Protein AF-A0A2D6AIE0-F1 (afdb_monomer_lite)

Radius of gyration: 29.7 Å; chains: 1; bounding box: 64×72×89 Å

Sequence (584 aa):
MKQYILSIATLAIVPIVVFAMPPDVENNIWYSDTIQKLYDQGYFSKDESFRPSDAALRGEIVQLIVDIQGGPSGEHDATEAFDDVPASHPLHTYFAEAAAQKWITGQDNCYAKSKPCYANPGQPINRAEMAALLMRVFEKAAHNTAPTFDDVPQDTWYTKHIRNAASLCLLQGDDGNNTVRPADTINRAEMAVMIERVFKDLQYPNCSTNITDTMIPKAPGTGEDGTYTSGWRWPVEVFEYAGGTISIIDGFEDPYGLDLIDGMLYVSDGGRGQVVRFTEDLQYRGWLGLLNGNPNGWHDTGSSQRSDQKGGLNFPHAVAKLDDGTLLVADYNAKAVRTYTEDGTFIGNFYDTDNENLKFRGPPVVDLDPAGNVWVADYAGHRIMKFDQGGNLLGWKGERTDGTIVEGFATEDASQPSSAYGGFRYPHQIAVENNGTFYVADLNNHRIQKFAKDGTFLGWIGAQDNGKINDGWTMEGVSAPSSFIGGFSRPISITLTPNNMLLISDSDNYRLQLFTTEGKFVGWLGAKSYDKMTVGWEKQGVAASSKEPGGFERAVNSFIHNGKIYTADSNGRIQIFTLKNSTE

Foldseek 3Di:
DDDDDDDPDPPDPDPPPQQDFQPQQDPPDPLRVLSSVCVSVVLDDNVDHLQQFAFDFLLSLLQSLCVVVVHQPPPQDDPQLAPVLHPPHPSRSSVSRCVVLVLDQAPPSCVVPDDNGHNRRGDFDFPLNLLSSLCSSLVDDFDLPDDQAPPQDPPDPSRVSQSRLVQLLLADCDPPRSHRPRGDGHGSSNSSSSVVSSVQSHGPPRNDRDRDDDDDPDDDDDDPDDDDDDDDQWDWDWDDDLWFIKIKTFNAQFFAEWDQDPQKIWTQRQVQQWIWIAGVVRHTDFIQFDDPNDRFFGHPDDGHHQDLPQSHAHGWHYWDAAPVQWIWTFHFVNLFTWTAHNRRGTDGTLEDDPAPQPRQPGTWYWDAAPVRWIWTDSQQQQWIWIGRSSSHTPFIFAAAPVRDGDQFGHPDGHHDQDQAQRHAHRWAEKEADPQQWMWIQRQVQQWIWIAHNRSHTDFIFAAAPVGDGDQFGDPDGRGDADQFQRHAHRWHEWYQAPVRWIWIFSFCQFWIWIGHPRSGTDFIWAAAPPRHGDSPGHDDGGADADPDQRTANGFNYWYDDPQWIWTGGRVRMIMIGRTPPSPD

Secondary structure (DSSP, 8-state):
------------------PPPPTTS-TTSTTHHHHHHHHHTTSS-TTS---TTSBPBHHHHHHHHHHHTTS--S------SSTTS-TTSTTHHHHHHHHHTTS--TGGGGGGT-S-----TTSBPBHHHHHHHHHHHS-PPP---SPPPTTS-TT-TTHHHHHHHHHTTSS--BTTTTB--TTSBPBHHHHHHHHHHHTTT-BTTB-SS-------PPPPPPPTT----S--SS-EEEEEETTEEEEEE---S-EEEEEEETTEEEEEETTTTEEEEEETT--EEEEEE-BTTB--SEESSS------STT--SSEEEEEE-TTSPEEEEETTTTEEEEE-TT--EEEES---S-TTTS--S-EEEEE-TT--EEEEEGGGTEEEEE-TTS-EEEEEEEETTS-B-SS-BSSS-EE---STT--SSEEEEEE-TTS-EEEEEGGGTEEEEE-TTS-EEEEEEEETTSPBPSS-BS-S-EE---STT--SS--EEEE-TTSEEEEEEGGGTEEEEEETT--EEEEEEEEGGGEE-SSSBSS--B-B--STT-BS-EEEEEEETTEEEEEETTTEEEEEEETT---

Structure (mmCIF, N/CA/C/O backbone):
data_AF-A0A2D6AIE0-F1
#
_entry.id   AF-A0A2D6AIE0-F1
#
loop_
_atom_site.group_PDB
_atom_site.id
_atom_site.type_symbol
_atom_site.label_atom_id
_atom_site.label_alt_id
_atom_site.label_comp_id
_atom_site.label_asym_id
_atom_site.label_entity_id
_atom_site.label_seq_id
_atom_site.pdbx_PDB_ins_code
_atom_site.Cartn_x
_atom_site.Cartn_y
_atom_site.Cartn_z
_atom_site.occupancy
_atom_site.B_iso_or_equiv
_atom_site.auth_seq_id
_atom_site.auth_comp_id
_atom_site.auth_asym_id
_atom_site.auth_atom_id
_atom_site.pdbx_PDB_model_num
ATOM 1 N N . MET A 1 1 ? -39.291 40.047 31.672 1.00 40.75 1 MET A N 1
ATOM 2 C CA . MET A 1 1 ? -39.281 41.209 30.758 1.00 40.75 1 MET A CA 1
ATOM 3 C C . MET A 1 1 ? -38.069 42.077 31.098 1.00 40.75 1 MET A C 1
ATOM 5 O O . MET A 1 1 ? -38.165 42.908 31.986 1.00 40.75 1 MET A O 1
ATOM 9 N N . LYS A 1 2 ? -36.911 41.806 30.483 1.00 28.47 2 LYS A N 1
ATOM 10 C CA . LYS A 1 2 ? -35.735 42.693 30.404 1.00 28.47 2 LYS A CA 1
ATOM 11 C C . LYS A 1 2 ? -34.908 42.214 29.201 1.00 28.47 2 LYS A C 1
ATOM 13 O O . LYS A 1 2 ? -34.655 41.021 29.081 1.00 28.47 2 LYS A O 1
ATOM 18 N N . GLN A 1 3 ? -34.662 43.130 28.269 1.00 31.45 3 GLN A N 1
ATOM 19 C CA . GLN A 1 3 ? -34.099 42.917 26.931 1.00 31.45 3 GLN A CA 1
ATOM 20 C C . GLN A 1 3 ? -32.631 42.478 26.965 1.00 31.45 3 GLN A C 1
ATOM 22 O O . GLN A 1 3 ? -31.828 43.087 27.666 1.00 31.45 3 GLN A O 1
ATOM 27 N N . TYR A 1 4 ? -32.283 41.502 26.124 1.00 28.88 4 TYR A N 1
ATOM 28 C CA . TYR A 1 4 ? -30.916 41.296 25.650 1.00 28.88 4 TYR A CA 1
ATOM 29 C C . TYR A 1 4 ? -30.627 42.322 24.548 1.00 28.88 4 TYR A C 1
ATOM 31 O O . TYR A 1 4 ? -31.278 42.312 23.504 1.00 28.88 4 TYR A O 1
ATOM 39 N N . ILE A 1 5 ? -29.663 43.211 24.782 1.00 32.50 5 ILE A N 1
ATOM 40 C CA . ILE A 1 5 ? -29.020 44.005 23.732 1.00 32.50 5 ILE A CA 1
ATOM 41 C C . ILE A 1 5 ? -27.727 43.263 23.389 1.00 32.50 5 ILE A C 1
ATOM 43 O O . ILE A 1 5 ? -26.790 43.262 24.183 1.00 32.50 5 ILE A O 1
ATOM 47 N N . LEU A 1 6 ? -27.689 42.601 22.229 1.00 29.77 6 LEU A N 1
ATOM 48 C CA . LEU A 1 6 ? -26.434 42.142 21.637 1.00 29.77 6 LEU A CA 1
ATOM 49 C C . LEU A 1 6 ? -25.654 43.380 21.181 1.00 29.77 6 LEU A C 1
ATOM 51 O O . LEU A 1 6 ? -26.050 44.052 20.230 1.00 29.77 6 LEU A O 1
ATOM 55 N N . SER A 1 7 ? -24.545 43.676 21.856 1.00 28.62 7 SER A N 1
ATOM 56 C CA . SER A 1 7 ? -23.506 44.535 21.297 1.00 28.62 7 SER A CA 1
ATOM 57 C C . SER A 1 7 ? -22.688 43.692 20.324 1.00 28.62 7 SER A C 1
ATOM 59 O O . SER A 1 7 ? -22.070 42.704 20.720 1.00 28.62 7 SER A O 1
ATOM 61 N N . ILE A 1 8 ? -22.725 44.049 19.042 1.00 33.97 8 ILE A N 1
ATOM 62 C CA . ILE A 1 8 ? -21.870 43.460 18.012 1.00 33.97 8 ILE A CA 1
ATOM 63 C C . ILE A 1 8 ? -20.457 43.980 18.277 1.00 33.97 8 ILE A C 1
ATOM 65 O O . ILE A 1 8 ? -20.120 45.104 17.906 1.00 33.97 8 ILE A O 1
ATOM 69 N N . ALA A 1 9 ? -19.634 43.175 18.946 1.00 30.58 9 ALA A N 1
ATOM 70 C CA . ALA A 1 9 ? -18.199 43.391 18.959 1.00 30.58 9 ALA A CA 1
ATOM 71 C C . ALA A 1 9 ? -17.678 43.094 17.547 1.00 30.58 9 ALA A C 1
ATOM 73 O O . ALA A 1 9 ? -17.716 41.959 17.076 1.00 30.58 9 ALA A O 1
ATOM 74 N N . THR A 1 10 ? -17.225 44.132 16.851 1.00 32.50 10 THR A N 1
ATOM 75 C CA . THR A 1 10 ? -16.369 44.003 15.672 1.00 32.50 10 THR A CA 1
ATOM 76 C C . THR A 1 10 ? -15.184 43.109 16.031 1.00 32.50 10 THR A C 1
ATOM 78 O O . THR A 1 10 ? -14.332 43.526 16.817 1.00 32.50 10 THR A O 1
ATOM 81 N N . LEU A 1 11 ? -15.126 41.893 15.474 1.00 32.38 11 LEU A N 1
ATOM 82 C CA . LEU A 1 11 ? -13.905 41.093 15.478 1.00 32.38 11 LEU A CA 1
ATOM 83 C C . LEU A 1 11 ? -12.845 41.889 14.714 1.00 32.38 11 LEU A C 1
ATOM 85 O O . LEU A 1 11 ? -12.845 41.942 13.484 1.00 32.38 11 LEU A O 1
ATOM 89 N N . ALA A 1 12 ? -11.948 42.536 15.452 1.00 32.06 12 ALA A N 1
ATOM 90 C CA . ALA A 1 12 ? -10.658 42.891 14.905 1.00 32.06 12 ALA A CA 1
ATOM 91 C C . ALA A 1 12 ? -9.984 41.578 14.493 1.00 32.06 12 ALA A C 1
ATOM 93 O O . ALA A 1 12 ? -9.863 40.659 15.303 1.00 32.06 12 ALA A O 1
ATOM 94 N N . ILE A 1 13 ? -9.579 41.481 13.228 1.00 35.84 13 ILE A N 1
ATOM 95 C CA . ILE A 1 13 ? -8.660 40.441 12.774 1.00 35.84 13 ILE A CA 1
ATOM 96 C C . ILE A 1 13 ? -7.369 40.672 13.560 1.00 35.84 13 ILE A C 1
ATOM 98 O O . ILE A 1 13 ? -6.590 41.567 13.233 1.00 35.84 13 ILE A O 1
ATOM 102 N N . VAL A 1 14 ? -7.179 39.918 14.641 1.00 29.83 14 VAL A N 1
ATOM 103 C CA . VAL A 1 14 ? -5.884 39.832 15.305 1.00 29.83 14 VAL A CA 1
ATOM 104 C C . VAL A 1 14 ? -5.010 39.021 14.351 1.00 29.83 14 VAL A C 1
ATOM 106 O O . VAL A 1 14 ? -5.386 37.894 14.016 1.00 29.83 14 VAL A O 1
ATOM 109 N N . PRO A 1 15 ? -3.903 39.571 13.828 1.00 31.64 15 PRO A N 1
ATOM 110 C CA . PRO A 1 15 ? -2.983 38.773 13.034 1.00 31.64 15 PRO A CA 1
ATOM 111 C C . PRO A 1 15 ? -2.553 37.576 13.883 1.00 31.64 15 PRO A C 1
ATOM 113 O O . PRO A 1 15 ? -2.162 37.752 15.037 1.00 31.64 15 PRO A O 1
ATOM 116 N N . ILE A 1 16 ? -2.654 36.366 13.327 1.00 37.50 16 ILE A N 1
ATOM 117 C CA . ILE A 1 16 ? -2.069 35.172 13.938 1.00 37.50 16 ILE A CA 1
ATOM 118 C C . ILE A 1 16 ? -0.561 35.404 13.924 1.00 37.50 16 ILE A C 1
ATOM 120 O O . ILE A 1 16 ? 0.112 35.214 12.911 1.00 37.50 16 ILE A O 1
ATOM 124 N N . VAL A 1 17 ? -0.044 35.910 15.037 1.00 37.94 17 VAL A N 1
ATOM 125 C CA . VAL A 1 17 ? 1.383 35.929 15.302 1.00 37.94 17 VAL A CA 1
ATOM 126 C C . VAL A 1 17 ? 1.724 34.497 15.675 1.00 37.94 17 VAL A C 1
ATOM 128 O O . VAL A 1 17 ? 1.367 34.035 16.752 1.00 37.94 17 VAL A O 1
ATOM 131 N N . VAL A 1 18 ? 2.356 33.777 14.752 1.00 42.28 18 VAL A N 1
ATOM 132 C CA . VAL A 1 18 ? 3.017 32.512 15.073 1.00 42.28 18 VAL A CA 1
ATOM 133 C C . VAL A 1 18 ? 4.170 32.876 16.003 1.00 42.28 18 VAL A C 1
ATOM 135 O O . VAL A 1 18 ? 5.152 33.482 15.571 1.00 42.28 18 VAL A O 1
ATOM 138 N N . PHE A 1 19 ? 4.000 32.620 17.297 1.00 51.38 19 PHE A N 1
ATOM 139 C CA . PHE A 1 19 ? 5.047 32.854 18.284 1.00 51.38 19 PHE A CA 1
ATOM 140 C C . PHE A 1 19 ? 6.074 31.722 18.205 1.00 51.38 19 PHE A C 1
ATOM 142 O O . PHE A 1 19 ? 5.733 30.583 17.896 1.00 51.38 19 PHE A O 1
ATOM 149 N N . ALA A 1 20 ? 7.344 32.041 18.449 1.00 60.12 20 ALA A N 1
ATOM 150 C CA . ALA A 1 20 ? 8.380 31.021 18.542 1.00 60.12 20 ALA A CA 1
ATOM 151 C C . ALA A 1 20 ? 8.105 30.125 19.762 1.00 60.12 20 ALA A C 1
ATOM 153 O O . ALA A 1 20 ? 7.792 30.648 20.832 1.00 60.12 20 ALA A O 1
ATOM 154 N N . MET A 1 21 ? 8.224 28.803 19.597 1.00 66.38 21 MET A N 1
ATOM 155 C CA . MET A 1 21 ? 8.177 27.849 20.713 1.00 66.38 21 MET A CA 1
ATOM 156 C C . MET A 1 21 ? 9.166 28.236 21.820 1.00 66.38 21 MET A C 1
ATOM 158 O O . MET A 1 21 ? 10.196 28.854 21.515 1.00 66.38 21 MET A O 1
ATOM 162 N N . PRO A 1 22 ? 8.906 27.834 23.085 1.00 73.00 22 PRO A N 1
ATOM 163 C CA . PRO A 1 22 ? 9.903 27.937 24.139 1.00 73.00 22 PRO A CA 1
ATOM 164 C C . PRO A 1 22 ? 11.251 27.388 23.647 1.00 73.00 22 PRO A C 1
ATOM 166 O O . PRO A 1 22 ? 11.283 26.352 22.979 1.00 73.00 22 PRO A O 1
ATOM 169 N N . PRO A 1 23 ? 12.368 28.070 23.942 1.00 74.50 23 PRO A N 1
ATOM 170 C CA . PRO A 1 23 ? 13.663 27.797 23.313 1.00 74.50 23 PRO A CA 1
ATOM 171 C C . PRO A 1 23 ? 14.212 26.389 23.591 1.00 74.50 23 PRO A C 1
ATOM 173 O O . PRO A 1 23 ? 15.118 25.932 22.901 1.00 74.50 23 PRO A O 1
ATOM 176 N N . ASP A 1 24 ? 13.680 25.715 24.604 1.00 82.00 24 ASP A N 1
ATOM 177 C CA . ASP A 1 24 ? 14.042 24.376 25.057 1.00 82.00 24 ASP A CA 1
ATOM 178 C C . ASP A 1 24 ? 13.023 23.292 24.663 1.00 82.00 24 ASP A C 1
ATOM 180 O O . ASP A 1 24 ? 13.104 22.155 25.132 1.00 82.00 24 ASP A O 1
ATOM 184 N N . VAL A 1 25 ? 12.065 23.631 23.798 1.00 79.25 25 VAL A N 1
ATOM 185 C CA . VAL A 1 25 ? 11.119 22.690 23.194 1.00 79.25 25 VAL A CA 1
ATOM 186 C C . VAL A 1 25 ? 11.512 22.484 21.737 1.00 79.25 25 VAL A C 1
ATOM 188 O O . VAL A 1 25 ? 11.345 23.357 20.887 1.00 79.25 25 VAL A O 1
ATOM 191 N N . GLU A 1 26 ? 12.067 21.311 21.449 1.00 73.88 26 GLU A N 1
ATOM 192 C CA . GLU A 1 26 ? 12.445 20.922 20.092 1.00 73.88 26 GLU A CA 1
ATOM 193 C C . GLU A 1 26 ? 11.209 20.737 19.194 1.00 73.88 26 GLU A C 1
ATOM 195 O O . GLU A 1 26 ? 10.175 20.218 19.620 1.00 73.88 26 GLU A O 1
ATOM 200 N N . ASN A 1 27 ? 11.326 21.144 17.925 1.00 71.06 27 ASN A N 1
ATOM 201 C CA . ASN A 1 27 ? 10.288 20.917 16.917 1.00 71.06 27 ASN A CA 1
ATOM 202 C C . ASN A 1 27 ? 10.140 19.420 16.606 1.00 71.06 27 ASN A C 1
ATOM 204 O O . ASN A 1 27 ? 11.139 18.708 16.527 1.00 71.06 27 ASN A O 1
ATOM 208 N N . ASN A 1 28 ? 8.915 18.984 16.299 1.00 66.31 28 ASN A N 1
ATOM 209 C CA . ASN A 1 28 ? 8.596 17.623 15.844 1.00 66.31 28 ASN A CA 1
ATOM 210 C C . ASN A 1 28 ? 8.905 16.515 16.873 1.00 66.31 28 ASN A C 1
ATOM 212 O O . ASN A 1 28 ? 9.133 15.365 16.498 1.00 66.31 28 ASN A O 1
ATOM 216 N N . ILE A 1 29 ? 8.906 16.848 18.166 1.00 61.94 29 ILE A N 1
ATOM 217 C CA . ILE A 1 29 ? 8.908 15.867 19.259 1.00 61.94 29 ILE A CA 1
ATOM 218 C C . ILE A 1 29 ? 7.458 15.631 19.697 1.00 61.94 29 ILE A C 1
ATOM 220 O O . ILE A 1 29 ? 6.626 16.522 19.594 1.00 61.94 29 ILE A O 1
ATOM 224 N N . TRP A 1 30 ? 7.139 14.444 20.214 1.00 67.06 30 TRP A N 1
ATOM 225 C CA . TRP A 1 30 ? 5.771 13.986 20.521 1.00 67.06 30 TRP A CA 1
ATOM 226 C C . TRP A 1 30 ? 4.901 14.927 21.385 1.00 67.06 30 TRP A C 1
ATOM 228 O O . TRP A 1 30 ? 3.682 14.774 21.407 1.00 67.06 30 TRP A O 1
ATOM 238 N N . TYR A 1 31 ? 5.498 15.891 22.091 1.00 72.94 31 TYR A N 1
ATOM 239 C CA . TYR A 1 31 ? 4.810 16.897 22.906 1.00 72.94 31 TYR A CA 1
ATOM 240 C C . TYR A 1 31 ? 4.845 18.324 22.328 1.00 72.94 31 TYR A C 1
ATOM 242 O O . TYR A 1 31 ? 4.217 19.211 22.907 1.00 72.94 31 TYR A O 1
ATOM 250 N N . SER A 1 32 ? 5.584 18.587 21.239 1.00 71.25 32 SER A N 1
ATOM 251 C CA . SER A 1 32 ? 5.854 19.954 20.758 1.00 71.25 32 SER A CA 1
ATOM 252 C C . SER A 1 32 ? 4.570 20.700 20.400 1.00 71.25 32 SER A C 1
ATOM 254 O O . SER A 1 32 ? 4.380 21.841 20.817 1.00 71.25 32 SER A O 1
ATOM 256 N N . ASP A 1 33 ? 3.638 20.024 19.728 1.00 72.62 33 ASP A N 1
ATOM 257 C CA . ASP A 1 33 ? 2.371 20.619 19.292 1.00 72.62 33 ASP A CA 1
ATOM 258 C C . ASP A 1 33 ? 1.446 20.921 20.470 1.00 72.62 33 ASP A C 1
ATOM 260 O O . ASP A 1 33 ? 0.780 21.956 20.508 1.00 72.62 33 ASP A O 1
ATOM 264 N N . THR A 1 34 ? 1.419 20.034 21.464 1.00 77.69 34 THR A N 1
ATOM 265 C CA . THR A 1 34 ? 0.647 20.249 22.688 1.00 77.69 34 THR A CA 1
ATOM 266 C C . THR A 1 34 ? 1.172 21.450 23.466 1.00 77.69 34 THR A C 1
ATOM 268 O O . THR A 1 34 ? 0.379 22.275 23.923 1.00 77.69 34 THR A O 1
ATOM 271 N N . ILE A 1 35 ? 2.496 21.581 23.595 1.00 81.06 35 ILE A N 1
ATOM 272 C CA . ILE A 1 35 ? 3.095 22.731 24.275 1.00 81.06 35 ILE A CA 1
ATOM 273 C C . ILE A 1 35 ? 2.783 24.013 23.508 1.00 81.06 35 ILE A C 1
ATOM 275 O O . ILE A 1 35 ? 2.351 24.978 24.133 1.00 81.06 35 ILE A O 1
ATOM 279 N N . GLN A 1 36 ? 2.917 24.015 22.178 1.00 77.56 36 GLN A N 1
ATOM 280 C CA . GLN A 1 36 ? 2.575 25.178 21.359 1.00 77.56 36 GLN A CA 1
ATOM 281 C C . GLN A 1 36 ? 1.115 25.606 21.567 1.00 77.56 36 GLN A C 1
ATOM 283 O O . GLN A 1 36 ? 0.860 26.784 21.796 1.00 77.56 36 GLN A O 1
ATOM 288 N N . LYS A 1 37 ? 0.158 24.666 21.580 1.00 75.62 37 LYS A N 1
ATOM 289 C CA . LYS A 1 37 ? -1.263 24.979 21.824 1.00 75.62 37 LYS A CA 1
ATOM 290 C C . LYS A 1 37 ? -1.496 25.631 23.185 1.00 75.62 37 LYS A C 1
ATOM 292 O O . LYS A 1 37 ? -2.165 26.659 23.265 1.00 75.62 37 LYS A O 1
ATOM 297 N N . LEU A 1 38 ? -0.950 25.048 24.252 1.00 77.69 38 LEU A N 1
ATOM 298 C CA . LEU A 1 38 ? -1.111 25.583 25.608 1.00 77.69 38 LEU A CA 1
ATOM 299 C C . LEU A 1 38 ? -0.402 26.941 25.768 1.00 77.69 38 LEU A C 1
ATOM 301 O O . LEU A 1 38 ? -0.886 27.820 26.479 1.00 77.69 38 LEU A O 1
ATOM 305 N N . TYR A 1 39 ? 0.709 27.141 25.061 1.00 79.31 39 TYR A N 1
ATOM 306 C CA . TYR A 1 39 ? 1.450 28.399 25.012 1.00 79.31 39 TYR A CA 1
ATOM 307 C C . TYR A 1 39 ? 0.686 29.499 24.252 1.00 79.31 39 TYR A C 1
ATOM 309 O O . TYR A 1 39 ? 0.594 30.634 24.726 1.00 79.31 39 TYR A O 1
ATOM 317 N N . ASP A 1 40 ? 0.054 29.162 23.124 1.00 74.38 40 ASP A N 1
ATOM 318 C CA . ASP A 1 40 ? -0.807 30.073 22.355 1.00 74.38 40 ASP A CA 1
ATOM 319 C C . ASP A 1 40 ? -2.053 30.492 23.148 1.00 74.38 40 ASP A C 1
ATOM 321 O O . ASP A 1 40 ? -2.512 31.631 23.037 1.00 74.38 40 ASP A O 1
ATOM 325 N N . GLN A 1 41 ? -2.565 29.595 23.994 1.00 71.94 41 GLN A N 1
ATOM 326 C CA . GLN A 1 41 ? -3.677 29.852 24.913 1.00 71.94 41 GLN A CA 1
ATOM 327 C C . GLN A 1 41 ? -3.268 30.653 26.161 1.00 71.94 41 GLN A C 1
ATOM 329 O O . GLN A 1 41 ? -4.130 31.067 26.932 1.00 71.94 41 GLN A O 1
ATOM 334 N N . GLY A 1 42 ? -1.972 30.923 26.343 1.00 79.25 42 GLY A N 1
ATOM 335 C CA . GLY A 1 42 ? -1.455 31.733 27.445 1.00 79.25 42 GLY A CA 1
ATOM 336 C C . GLY A 1 42 ? -1.313 30.989 28.773 1.00 79.25 42 GLY A C 1
ATOM 337 O O . GLY A 1 42 ? -1.115 31.636 29.797 1.00 79.25 42 GLY A O 1
ATOM 338 N N . TYR A 1 43 ? -1.381 29.655 28.768 1.00 80.81 43 TYR A N 1
ATOM 339 C CA . TYR A 1 43 ? -1.227 28.838 29.975 1.00 80.81 43 TYR A CA 1
ATOM 340 C C . TYR A 1 43 ? 0.233 28.643 30.406 1.00 80.81 43 TYR A C 1
ATOM 342 O O . TYR A 1 43 ? 0.499 28.300 31.556 1.00 80.81 43 TYR A O 1
ATOM 350 N N . PHE A 1 44 ? 1.188 28.880 29.504 1.00 80.50 44 PHE A N 1
ATOM 351 C CA . PHE A 1 44 ? 2.614 28.905 29.825 1.00 80.50 44 PHE A CA 1
ATOM 352 C C . PHE A 1 44 ? 3.210 30.285 29.550 1.00 80.50 44 PHE A C 1
ATOM 354 O O . PHE A 1 44 ? 2.830 30.966 28.596 1.00 80.50 44 PHE A O 1
ATOM 361 N N . SER A 1 45 ? 4.146 30.697 30.412 1.00 73.88 45 SER A N 1
ATOM 362 C CA . SER A 1 45 ? 4.829 31.987 30.299 1.00 73.88 45 SER A CA 1
ATOM 363 C C . SER A 1 45 ? 5.630 32.068 29.007 1.00 73.88 45 SER A C 1
ATOM 365 O O . SER A 1 45 ? 6.319 31.118 28.632 1.00 73.88 45 SER A O 1
ATOM 367 N N . LYS A 1 46 ? 5.570 33.233 28.350 1.00 65.19 46 LYS A N 1
ATOM 368 C CA . LYS A 1 46 ? 6.239 33.438 27.066 1.00 65.19 46 LYS A CA 1
ATOM 369 C C . LYS A 1 46 ? 7.747 33.650 27.178 1.00 65.19 46 LYS A C 1
ATOM 371 O O . LYS A 1 46 ? 8.480 33.349 26.241 1.00 65.19 46 LYS A O 1
ATOM 376 N N . ASP A 1 47 ? 8.203 34.099 28.338 1.00 64.75 47 ASP A N 1
ATOM 377 C CA . ASP A 1 47 ? 9.589 34.511 28.559 1.00 64.75 47 ASP A CA 1
ATOM 378 C C . ASP A 1 47 ? 10.415 33.449 29.309 1.00 64.75 47 ASP A C 1
ATOM 380 O O . ASP A 1 47 ? 11.566 33.694 29.670 1.00 64.75 47 ASP A O 1
ATOM 384 N N . GLU A 1 48 ? 9.843 32.263 29.551 1.00 71.50 48 GLU A N 1
ATOM 385 C CA . GLU A 1 48 ? 10.455 31.212 30.366 1.00 71.50 48 GLU A CA 1
ATOM 386 C C . GLU A 1 48 ? 10.633 29.892 29.603 1.00 71.50 48 GLU A C 1
ATOM 388 O O . GLU A 1 48 ? 9.853 29.528 28.725 1.00 71.50 48 GLU A O 1
ATOM 393 N N . SER A 1 49 ? 11.687 29.159 29.966 1.00 81.06 49 SER A N 1
ATOM 394 C CA . SER A 1 49 ? 11.962 27.807 29.471 1.00 81.06 49 SER A CA 1
ATOM 395 C C . SER A 1 49 ? 10.925 26.823 30.028 1.00 81.06 49 SER A C 1
ATOM 397 O O . SER A 1 49 ? 10.619 26.823 31.227 1.00 81.06 49 SER A O 1
ATOM 399 N N . PHE A 1 50 ? 10.369 25.984 29.149 1.00 87.31 50 PHE A N 1
ATOM 400 C CA . PHE A 1 50 ? 9.295 25.058 29.506 1.00 87.31 50 PHE A CA 1
ATOM 401 C C . PHE A 1 50 ? 9.784 23.908 30.387 1.00 87.31 50 PHE A C 1
ATOM 403 O O . PHE A 1 50 ? 9.054 23.487 31.277 1.00 87.31 50 PHE A O 1
ATOM 410 N N . ARG A 1 51 ? 11.011 23.437 30.171 1.00 89.12 51 ARG A N 1
ATOM 411 C CA . ARG A 1 51 ? 11.717 22.345 30.855 1.00 89.12 51 ARG A CA 1
ATOM 412 C C . ARG A 1 51 ? 10.965 21.018 30.733 1.00 89.12 51 ARG A C 1
ATOM 414 O O . ARG A 1 51 ? 10.490 20.492 31.736 1.00 89.12 51 ARG A O 1
ATOM 421 N N . PRO A 1 52 ? 10.826 20.459 29.514 1.00 81.94 52 PRO A N 1
ATOM 422 C CA . PRO A 1 52 ? 9.952 19.307 29.262 1.00 81.94 52 PRO A CA 1
ATOM 423 C C . PRO A 1 52 ? 10.312 18.059 30.080 1.00 81.94 52 PRO A C 1
ATOM 425 O O . PRO A 1 52 ? 9.421 17.293 30.446 1.00 81.94 52 PRO A O 1
ATOM 428 N N . SER A 1 53 ? 11.595 17.884 30.402 1.00 85.00 53 SER A N 1
ATOM 429 C CA . SER A 1 53 ? 12.113 16.736 31.157 1.00 85.00 53 SER A CA 1
ATOM 430 C C . SER A 1 53 ? 12.074 16.908 32.679 1.00 85.00 53 SER A C 1
ATOM 432 O O . SER A 1 53 ? 12.295 15.928 33.391 1.00 85.00 53 SER A O 1
ATOM 434 N N . ASP A 1 54 ? 11.818 18.116 33.193 1.00 89.94 54 ASP A N 1
ATOM 435 C CA . ASP A 1 54 ? 11.726 18.345 34.638 1.00 89.94 54 ASP A CA 1
ATOM 436 C C . ASP A 1 54 ? 10.469 17.665 35.198 1.00 89.94 54 ASP A C 1
ATOM 438 O O . ASP A 1 54 ? 9.447 17.535 34.517 1.00 89.94 54 ASP A O 1
ATOM 442 N N . ALA A 1 55 ? 10.531 17.243 36.462 1.00 89.25 55 ALA A N 1
ATOM 443 C CA . ALA A 1 55 ? 9.380 16.684 37.161 1.00 89.25 55 ALA A CA 1
ATOM 444 C C . ALA A 1 55 ? 8.243 17.716 37.255 1.00 89.25 55 ALA A C 1
ATOM 446 O O . ALA A 1 55 ? 8.480 18.864 37.630 1.00 89.25 55 ALA A O 1
ATOM 447 N N . ALA A 1 56 ? 7.007 17.305 36.961 1.00 92.62 56 ALA A N 1
ATOM 448 C CA . ALA A 1 56 ? 5.849 18.177 37.122 1.00 92.62 56 ALA A CA 1
ATOM 449 C C . ALA A 1 56 ? 5.478 18.294 38.607 1.00 92.62 56 ALA A C 1
ATOM 451 O O . ALA A 1 56 ? 5.193 17.289 39.271 1.00 92.62 56 ALA A O 1
ATOM 452 N N . LEU A 1 57 ? 5.481 19.519 39.137 1.00 94.38 57 LEU A N 1
ATOM 453 C CA . LEU A 1 57 ? 5.180 19.760 40.546 1.00 94.38 57 LEU A CA 1
ATOM 454 C C . LEU A 1 57 ? 3.672 19.882 40.776 1.00 94.38 57 LEU A C 1
ATOM 456 O O . LEU A 1 57 ? 2.936 20.435 39.957 1.00 94.38 57 LEU A O 1
ATOM 460 N N . ARG A 1 58 ? 3.202 19.427 41.942 1.00 93.00 58 ARG A N 1
ATOM 461 C CA . ARG A 1 58 ? 1.784 19.511 42.336 1.00 93.00 58 ARG A CA 1
ATOM 462 C C . ARG A 1 58 ? 1.247 20.937 42.256 1.00 93.00 58 ARG A C 1
ATOM 464 O O . ARG A 1 58 ? 0.116 21.135 41.825 1.00 93.00 58 ARG A O 1
ATOM 471 N N . GLY A 1 59 ? 2.051 21.922 42.652 1.00 92.19 59 GLY A N 1
ATOM 472 C CA . GLY A 1 59 ? 1.688 23.333 42.587 1.00 92.19 59 GLY A CA 1
ATOM 473 C C . GLY A 1 59 ? 1.457 23.832 41.163 1.00 92.19 59 GLY A C 1
ATOM 474 O O . GLY A 1 59 ? 0.482 24.538 40.928 1.00 92.19 59 GLY A O 1
ATOM 475 N N . GLU A 1 60 ? 2.296 23.409 40.217 1.00 90.94 60 GLU A N 1
ATOM 476 C CA . GLU A 1 60 ? 2.205 23.804 38.805 1.00 90.94 60 GLU A CA 1
ATOM 477 C C . GLU A 1 60 ? 0.957 23.212 38.145 1.00 90.94 60 GLU A C 1
ATOM 479 O O . GLU A 1 60 ? 0.247 23.898 37.415 1.00 90.94 60 GLU A O 1
ATOM 484 N N . ILE A 1 61 ? 0.640 21.958 38.469 1.00 92.44 61 ILE A N 1
ATOM 485 C CA . ILE A 1 61 ? -0.552 21.272 37.960 1.00 92.44 61 ILE A CA 1
ATOM 486 C C . ILE A 1 61 ? -1.830 21.895 38.516 1.00 92.44 61 ILE A C 1
ATOM 488 O O . ILE A 1 61 ? -2.776 22.121 37.766 1.00 92.44 61 ILE A O 1
ATOM 492 N N . VAL A 1 62 ? -1.875 22.172 39.825 1.00 91.62 62 VAL A N 1
ATOM 493 C CA . VAL A 1 62 ? -3.047 22.792 40.462 1.00 91.62 62 VAL A CA 1
ATOM 494 C C . VAL A 1 62 ? -3.290 24.185 39.899 1.00 91.62 62 VAL A C 1
ATOM 496 O O . VAL A 1 62 ? -4.430 24.506 39.575 1.00 91.62 62 VAL A O 1
ATOM 499 N N . GLN A 1 63 ? -2.233 24.985 39.741 1.00 91.06 63 GLN A N 1
ATOM 500 C CA . GLN A 1 63 ? -2.336 26.304 39.129 1.00 91.06 63 GLN A CA 1
ATOM 501 C C . GLN A 1 63 ? -2.895 26.207 37.703 1.00 91.06 63 GLN A C 1
ATOM 503 O O . GLN A 1 63 ? -3.933 26.798 37.420 1.00 91.06 63 GLN A O 1
ATOM 508 N N . LEU A 1 64 ? -2.275 25.382 36.851 1.00 88.81 64 LEU A N 1
ATOM 509 C CA . LEU A 1 64 ? -2.683 25.202 35.458 1.00 88.81 64 LEU A CA 1
ATOM 510 C C . LEU A 1 64 ? -4.136 24.723 35.325 1.00 88.81 64 LEU A C 1
ATOM 512 O O . LEU A 1 64 ? -4.884 25.232 34.497 1.00 88.81 64 LEU A O 1
ATOM 516 N N . ILE A 1 65 ? -4.561 23.759 36.145 1.00 87.69 65 ILE A N 1
ATOM 517 C CA . ILE A 1 65 ? -5.936 23.246 36.119 1.00 87.69 65 ILE A CA 1
ATOM 518 C C . ILE A 1 65 ? -6.942 24.320 36.537 1.00 87.69 65 ILE A C 1
ATOM 520 O O . ILE A 1 65 ? -7.987 24.450 35.905 1.00 87.69 65 ILE A O 1
ATOM 524 N N . VAL A 1 66 ? -6.650 25.085 37.587 1.00 85.06 66 VAL A N 1
ATOM 525 C CA . VAL A 1 66 ? -7.534 26.169 38.028 1.00 85.06 66 VAL A CA 1
ATOM 526 C C . VAL A 1 66 ? -7.606 27.267 36.964 1.00 85.06 66 VAL A C 1
ATOM 528 O O . VAL A 1 66 ? -8.702 27.732 36.668 1.00 85.06 66 VAL A O 1
ATOM 531 N N . ASP A 1 67 ? -6.488 27.625 36.326 1.00 84.50 67 ASP A N 1
ATOM 532 C CA . ASP A 1 67 ? -6.463 28.587 35.215 1.00 84.50 67 ASP A CA 1
ATOM 533 C C . ASP A 1 67 ? -7.300 28.111 34.019 1.00 84.50 67 ASP A C 1
ATOM 535 O O . ASP A 1 67 ? -8.096 28.872 33.467 1.00 84.50 67 ASP A O 1
ATOM 539 N N . ILE A 1 68 ? -7.195 26.829 33.659 1.00 80.00 68 ILE A N 1
ATOM 540 C CA . ILE A 1 68 ? -8.035 26.191 32.634 1.00 80.00 68 ILE A CA 1
ATOM 541 C C . ILE A 1 68 ? -9.527 26.301 32.977 1.00 80.00 68 ILE A C 1
ATOM 543 O O . ILE A 1 68 ? -10.350 26.501 32.087 1.00 80.00 68 ILE A O 1
ATOM 547 N N . GLN A 1 69 ? -9.879 26.189 34.258 1.00 78.44 69 GLN A N 1
ATOM 548 C CA . GLN A 1 69 ? -11.258 26.271 34.751 1.00 78.44 69 GLN A CA 1
ATOM 549 C C . GLN A 1 69 ? -11.751 27.718 34.949 1.00 78.44 69 GLN A C 1
ATOM 551 O O . GLN A 1 69 ? -12.844 27.930 35.470 1.00 78.44 69 GLN A O 1
ATOM 556 N N . GLY A 1 70 ? -10.982 28.716 34.497 1.00 77.25 70 GLY A N 1
ATOM 557 C CA . GLY A 1 70 ? -11.355 30.133 34.537 1.00 77.25 70 GLY A CA 1
ATOM 558 C C . GLY A 1 70 ? -10.666 30.951 35.632 1.00 77.25 70 GLY A C 1
ATOM 559 O O . GLY A 1 70 ? -11.018 32.115 35.822 1.00 77.25 70 GLY A O 1
ATOM 560 N N . GLY A 1 71 ? -9.678 30.373 36.318 1.00 80.62 71 GLY A N 1
ATOM 561 C CA . GLY A 1 71 ? -8.947 30.998 37.417 1.00 80.62 71 GLY A CA 1
ATOM 562 C C . GLY A 1 71 ? -9.697 30.939 38.757 1.00 80.62 71 GLY A C 1
ATOM 563 O O . GLY A 1 71 ? -10.852 30.515 38.820 1.00 80.62 71 GLY A O 1
ATOM 564 N N . PRO A 1 72 ? -9.051 31.352 39.862 1.00 81.25 72 PRO A N 1
ATOM 565 C CA . PRO A 1 72 ? -9.690 31.376 41.173 1.00 81.25 72 PRO A CA 1
ATOM 566 C C . PRO A 1 72 ? -10.811 32.425 41.208 1.00 81.25 72 PRO A C 1
ATOM 568 O O . PRO A 1 72 ? -10.603 33.580 40.836 1.00 81.25 72 PRO A O 1
ATOM 571 N N . SER A 1 73 ? -11.986 32.051 41.721 1.00 72.00 73 SER A N 1
ATOM 572 C CA . SER A 1 73 ? -13.176 32.921 41.755 1.00 72.00 73 SER A CA 1
ATOM 573 C C . SER A 1 73 ? -13.065 34.091 42.744 1.00 72.00 73 SER A C 1
ATOM 575 O O . SER A 1 73 ? -13.894 34.998 42.738 1.00 72.00 73 SER A O 1
ATOM 577 N N . GLY A 1 74 ? -12.037 34.083 43.602 1.00 62.28 74 GLY A N 1
ATOM 578 C CA . GLY A 1 74 ? -11.764 35.124 44.596 1.00 62.28 74 GLY A CA 1
ATOM 579 C C . GLY A 1 74 ? -12.718 35.141 45.799 1.00 62.28 74 GLY A C 1
ATOM 580 O O . GLY A 1 74 ? -12.509 35.944 46.705 1.00 62.28 74 GLY A O 1
ATOM 581 N N . GLU A 1 75 ? -13.726 34.262 45.840 1.00 56.47 75 GLU A N 1
ATOM 582 C CA . GLU A 1 75 ? -14.788 34.241 46.863 1.00 56.47 75 GLU A CA 1
ATOM 583 C C . GLU A 1 75 ? -14.568 33.225 48.001 1.00 56.47 75 GLU A C 1
ATOM 585 O O . GLU A 1 75 ? -15.416 33.091 48.885 1.00 56.47 75 GLU A O 1
ATOM 590 N N . HIS A 1 76 ? -13.444 32.504 48.027 1.00 59.62 76 HIS A N 1
ATOM 591 C CA . HIS A 1 76 ? -13.234 31.448 49.024 1.00 59.62 76 HIS A CA 1
ATOM 592 C C . HIS A 1 76 ? -12.734 32.007 50.355 1.00 59.62 76 HIS A C 1
ATOM 594 O O . HIS A 1 76 ? -11.602 32.478 50.464 1.00 59.62 76 HIS A O 1
ATOM 600 N N . ASP A 1 77 ? -13.592 31.930 51.374 1.00 52.28 77 ASP A N 1
ATOM 601 C CA . ASP A 1 77 ? -13.270 32.332 52.741 1.00 52.28 77 ASP A CA 1
ATOM 602 C C . ASP A 1 77 ? -12.150 31.435 53.296 1.00 52.28 77 ASP A C 1
ATOM 604 O O . ASP A 1 77 ? -12.248 30.201 53.311 1.00 52.28 77 ASP A O 1
ATOM 608 N N . ALA A 1 78 ? -11.053 32.076 53.699 1.00 41.62 78 ALA A N 1
ATOM 609 C CA . ALA A 1 78 ? -9.749 31.485 53.977 1.00 41.62 78 ALA A CA 1
ATOM 610 C C . ALA A 1 78 ? -9.719 30.670 55.280 1.00 41.62 78 ALA A C 1
ATOM 612 O O . ALA A 1 78 ? -8.972 30.963 56.214 1.00 41.62 78 ALA A O 1
ATOM 613 N N . THR A 1 79 ? -10.490 29.589 55.349 1.00 52.84 79 THR A N 1
ATOM 614 C CA . THR A 1 79 ? -10.035 28.455 56.155 1.00 52.84 79 THR A CA 1
ATOM 615 C C . THR A 1 79 ? -8.899 27.816 55.374 1.00 52.84 79 THR A C 1
ATOM 617 O O . THR A 1 79 ? -9.133 27.263 54.305 1.00 52.84 79 THR A O 1
ATOM 620 N N . GLU A 1 80 ? -7.660 27.981 55.850 1.00 63.25 80 GLU A N 1
ATOM 621 C CA . GLU A 1 80 ? -6.448 27.434 55.231 1.00 63.25 80 GLU A CA 1
ATOM 622 C C . GLU A 1 80 ? -6.670 25.953 54.920 1.00 63.25 80 GLU A C 1
ATOM 624 O O . GLU A 1 80 ? -6.585 25.098 55.804 1.00 63.25 80 GLU A O 1
ATOM 629 N N . ALA A 1 81 ? -7.037 25.648 53.673 1.00 70.75 81 ALA A N 1
ATOM 630 C CA . ALA A 1 81 ? -7.385 24.298 53.249 1.00 70.75 81 ALA A CA 1
ATOM 631 C C . ALA A 1 81 ? -6.229 23.345 53.570 1.00 70.75 81 ALA A C 1
ATOM 633 O O . ALA A 1 81 ? -6.433 22.264 54.134 1.00 70.75 81 ALA A O 1
ATOM 634 N N . PHE A 1 82 ? -5.012 23.844 53.350 1.00 86.00 82 PHE A N 1
ATOM 635 C CA . PHE A 1 82 ? -3.766 23.174 53.655 1.00 86.00 82 PHE A CA 1
ATOM 636 C C . PHE A 1 82 ? -2.840 24.068 54.477 1.00 86.00 82 PHE A C 1
ATOM 638 O O . PHE A 1 82 ? -2.681 25.250 54.188 1.00 86.00 82 PHE A O 1
ATOM 645 N N . ASP A 1 83 ? -2.224 23.480 55.493 1.00 87.94 83 ASP A N 1
ATOM 646 C CA . ASP A 1 83 ? -1.371 24.145 56.477 1.00 87.94 83 ASP A CA 1
ATOM 647 C C . ASP A 1 83 ? -0.009 24.566 55.885 1.00 87.94 83 ASP A C 1
ATOM 649 O O . ASP A 1 83 ? 0.638 25.476 56.393 1.00 87.94 83 ASP A O 1
ATOM 653 N N . ASP A 1 84 ? 0.435 23.932 54.796 1.00 90.69 84 ASP A N 1
ATOM 654 C CA . ASP A 1 84 ? 1.649 24.284 54.039 1.00 90.69 84 ASP A CA 1
ATOM 655 C C . ASP A 1 84 ? 1.394 25.227 52.854 1.00 90.69 84 ASP A C 1
ATOM 657 O O . ASP A 1 84 ? 2.333 25.600 52.150 1.00 90.69 84 ASP A O 1
ATOM 661 N N . VAL A 1 85 ? 0.144 25.650 52.650 1.00 89.38 85 VAL A N 1
ATOM 662 C CA . VAL A 1 85 ? -0.222 26.682 51.671 1.00 89.38 85 VAL A CA 1
ATOM 663 C C . VAL A 1 85 ? -0.980 27.816 52.382 1.00 89.38 85 VAL A C 1
ATOM 665 O O . VAL A 1 85 ? -2.148 28.074 52.070 1.00 89.38 85 VAL A O 1
ATOM 668 N N . PRO A 1 86 ? -0.344 28.493 53.364 1.00 88.00 86 PRO A N 1
ATOM 669 C CA . PRO A 1 86 ? -0.974 29.568 54.132 1.00 88.00 86 PRO A CA 1
ATOM 670 C C . PRO A 1 86 ? -1.329 30.760 53.240 1.00 88.00 86 PRO A C 1
ATOM 672 O O . PRO A 1 86 ? -0.859 30.853 52.106 1.00 88.00 86 PRO A O 1
ATOM 675 N N . ALA A 1 87 ? -2.095 31.722 53.764 1.00 85.19 87 ALA A N 1
ATOM 676 C CA . ALA A 1 87 ? -2.530 32.911 53.013 1.00 85.19 87 ALA A CA 1
ATOM 677 C C . ALA A 1 87 ? -1.385 33.724 52.367 1.00 85.19 87 ALA A C 1
ATOM 679 O O . ALA A 1 87 ? -1.599 34.442 51.393 1.00 85.19 87 ALA A O 1
ATOM 680 N N . SER A 1 88 ? -0.161 33.614 52.893 1.00 85.94 88 SER A N 1
ATOM 681 C CA . SER A 1 88 ? 1.043 34.252 52.347 1.00 85.94 88 SER A CA 1
ATOM 682 C C . SER A 1 88 ? 1.707 33.483 51.197 1.00 85.94 88 SER A C 1
ATOM 684 O O . SER A 1 88 ? 2.611 34.020 50.556 1.00 85.94 88 SER A O 1
ATOM 686 N N . HIS A 1 89 ? 1.310 32.235 50.935 1.00 89.62 89 HIS A N 1
ATOM 687 C CA . HIS A 1 89 ? 1.884 31.414 49.875 1.00 89.62 89 HIS A CA 1
ATOM 688 C C . HIS A 1 89 ? 1.366 31.874 48.495 1.00 89.62 89 HIS A C 1
ATOM 690 O O . HIS A 1 89 ? 0.157 32.042 48.336 1.00 89.62 89 HIS A O 1
ATOM 696 N N . PRO A 1 90 ? 2.216 32.010 47.456 1.00 88.94 90 PRO A N 1
ATOM 697 C CA . PRO A 1 90 ? 1.794 32.516 46.140 1.00 88.94 90 PRO A CA 1
ATOM 698 C C . PRO A 1 90 ? 0.659 31.720 45.478 1.00 88.94 90 PRO A C 1
ATOM 700 O O . PRO A 1 90 ? -0.173 32.280 44.776 1.00 88.94 90 PRO A O 1
ATOM 703 N N . LEU A 1 91 ? 0.613 30.409 45.727 1.00 90.38 91 LEU A N 1
ATOM 704 C CA . LEU A 1 91 ? -0.424 29.508 45.207 1.00 90.38 91 LEU A CA 1
ATOM 705 C C . LEU A 1 91 ? -1.658 29.373 46.119 1.00 90.38 91 LEU A C 1
ATOM 707 O O . LEU A 1 91 ? -2.495 28.509 45.873 1.00 90.38 91 LEU A O 1
ATOM 711 N N . HIS A 1 92 ? -1.781 30.181 47.177 1.00 88.31 92 HIS A N 1
ATOM 712 C CA . HIS A 1 92 ? -2.851 30.034 48.168 1.00 88.31 92 HIS A CA 1
ATOM 713 C C . HIS A 1 92 ? -4.249 30.040 47.547 1.00 88.31 92 HIS A C 1
ATOM 715 O O . HIS A 1 92 ? -5.028 29.122 47.787 1.00 88.31 92 HIS A O 1
ATOM 721 N N . THR A 1 93 ? -4.550 31.027 46.705 1.00 87.12 93 THR A N 1
ATOM 722 C CA . THR A 1 93 ? -5.869 31.168 46.070 1.00 87.12 93 THR A CA 1
ATOM 723 C C . THR A 1 93 ? -6.198 30.001 45.138 1.00 87.12 93 THR A C 1
ATOM 725 O O . THR A 1 93 ? -7.332 29.534 45.127 1.00 87.12 93 THR A O 1
ATOM 728 N N . TYR A 1 94 ? -5.204 29.472 44.423 1.00 90.31 94 TYR A N 1
ATOM 729 C CA . TYR A 1 94 ? -5.353 28.302 43.554 1.00 90.31 94 TYR A CA 1
ATOM 730 C C . TYR A 1 94 ? -5.652 27.027 44.350 1.00 90.31 94 TYR A C 1
ATOM 732 O O . TYR A 1 94 ? -6.559 26.269 44.011 1.00 90.31 94 TYR A O 1
ATOM 740 N N . PHE A 1 95 ? -4.922 26.793 45.443 1.00 89.94 95 PHE A N 1
ATOM 741 C CA . PHE A 1 95 ? -5.164 25.634 46.305 1.00 89.94 95 PHE A CA 1
ATOM 742 C C . PHE A 1 95 ? -6.469 25.753 47.092 1.00 89.94 95 PHE A C 1
ATOM 744 O O . PHE A 1 95 ? -7.120 24.736 47.319 1.00 89.94 95 PHE A O 1
ATOM 751 N N . ALA A 1 96 ? -6.864 26.966 47.485 1.00 86.06 96 ALA A N 1
ATOM 752 C CA . ALA A 1 96 ? -8.152 27.221 48.117 1.00 86.06 96 ALA A CA 1
ATOM 753 C C . ALA A 1 96 ? -9.315 26.911 47.160 1.00 86.06 96 ALA A C 1
ATOM 755 O O . ALA A 1 96 ? -10.234 26.194 47.549 1.00 86.06 96 ALA A O 1
ATOM 756 N N . GLU A 1 97 ? -9.234 27.355 45.901 1.00 86.94 97 GLU A N 1
ATOM 757 C CA . GLU A 1 97 ? -10.208 27.010 44.857 1.00 86.94 97 GLU A CA 1
ATOM 758 C C . GLU A 1 97 ? -10.275 25.491 44.650 1.00 86.94 97 GLU A C 1
ATOM 760 O O . GLU A 1 97 ? -11.326 24.875 44.817 1.00 86.94 97 GLU A O 1
ATOM 765 N N . ALA A 1 98 ? -9.137 24.850 44.371 1.00 88.25 98 ALA A N 1
ATOM 766 C CA . ALA A 1 98 ? -9.097 23.414 44.104 1.00 88.25 98 ALA A CA 1
ATOM 767 C C . ALA A 1 98 ? -9.582 22.569 45.301 1.00 88.25 98 ALA A C 1
ATOM 769 O O . ALA A 1 98 ? -10.170 21.499 45.117 1.00 88.25 98 ALA A O 1
ATOM 770 N N . ALA A 1 99 ? -9.356 23.039 46.530 1.00 85.56 99 ALA A N 1
ATOM 771 C CA . ALA A 1 99 ? -9.906 22.449 47.746 1.00 85.56 99 ALA A CA 1
ATOM 772 C C . ALA A 1 99 ? -11.427 22.615 47.847 1.00 85.56 99 ALA A C 1
ATOM 774 O O . ALA A 1 99 ? -12.127 21.644 48.141 1.00 85.56 99 ALA A O 1
ATOM 775 N N . ALA A 1 100 ? -11.944 23.821 47.595 1.00 81.50 100 ALA A N 1
ATOM 776 C CA . ALA A 1 100 ? -13.373 24.119 47.646 1.00 81.50 100 ALA A CA 1
ATOM 777 C C . ALA A 1 100 ? -14.164 23.260 46.646 1.00 81.50 100 ALA A C 1
ATOM 779 O O . ALA A 1 100 ? -15.209 22.705 46.992 1.00 81.50 100 ALA A O 1
ATOM 780 N N . GLN A 1 101 ? -13.600 23.051 45.454 1.00 81.19 101 GLN A N 1
ATOM 781 C CA . GLN A 1 101 ? -14.149 22.169 44.420 1.00 81.19 101 GLN A CA 1
ATOM 782 C C . GLN A 1 101 ? -13.910 20.670 44.692 1.00 81.19 101 GLN A C 1
ATOM 784 O O . GLN A 1 101 ? -14.366 19.811 43.939 1.00 81.19 101 GLN A O 1
ATOM 789 N N . LYS A 1 102 ? -13.201 20.321 45.777 1.00 79.12 102 LYS A N 1
ATOM 790 C CA . LYS A 1 102 ? -12.813 18.946 46.154 1.00 79.12 102 LYS A CA 1
ATOM 791 C C . LYS A 1 102 ? -11.971 18.219 45.096 1.00 79.12 102 LYS A C 1
ATOM 793 O O . LYS A 1 102 ? -11.916 16.984 45.076 1.00 79.12 102 LYS A O 1
ATOM 798 N N . TRP A 1 103 ? -11.274 18.964 44.242 1.00 85.44 103 TRP A N 1
ATOM 799 C CA . TRP A 1 103 ? -10.359 18.414 43.241 1.00 85.44 103 TRP A CA 1
ATOM 800 C C . TRP A 1 103 ? -9.103 17.832 43.884 1.00 85.44 103 TRP A C 1
ATOM 802 O O . TRP A 1 103 ? -8.600 16.792 43.456 1.00 85.44 103 TRP A O 1
ATOM 812 N N . ILE A 1 104 ? -8.636 18.454 44.966 1.00 85.00 104 ILE A N 1
ATOM 813 C CA . ILE A 1 104 ? -7.503 17.988 45.766 1.00 85.00 104 ILE A CA 1
ATOM 814 C C . ILE A 1 104 ? -7.936 17.706 47.201 1.00 85.00 104 ILE A C 1
ATOM 816 O O . ILE A 1 104 ? -8.781 18.391 47.764 1.00 85.00 104 ILE A O 1
ATOM 820 N N . THR A 1 105 ? -7.350 16.667 47.794 1.00 75.12 105 THR A N 1
ATOM 821 C CA . THR A 1 105 ? -7.710 16.181 49.138 1.00 75.12 105 THR A CA 1
ATOM 822 C C . THR A 1 105 ? -6.572 16.295 50.158 1.00 75.12 105 THR A C 1
ATOM 824 O O . THR A 1 105 ? -6.735 15.894 51.309 1.00 75.12 105 THR A O 1
ATOM 827 N N . GLY A 1 106 ? -5.409 16.792 49.722 1.00 75.44 106 GLY A N 1
ATOM 828 C CA . GLY A 1 106 ? -4.161 16.774 50.485 1.00 75.44 106 GLY A CA 1
ATOM 829 C C . GLY A 1 106 ? -3.628 15.365 50.752 1.00 75.44 106 GLY A C 1
ATOM 830 O O . GLY A 1 106 ? -4.210 14.355 50.337 1.00 75.44 106 GLY A O 1
ATOM 831 N N . GLN A 1 107 ? -2.489 15.306 51.434 1.00 74.69 107 GLN A N 1
ATOM 832 C CA . GLN A 1 107 ? -1.841 14.071 51.856 1.00 74.69 107 GLN A CA 1
ATOM 833 C C . GLN A 1 107 ? -2.793 13.221 52.715 1.00 74.69 107 GLN A C 1
ATOM 835 O O . GLN A 1 107 ? -3.494 13.738 53.583 1.00 74.69 107 GLN A O 1
ATOM 840 N N . ASP A 1 108 ? -2.842 11.914 52.439 1.00 68.69 108 ASP A N 1
ATOM 841 C CA . ASP A 1 108 ? -3.667 10.922 53.149 1.00 68.69 108 ASP A CA 1
ATOM 842 C C . ASP A 1 108 ? -5.177 11.219 53.206 1.00 68.69 108 ASP A C 1
ATOM 844 O O . ASP A 1 108 ? -5.885 10.657 54.052 1.00 68.69 108 ASP A O 1
ATOM 848 N N . ASN A 1 109 ? -5.676 12.061 52.289 1.00 70.00 109 ASN A N 1
ATOM 849 C CA . ASN A 1 109 ? -7.046 12.578 52.297 1.00 70.00 109 ASN A CA 1
ATOM 850 C C . ASN A 1 109 ? -7.376 13.241 53.648 1.00 70.00 109 ASN A C 1
ATOM 852 O O . ASN A 1 109 ? -8.317 12.854 54.348 1.00 70.00 109 ASN A O 1
ATOM 856 N N . CYS A 1 110 ? -6.549 14.212 54.042 1.00 71.62 110 CYS A N 1
ATOM 857 C CA . CYS A 1 110 ? -6.566 14.827 55.370 1.00 71.62 110 CYS A CA 1
ATOM 858 C C . CYS A 1 110 ? -7.897 15.497 55.753 1.00 71.62 110 CYS A C 1
ATOM 860 O O . CYS A 1 110 ? -8.191 15.611 56.945 1.00 71.62 110 CYS A O 1
ATOM 862 N N . TYR A 1 111 ? -8.775 15.804 54.791 1.00 68.88 111 TYR A N 1
ATOM 863 C CA . TYR A 1 111 ? -10.163 16.208 55.064 1.00 68.88 111 TYR A CA 1
ATOM 864 C C . TYR A 1 111 ? -10.962 15.182 55.883 1.00 68.88 111 TYR A C 1
ATOM 866 O O . TYR A 1 111 ? -11.900 15.555 56.583 1.00 68.88 111 TYR A O 1
ATOM 874 N N . ALA A 1 112 ? -10.587 13.900 55.836 1.00 64.38 112 ALA A N 1
ATOM 875 C CA . ALA A 1 112 ? -11.253 12.827 56.569 1.00 64.38 112 ALA A CA 1
ATOM 876 C C . ALA A 1 112 ? -10.605 12.490 57.927 1.00 64.38 112 ALA A C 1
ATOM 878 O O . ALA A 1 112 ? -11.165 11.686 58.672 1.00 64.38 112 ALA A O 1
ATOM 879 N N . LYS A 1 113 ? -9.420 13.040 58.249 1.00 59.22 113 LYS A N 1
ATOM 880 C CA . LYS A 1 113 ? -8.564 12.537 59.346 1.00 59.22 113 LYS A CA 1
ATOM 881 C C . LYS A 1 113 ? -8.100 13.578 60.378 1.00 59.22 113 LYS A C 1
ATOM 883 O O . LYS A 1 113 ? -7.480 13.172 61.355 1.00 59.22 113 LYS A O 1
ATOM 888 N N . SER A 1 114 ? -8.496 14.851 60.243 1.00 66.75 114 SER A N 1
ATOM 889 C CA . SER A 1 114 ? -8.111 16.025 61.067 1.00 66.75 114 SER A CA 1
ATOM 890 C C . SER A 1 114 ? -6.760 16.678 60.717 1.00 66.75 114 SER A C 1
ATOM 892 O O . SER A 1 114 ? -5.940 16.096 60.013 1.00 66.75 114 SER A O 1
ATOM 894 N N . LYS A 1 115 ? -6.592 17.940 61.146 1.00 76.19 115 LYS A N 1
ATOM 895 C CA . LYS A 1 115 ? -5.439 18.826 60.889 1.00 76.19 115 LYS A CA 1
ATOM 896 C C . LYS A 1 115 ? -4.172 18.368 61.642 1.00 76.19 115 LYS A C 1
ATOM 898 O O . LYS A 1 115 ? -4.309 17.827 62.741 1.00 76.19 115 LYS A O 1
ATOM 903 N N . PRO A 1 116 ? -2.955 18.640 61.127 1.00 77.88 116 PRO A N 1
ATOM 904 C CA . PRO A 1 116 ? -2.645 19.446 59.939 1.00 77.88 116 PRO A CA 1
ATOM 905 C C . PRO A 1 116 ? -2.856 18.687 58.620 1.00 77.88 116 PRO A C 1
ATOM 907 O O . PRO A 1 116 ? -2.741 17.467 58.553 1.00 77.88 116 PRO A O 1
ATOM 910 N N . CYS A 1 117 ? -3.194 19.421 57.566 1.00 82.06 117 CYS A N 1
ATOM 911 C CA . CYS A 1 117 ? -3.523 18.922 56.237 1.00 82.06 117 CYS A CA 1
ATOM 912 C C . CYS A 1 117 ? -2.547 19.533 55.233 1.00 82.06 117 CYS A C 1
ATOM 914 O O . CYS A 1 117 ? -2.509 20.747 55.094 1.00 82.06 117 CYS A O 1
ATOM 916 N N . TYR A 1 118 ? -1.754 18.714 54.546 1.00 87.81 118 TYR A N 1
ATOM 917 C CA . TYR A 1 118 ? -0.684 19.202 53.671 1.00 87.81 118 TYR A CA 1
ATOM 918 C C . TYR A 1 118 ? -0.998 18.955 52.195 1.00 87.81 118 TYR A C 1
ATOM 920 O O . TYR A 1 118 ? -1.410 17.856 51.819 1.00 87.81 118 TYR A O 1
ATOM 928 N N . ALA A 1 119 ? -0.805 19.965 51.351 1.00 87.00 119 ALA A N 1
ATOM 929 C CA . ALA A 1 119 ? -0.991 19.889 49.901 1.00 87.00 119 ALA A CA 1
ATOM 930 C C . ALA A 1 119 ? 0.297 19.494 49.160 1.00 87.00 119 ALA A C 1
ATOM 932 O O . ALA A 1 119 ? 0.235 18.868 48.094 1.00 87.00 119 ALA A O 1
ATOM 933 N N . ASN A 1 120 ? 1.442 19.835 49.750 1.00 91.06 120 ASN A N 1
ATOM 934 C CA . ASN A 1 120 ? 2.803 19.649 49.273 1.00 91.06 120 ASN A CA 1
ATOM 935 C C . ASN A 1 120 ? 3.044 20.244 47.871 1.00 91.06 120 ASN A C 1
ATOM 937 O O . ASN A 1 120 ? 3.424 19.507 46.960 1.00 91.06 120 ASN A O 1
ATOM 941 N N . PRO A 1 121 ? 2.857 21.563 47.651 1.00 92.25 121 PRO A N 1
ATOM 942 C CA . PRO A 1 121 ? 2.915 22.165 46.312 1.00 92.25 121 PRO A CA 1
ATOM 943 C C . PRO A 1 121 ? 4.257 21.959 45.587 1.00 92.25 121 PRO A C 1
ATOM 945 O O . PRO A 1 121 ? 4.281 21.879 44.363 1.00 92.25 121 PRO A O 1
ATOM 948 N N . GLY A 1 122 ? 5.368 21.838 46.320 1.00 92.38 122 GLY A N 1
ATOM 949 C CA . GLY A 1 122 ? 6.698 21.598 45.747 1.00 92.38 122 GLY A CA 1
ATOM 950 C C . GLY A 1 122 ? 7.046 20.128 45.486 1.00 92.38 122 GLY A C 1
ATOM 951 O O . GLY A 1 122 ? 8.152 19.855 45.032 1.00 92.38 122 GLY A O 1
ATOM 952 N N . GLN A 1 123 ? 6.164 19.176 45.805 1.00 92.12 123 GLN A N 1
ATOM 953 C CA . GLN A 1 123 ? 6.419 17.758 45.539 1.00 92.12 123 GLN A CA 1
ATOM 954 C C . GLN A 1 123 ? 6.012 17.391 44.107 1.00 92.12 123 GLN A C 1
ATOM 956 O O . GLN A 1 123 ? 4.997 17.902 43.623 1.00 92.12 123 GLN A O 1
ATOM 961 N N . PRO A 1 124 ? 6.752 16.495 43.432 1.00 93.62 124 PRO A N 1
ATOM 962 C CA . PRO A 1 124 ? 6.309 15.924 42.170 1.00 93.62 124 PRO A CA 1
ATOM 963 C C . PRO A 1 124 ? 5.013 15.122 42.312 1.00 93.62 124 PRO A C 1
ATOM 965 O O . PRO A 1 124 ? 4.722 14.577 43.379 1.00 93.62 124 PRO A O 1
ATOM 968 N N . ILE A 1 125 ? 4.245 15.035 41.228 1.00 92.06 125 ILE A N 1
ATOM 969 C CA . ILE A 1 125 ? 3.081 14.146 41.145 1.00 92.06 125 ILE A CA 1
ATOM 970 C C . ILE A 1 125 ? 3.459 12.846 40.426 1.00 92.06 125 ILE A C 1
ATOM 972 O O . ILE A 1 125 ? 4.240 12.862 39.470 1.00 92.06 125 ILE A O 1
ATOM 976 N N . ASN A 1 126 ? 2.870 11.725 40.839 1.00 90.94 126 ASN A N 1
ATOM 977 C CA . ASN A 1 126 ? 2.976 10.478 40.077 1.00 90.94 126 ASN A CA 1
ATOM 978 C C . ASN A 1 126 ? 1.814 10.283 39.083 1.00 90.94 126 ASN A C 1
ATOM 980 O O . ASN A 1 126 ? 0.799 10.989 39.117 1.00 90.94 126 ASN A O 1
ATOM 984 N N . ARG A 1 127 ? 1.956 9.299 38.187 1.00 91.06 127 ARG A N 1
ATOM 985 C CA . ARG A 1 127 ? 0.968 8.968 37.139 1.00 91.06 127 ARG A CA 1
ATOM 986 C C . ARG A 1 127 ? -0.422 8.659 37.697 1.00 91.06 127 ARG A C 1
ATOM 988 O O . ARG A 1 127 ? -1.425 9.127 37.154 1.00 91.06 127 ARG A O 1
ATOM 995 N N . ALA A 1 128 ? -0.496 7.896 38.789 1.00 89.25 128 ALA A N 1
ATOM 996 C CA . ALA A 1 128 ? -1.756 7.524 39.430 1.00 89.25 128 ALA A CA 1
ATOM 997 C C . ALA A 1 128 ? -2.502 8.739 40.007 1.00 89.25 128 ALA A C 1
ATOM 999 O O . ALA A 1 128 ? -3.718 8.875 39.843 1.00 89.25 128 ALA A O 1
ATOM 1000 N N . GLU A 1 129 ? -1.774 9.635 40.668 1.00 89.44 129 GLU A N 1
ATOM 1001 C CA . GLU A 1 129 ? -2.306 10.871 41.231 1.00 89.44 129 GLU A CA 1
ATOM 1002 C C . GLU A 1 129 ? -2.796 11.830 40.144 1.00 89.44 129 GLU A C 1
ATOM 1004 O O . GLU A 1 129 ? -3.891 12.383 40.283 1.00 89.44 129 GLU A O 1
ATOM 1009 N N . MET A 1 130 ? -2.045 11.977 39.046 1.00 91.88 130 MET A N 1
ATOM 1010 C CA . MET A 1 130 ? -2.452 12.808 37.910 1.00 91.88 130 MET A CA 1
ATOM 1011 C C . MET A 1 130 ? -3.742 12.287 37.263 1.00 91.88 130 MET A C 1
ATOM 1013 O O . MET A 1 130 ? -4.691 13.047 37.069 1.00 91.88 130 MET A O 1
ATOM 1017 N N . ALA A 1 131 ? -3.835 10.977 37.011 1.00 88.69 131 ALA A N 1
ATOM 1018 C CA . ALA A 1 131 ? -5.050 10.358 36.482 1.00 88.69 131 ALA A CA 1
ATOM 1019 C C . ALA A 1 131 ? -6.264 10.577 37.402 1.00 88.69 131 ALA A C 1
ATOM 1021 O O . ALA A 1 131 ? -7.346 10.946 36.944 1.00 88.69 131 ALA A O 1
ATOM 1022 N N . ALA A 1 132 ? -6.092 10.397 38.715 1.00 86.94 132 ALA A N 1
ATOM 1023 C CA . ALA A 1 132 ? -7.160 10.624 39.685 1.00 86.94 132 ALA A CA 1
ATOM 1024 C C . ALA A 1 132 ? -7.584 12.099 39.775 1.00 86.94 132 ALA A C 1
ATOM 1026 O O . ALA A 1 132 ? -8.755 12.383 40.033 1.00 86.94 132 ALA A O 1
ATOM 1027 N N . LEU A 1 133 ? -6.652 13.039 39.602 1.00 88.81 133 LEU A N 1
ATOM 1028 C CA . LEU A 1 133 ? -6.936 14.473 39.578 1.00 88.81 133 LEU A CA 1
ATOM 1029 C C . LEU A 1 133 ? -7.749 14.859 38.336 1.00 88.81 133 LEU A C 1
ATOM 1031 O O . LEU A 1 133 ? -8.838 15.405 38.490 1.00 88.81 133 LEU A O 1
ATOM 1035 N N . LEU A 1 134 ? -7.289 14.505 37.131 1.00 88.38 134 LEU A N 1
ATOM 1036 C CA . LEU A 1 134 ? -7.990 14.839 35.883 1.00 88.38 134 LEU A CA 1
ATOM 1037 C C . LEU A 1 134 ? -9.405 14.243 35.839 1.00 88.38 134 LEU A C 1
ATOM 1039 O O . LEU A 1 134 ? -10.361 14.935 35.498 1.00 88.38 134 LEU A O 1
ATOM 1043 N N . MET A 1 135 ? -9.569 12.987 36.265 1.00 82.06 135 MET A N 1
ATOM 1044 C CA . MET A 1 135 ? -10.890 12.350 36.322 1.00 82.06 135 MET A CA 1
ATOM 1045 C C . MET A 1 135 ? -11.861 13.062 37.275 1.00 82.06 135 MET A C 1
ATOM 1047 O O . MET A 1 135 ? -13.062 13.066 37.019 1.00 82.06 135 MET A O 1
ATOM 1051 N N . ARG A 1 136 ? -11.360 13.630 38.382 1.00 83.12 136 ARG A N 1
ATOM 1052 C CA . ARG A 1 136 ? -12.183 14.374 39.349 1.00 83.12 136 ARG A CA 1
ATOM 1053 C C . ARG A 1 136 ? -12.551 15.761 38.844 1.00 83.12 136 ARG A C 1
ATOM 1055 O O . ARG A 1 136 ? -13.699 16.150 38.982 1.00 83.12 136 ARG A O 1
ATOM 1062 N N . VAL A 1 137 ? -11.583 16.486 38.290 1.00 80.00 137 VAL A N 1
ATOM 1063 C CA . VAL A 1 137 ? -11.761 17.877 37.852 1.00 80.00 137 VAL A CA 1
ATOM 1064 C C . VAL A 1 137 ? -12.730 17.968 36.679 1.00 80.00 137 VAL A C 1
ATOM 1066 O O . VAL A 1 137 ? -13.610 18.817 36.673 1.00 80.00 137 VAL A O 1
ATOM 1069 N N . PHE A 1 138 ? -12.564 17.098 35.682 1.00 76.00 138 PHE A N 1
ATOM 1070 C CA . PHE A 1 138 ? -13.289 17.200 34.413 1.00 76.00 138 PHE A CA 1
ATOM 1071 C C . PHE A 1 138 ? -14.523 16.296 34.333 1.00 76.00 138 PHE A C 1
ATOM 1073 O O . PHE A 1 138 ? -15.117 16.180 33.265 1.00 76.00 138 PHE A O 1
ATOM 1080 N N . GLU A 1 139 ? -14.872 15.626 35.438 1.00 72.75 139 GLU A N 1
ATOM 1081 C CA . GLU A 1 139 ? -16.079 14.801 35.598 1.00 72.75 139 GLU A CA 1
ATOM 1082 C C . GLU A 1 139 ? -16.352 13.823 34.434 1.00 72.75 139 GLU A C 1
ATOM 1084 O O . GLU A 1 139 ? -17.497 13.549 34.072 1.00 72.75 139 GLU A O 1
ATOM 1089 N N . LYS A 1 140 ? -15.296 13.270 33.823 1.00 67.25 140 LYS A N 1
ATOM 1090 C CA . LYS A 1 140 ? -15.431 12.417 32.635 1.00 67.25 140 LYS A CA 1
ATOM 1091 C C . LYS A 1 140 ? -16.116 11.086 32.967 1.00 67.25 140 LYS A C 1
ATOM 1093 O O . LYS A 1 140 ? -15.757 10.398 33.930 1.00 67.25 140 LYS A O 1
ATOM 1098 N N . ALA A 1 141 ? -17.069 10.683 32.126 1.00 65.12 141 ALA A N 1
ATOM 1099 C CA . ALA A 1 141 ? -17.750 9.398 32.240 1.00 65.12 141 ALA A CA 1
ATOM 1100 C C . ALA A 1 141 ? -16.808 8.254 31.834 1.00 65.12 141 ALA A C 1
ATOM 1102 O O . ALA A 1 141 ? -16.271 8.235 30.735 1.00 65.12 141 ALA A O 1
ATOM 1103 N N . ALA A 1 142 ? -16.587 7.293 32.729 1.00 63.16 142 ALA A N 1
ATOM 1104 C CA . ALA A 1 142 ? -15.704 6.164 32.454 1.00 63.16 142 ALA A CA 1
ATOM 1105 C C . ALA A 1 142 ? -16.412 5.062 31.658 1.00 63.16 142 ALA A C 1
ATOM 1107 O O . ALA A 1 142 ? -17.538 4.688 31.991 1.00 63.16 142 ALA A O 1
ATOM 1108 N N . HIS A 1 143 ? -15.714 4.477 30.683 1.00 62.75 143 HIS A N 1
ATOM 1109 C CA . HIS A 1 143 ? -16.275 3.440 29.809 1.00 62.75 143 HIS A CA 1
ATOM 1110 C C . HIS A 1 143 ? -15.847 2.016 30.194 1.00 62.75 143 HIS A C 1
ATOM 1112 O O . HIS A 1 143 ? -16.477 1.054 29.767 1.00 62.75 143 HIS A O 1
ATOM 1118 N N . ASN A 1 144 ? -14.819 1.860 31.042 1.00 64.75 144 ASN A N 1
ATOM 1119 C CA . ASN A 1 144 ? -14.237 0.562 31.432 1.00 64.75 144 ASN A CA 1
ATOM 1120 C C . ASN A 1 144 ? -13.812 -0.323 30.239 1.00 64.75 144 ASN A C 1
ATOM 1122 O O . ASN A 1 144 ? -13.727 -1.540 30.377 1.00 64.75 144 ASN A O 1
ATOM 1126 N N . THR A 1 145 ? -13.548 0.281 29.079 1.00 62.53 145 THR A N 1
ATOM 1127 C CA . THR A 1 145 ? -13.221 -0.404 27.818 1.00 62.53 145 THR A CA 1
ATOM 1128 C C . THR A 1 145 ? -11.728 -0.672 27.629 1.00 62.53 145 THR A C 1
ATOM 1130 O O . THR A 1 145 ? -11.368 -1.480 26.778 1.00 62.53 145 THR A O 1
ATOM 1133 N N . ALA A 1 146 ? -10.856 -0.022 28.408 1.00 61.00 146 ALA A N 1
ATOM 1134 C CA . ALA A 1 146 ? -9.410 -0.211 28.311 1.00 61.00 146 ALA A CA 1
ATOM 1135 C C . ALA A 1 146 ? -8.926 -1.522 28.970 1.00 61.00 146 ALA A C 1
ATOM 1137 O O . ALA A 1 146 ? -9.461 -1.908 30.018 1.00 61.00 146 ALA A O 1
ATOM 1138 N N . PRO A 1 147 ? -7.878 -2.165 28.412 1.00 64.25 147 PRO A N 1
ATOM 1139 C CA . PRO A 1 147 ? -7.160 -3.269 29.026 1.00 64.25 147 PRO A CA 1
ATOM 1140 C C . PRO A 1 147 ? -6.661 -2.920 30.424 1.00 64.25 147 PRO A C 1
ATOM 1142 O O . PRO A 1 147 ? -6.417 -1.762 30.769 1.00 64.25 147 PRO A O 1
ATOM 1145 N N . THR A 1 148 ? -6.491 -3.951 31.243 1.00 77.12 148 THR A N 1
ATOM 1146 C CA . THR A 1 148 ? -5.792 -3.826 32.520 1.00 77.12 148 THR A CA 1
ATOM 1147 C C . THR A 1 148 ? -4.288 -3.828 32.296 1.00 77.12 148 THR A C 1
ATOM 1149 O O . THR A 1 148 ? -3.793 -4.630 31.508 1.00 77.12 148 THR A O 1
ATOM 1152 N N . PHE A 1 149 ? -3.580 -2.987 33.044 1.00 82.00 149 PHE A N 1
ATOM 1153 C CA . PHE A 1 149 ? -2.123 -3.007 33.091 1.00 82.00 149 PHE A CA 1
ATOM 1154 C C . PHE A 1 149 ? -1.634 -4.024 34.122 1.00 82.00 149 PHE A C 1
ATOM 1156 O O . PHE A 1 149 ? -2.217 -4.145 35.204 1.00 82.00 149 PHE A O 1
ATOM 1163 N N . ASP A 1 150 ? -0.557 -4.727 33.791 1.00 85.56 150 ASP A N 1
ATOM 1164 C CA . ASP A 1 150 ? 0.008 -5.814 34.596 1.00 85.56 150 ASP A CA 1
ATOM 1165 C C . ASP A 1 150 ? 0.537 -5.323 35.953 1.00 85.56 150 ASP A C 1
ATOM 1167 O O . ASP A 1 150 ? 0.527 -6.054 36.943 1.00 85.56 150 ASP A O 1
ATOM 1171 N N . ASP A 1 151 ? 0.953 -4.059 36.024 1.00 87.56 151 ASP A N 1
ATOM 1172 C CA . ASP A 1 151 ? 1.490 -3.402 37.215 1.00 87.56 151 ASP A CA 1
ATOM 1173 C C . ASP A 1 151 ? 0.439 -2.616 38.018 1.00 87.56 151 ASP A C 1
ATOM 1175 O O . ASP A 1 151 ? 0.784 -1.819 38.895 1.00 87.56 151 ASP A O 1
ATOM 1179 N N . VAL A 1 152 ? -0.851 -2.853 37.758 1.00 85.44 152 VAL A N 1
ATOM 1180 C CA . VAL A 1 152 ? -1.971 -2.254 38.498 1.00 85.44 152 VAL A CA 1
ATOM 1181 C C . VAL A 1 152 ? -2.763 -3.360 39.202 1.00 85.44 152 VAL A C 1
ATOM 1183 O O . VAL A 1 152 ? -3.731 -3.886 38.644 1.00 85.44 152 VAL A O 1
ATOM 1186 N N . PRO A 1 153 ? -2.384 -3.726 40.444 1.00 84.62 153 PRO A N 1
ATOM 1187 C CA . PRO A 1 153 ? -3.070 -4.768 41.196 1.00 84.62 153 PRO A CA 1
ATOM 1188 C C . PRO A 1 153 ? -4.540 -4.423 41.426 1.00 84.62 153 PRO A C 1
ATOM 1190 O O . PRO A 1 153 ? -4.875 -3.260 41.663 1.00 84.62 153 PRO A O 1
ATOM 1193 N N . GLN A 1 154 ? -5.401 -5.443 41.416 1.00 73.00 154 GLN A N 1
ATOM 1194 C CA . GLN A 1 154 ? -6.777 -5.308 41.890 1.00 73.00 154 GLN A CA 1
ATOM 1195 C C . GLN A 1 154 ? -6.727 -4.914 43.381 1.00 73.00 154 GLN A C 1
ATOM 1197 O O . GLN A 1 154 ? -5.913 -5.450 44.125 1.00 73.00 154 GLN A O 1
ATOM 1202 N N . ASP A 1 155 ? -7.547 -3.943 43.793 1.00 78.81 155 ASP A N 1
ATOM 1203 C CA . ASP A 1 155 ? -7.672 -3.430 45.174 1.00 78.81 155 ASP A CA 1
ATOM 1204 C C . ASP A 1 155 ? -6.686 -2.332 45.625 1.00 78.81 155 ASP A C 1
ATOM 1206 O O . ASP A 1 155 ? -6.562 -2.046 46.818 1.00 78.81 155 ASP A O 1
ATOM 1210 N N . THR A 1 156 ? -6.042 -1.621 44.696 1.00 83.75 156 THR A N 1
ATOM 1211 C CA . THR A 1 156 ? -5.340 -0.365 45.027 1.00 83.75 156 THR A CA 1
ATOM 1212 C C . THR A 1 156 ? -6.261 0.849 44.897 1.00 83.75 156 THR A C 1
ATOM 1214 O O . THR A 1 156 ? -7.177 0.878 44.071 1.00 83.75 156 THR A O 1
ATOM 1217 N N . TRP A 1 157 ? -5.999 1.910 45.672 1.00 81.94 157 TRP A N 1
ATOM 1218 C CA . TRP A 1 157 ? -6.815 3.135 45.640 1.00 81.94 157 TRP A CA 1
ATOM 1219 C C . TRP A 1 157 ? -6.889 3.769 44.240 1.00 81.94 157 TRP A C 1
ATOM 1221 O O . TRP A 1 157 ? -7.893 4.386 43.890 1.00 81.94 157 TRP A O 1
ATOM 1231 N N . TYR A 1 158 ? -5.850 3.581 43.422 1.00 83.25 158 TYR A N 1
ATOM 1232 C CA . TYR A 1 158 ? -5.742 4.136 42.076 1.00 83.25 158 TYR A CA 1
ATOM 1233 C C . TYR A 1 158 ? -6.236 3.203 40.966 1.00 83.25 158 TYR A C 1
ATOM 1235 O O . TYR A 1 158 ? -6.345 3.657 39.830 1.00 83.25 158 TYR A O 1
ATOM 1243 N N . THR A 1 159 ? -6.582 1.937 41.253 1.00 83.06 159 THR A N 1
ATOM 1244 C CA . THR A 1 159 ? -6.986 0.955 40.222 1.00 83.06 159 THR A CA 1
ATOM 1245 C C . THR A 1 159 ? -8.092 1.509 39.325 1.00 83.06 159 THR A C 1
ATOM 1247 O O . THR A 1 159 ? -7.986 1.507 38.098 1.00 83.06 159 THR A O 1
ATOM 1250 N N . LYS A 1 160 ? -9.161 2.023 39.948 1.00 81.88 160 LYS A N 1
ATOM 1251 C CA . LYS A 1 160 ? -10.316 2.569 39.229 1.00 81.88 160 LYS A CA 1
ATOM 1252 C C . LYS A 1 160 ? -9.947 3.836 38.458 1.00 81.88 160 LYS A C 1
ATOM 1254 O O . LYS A 1 160 ? -10.391 4.009 37.332 1.00 81.88 160 LYS A O 1
ATOM 1259 N N . HIS A 1 161 ? -9.130 4.705 39.046 1.00 84.69 161 HIS A N 1
ATOM 1260 C CA . HIS A 1 161 ? -8.722 5.958 38.413 1.00 84.69 161 HIS A CA 1
ATOM 1261 C C . HIS A 1 161 ? -7.879 5.717 37.164 1.00 84.69 161 HIS A C 1
ATOM 1263 O O . HIS A 1 161 ? -8.165 6.304 36.127 1.00 84.69 161 HIS A O 1
ATOM 1269 N N . ILE A 1 162 ? -6.912 4.804 37.238 1.00 86.38 162 ILE A N 1
ATOM 1270 C CA . ILE A 1 162 ? -6.063 4.436 36.105 1.00 86.38 162 ILE A CA 1
ATOM 1271 C C . ILE A 1 162 ? -6.874 3.764 35.006 1.00 86.38 162 ILE A C 1
ATOM 1273 O O . ILE A 1 162 ? -6.767 4.165 33.853 1.00 86.38 162 ILE A O 1
ATOM 1277 N N . ARG A 1 163 ? -7.730 2.791 35.344 1.00 81.56 163 ARG A N 1
ATOM 1278 C CA . ARG A 1 163 ? -8.569 2.115 34.343 1.00 81.56 163 ARG A CA 1
ATOM 1279 C C . ARG A 1 163 ? -9.506 3.094 33.637 1.00 81.56 163 ARG A C 1
ATOM 1281 O O . ARG A 1 163 ? -9.653 3.038 32.420 1.00 81.56 163 ARG A O 1
ATOM 1288 N N . ASN A 1 164 ? -10.111 4.010 34.389 1.00 84.19 164 ASN A N 1
ATOM 1289 C CA . ASN A 1 164 ? -11.008 5.014 33.830 1.00 84.19 164 ASN A CA 1
ATOM 1290 C C . ASN A 1 164 ? -10.253 6.007 32.939 1.00 84.19 164 ASN A C 1
ATOM 1292 O O . ASN A 1 164 ? -10.677 6.251 31.812 1.00 84.19 164 ASN A O 1
ATOM 1296 N N . ALA A 1 165 ? -9.120 6.526 33.414 1.00 85.62 165 ALA A N 1
ATOM 1297 C CA . ALA A 1 165 ? -8.271 7.433 32.650 1.00 85.62 165 ALA A CA 1
ATOM 1298 C C . ALA A 1 165 ? -7.740 6.773 31.369 1.00 85.62 165 ALA A C 1
ATOM 1300 O O . ALA A 1 165 ? -7.733 7.409 30.321 1.00 85.62 165 ALA A O 1
ATOM 1301 N N . ALA A 1 166 ? -7.370 5.491 31.425 1.00 81.56 166 ALA A N 1
ATOM 1302 C CA . ALA A 1 166 ? -6.964 4.718 30.256 1.00 81.56 166 ALA A CA 1
ATOM 1303 C C . ALA A 1 166 ? -8.122 4.481 29.281 1.00 81.56 166 ALA A C 1
ATOM 1305 O O . ALA A 1 166 ? -7.933 4.618 28.077 1.00 81.56 166 ALA A O 1
ATOM 1306 N N . SER A 1 167 ? -9.340 4.221 29.778 1.00 77.50 167 SER A N 1
ATOM 1307 C CA . SER A 1 167 ? -10.538 4.104 28.925 1.00 77.50 167 SER A CA 1
ATOM 1308 C C . SER A 1 167 ? -10.890 5.392 28.190 1.00 77.50 167 SER A C 1
ATOM 1310 O O . SER A 1 167 ? -11.602 5.341 27.197 1.00 77.50 167 SER A O 1
ATOM 1312 N N . LEU A 1 168 ? -10.370 6.522 28.668 1.00 80.81 168 LEU A N 1
ATOM 1313 C CA . LEU A 1 168 ? -10.517 7.848 28.078 1.00 80.81 168 LEU A CA 1
ATOM 1314 C C . LEU A 1 168 ? -9.217 8.350 27.442 1.00 80.81 168 LEU A C 1
ATOM 1316 O O . LEU A 1 168 ? -9.077 9.529 27.133 1.00 80.81 168 LEU A O 1
ATOM 1320 N N . CYS A 1 169 ? -8.218 7.470 27.328 1.00 81.62 169 CYS A N 1
ATOM 1321 C CA . CYS A 1 169 ? -6.907 7.758 26.761 1.00 81.62 169 CYS A CA 1
ATOM 1322 C C . CYS A 1 169 ? -6.127 8.909 27.418 1.00 81.62 169 CYS A C 1
ATOM 1324 O O . CYS A 1 169 ? -5.083 9.315 26.904 1.00 81.62 169 CYS A O 1
ATOM 1326 N N . LEU A 1 170 ? -6.575 9.393 28.580 1.00 83.38 170 LEU A N 1
ATOM 1327 C CA . LEU A 1 170 ? -5.897 10.418 29.376 1.00 83.38 170 LEU A CA 1
ATOM 1328 C C . LEU A 1 170 ? -4.539 9.922 29.871 1.00 83.38 170 LEU A C 1
ATOM 1330 O O . LEU A 1 170 ? -3.610 10.705 30.026 1.00 83.38 170 LEU A O 1
ATOM 1334 N N . LEU A 1 171 ? -4.434 8.615 30.112 1.00 82.44 171 LEU A N 1
ATOM 1335 C CA . LEU A 1 171 ? -3.220 7.924 30.520 1.00 82.44 171 LEU A CA 1
ATOM 1336 C C . LEU A 1 171 ? -3.025 6.708 29.609 1.00 82.44 171 LEU A C 1
ATOM 1338 O O . LEU A 1 171 ? -3.904 5.854 29.531 1.00 82.44 171 LEU A O 1
ATOM 1342 N N . GLN A 1 172 ? -1.879 6.626 28.938 1.00 73.31 172 GLN A N 1
ATOM 1343 C CA . GLN A 1 172 ? -1.462 5.437 28.188 1.00 73.31 172 GLN A CA 1
ATOM 1344 C C . GLN A 1 172 ? -0.412 4.648 28.977 1.00 73.31 172 GLN A C 1
ATOM 1346 O O . GLN A 1 172 ? 0.333 5.222 29.780 1.00 73.31 172 GLN A O 1
ATOM 1351 N N . GLY A 1 173 ? -0.393 3.333 28.764 1.00 68.38 173 GLY A N 1
ATOM 1352 C CA . GLY A 1 173 ? 0.683 2.470 29.241 1.00 68.38 173 GLY A CA 1
ATOM 1353 C C . GLY A 1 173 ? 1.923 2.560 28.356 1.00 68.38 173 GLY A C 1
ATOM 1354 O O . GLY A 1 173 ? 1.922 3.247 27.338 1.00 68.38 173 GLY A O 1
ATOM 1355 N N . ASP A 1 174 ? 2.977 1.857 28.751 1.00 64.56 174 ASP A N 1
ATOM 1356 C CA . ASP A 1 174 ? 4.172 1.681 27.939 1.00 64.56 174 ASP A CA 1
ATOM 1357 C C . ASP A 1 174 ? 3.901 0.597 26.886 1.00 64.56 174 ASP A C 1
ATOM 1359 O O . ASP A 1 174 ? 3.794 -0.598 27.202 1.00 64.56 174 ASP A O 1
ATOM 1363 N N . ASP A 1 175 ? 3.768 1.027 25.632 1.00 53.72 175 ASP A N 1
ATOM 1364 C CA . ASP A 1 175 ? 3.520 0.150 24.492 1.00 53.72 175 ASP A CA 1
ATOM 1365 C C . ASP A 1 175 ? 4.646 -0.895 24.382 1.00 53.72 175 ASP A C 1
ATOM 1367 O O . ASP A 1 175 ? 5.812 -0.571 24.162 1.00 53.72 175 ASP A O 1
ATOM 1371 N N . GLY A 1 176 ? 4.296 -2.167 24.593 1.00 47.97 176 GLY A N 1
ATOM 1372 C CA . GLY A 1 176 ? 5.223 -3.305 24.557 1.00 47.97 176 GLY A CA 1
ATOM 1373 C C . GLY A 1 176 ? 5.349 -4.081 25.871 1.00 47.97 176 GLY A C 1
ATOM 1374 O O . GLY A 1 176 ? 5.652 -5.270 25.821 1.00 47.97 176 GLY A O 1
ATOM 1375 N N . ASN A 1 177 ? 5.048 -3.462 27.021 1.00 56.44 177 ASN A N 1
ATOM 1376 C CA . ASN A 1 177 ? 5.196 -4.104 28.339 1.00 56.44 177 ASN A CA 1
ATOM 1377 C C . ASN A 1 177 ? 3.882 -4.271 29.115 1.00 56.44 177 ASN A C 1
ATOM 1379 O O . ASN A 1 177 ? 3.894 -4.857 30.191 1.00 56.44 177 ASN A O 1
ATOM 1383 N N . ASN A 1 178 ? 2.763 -3.751 28.597 1.00 72.62 178 ASN A N 1
ATOM 1384 C CA . ASN A 1 178 ? 1.455 -3.760 29.266 1.00 72.62 178 ASN A CA 1
ATOM 1385 C C . ASN A 1 178 ? 1.476 -3.154 30.691 1.00 72.62 178 ASN A C 1
ATOM 1387 O O . ASN A 1 178 ? 0.669 -3.518 31.545 1.00 72.62 178 ASN A O 1
ATOM 1391 N N . THR A 1 179 ? 2.387 -2.213 30.956 1.00 79.69 179 THR A N 1
ATOM 1392 C CA . THR A 1 179 ? 2.539 -1.505 32.240 1.00 79.69 179 THR A CA 1
ATOM 1393 C C . THR A 1 179 ? 2.147 -0.039 32.123 1.00 79.69 179 THR A C 1
ATOM 1395 O O . THR A 1 179 ? 2.150 0.513 31.029 1.00 79.69 179 THR A O 1
ATOM 1398 N N . VAL A 1 180 ? 1.839 0.625 33.237 1.00 80.81 180 VAL A N 1
ATOM 1399 C CA . VAL A 1 180 ? 1.535 2.071 33.268 1.00 80.81 180 VAL A CA 1
ATOM 1400 C C . VAL A 1 180 ? 2.358 2.853 34.290 1.00 80.81 180 VAL A C 1
ATOM 1402 O O . VAL A 1 180 ? 2.262 4.076 34.347 1.00 80.81 180 VAL A O 1
ATOM 1405 N N . ARG A 1 181 ? 3.165 2.162 35.093 1.00 87.25 181 ARG A N 1
ATOM 1406 C CA . ARG A 1 181 ? 4.085 2.686 36.106 1.00 87.25 181 ARG A CA 1
ATOM 1407 C C . ARG A 1 181 ? 3.401 3.667 37.064 1.00 87.25 181 ARG A C 1
ATOM 1409 O O . ARG A 1 181 ? 3.791 4.827 37.160 1.00 87.25 181 ARG A O 1
ATOM 1416 N N . PRO A 1 182 ? 2.364 3.233 37.807 1.00 86.75 182 PRO A N 1
ATOM 1417 C CA . PRO A 1 182 ? 1.493 4.123 38.580 1.00 86.75 182 PRO A CA 1
ATOM 1418 C C . PRO A 1 182 ? 2.223 5.004 39.607 1.00 86.75 182 PRO A C 1
ATOM 1420 O O . PRO A 1 182 ? 1.753 6.100 39.911 1.00 86.75 182 PRO A O 1
ATOM 1423 N N . ALA A 1 183 ? 3.350 4.527 40.142 1.00 87.50 183 ALA A N 1
ATOM 1424 C CA . ALA A 1 183 ? 4.153 5.226 41.143 1.00 87.50 183 ALA A CA 1
ATOM 1425 C C . ALA A 1 183 ? 5.229 6.153 40.549 1.00 87.50 183 ALA A C 1
ATOM 1427 O O . ALA A 1 183 ? 5.814 6.933 41.301 1.00 87.50 183 ALA A O 1
ATOM 1428 N N . ASP A 1 184 ? 5.486 6.090 39.240 1.00 88.50 184 ASP A N 1
ATOM 1429 C CA . ASP A 1 184 ? 6.498 6.926 38.602 1.00 88.50 184 ASP A CA 1
ATOM 1430 C C . ASP A 1 184 ? 6.036 8.382 38.554 1.00 88.50 184 ASP A C 1
ATOM 1432 O O . ASP A 1 184 ? 4.882 8.693 38.234 1.00 88.50 184 ASP A O 1
ATOM 1436 N N . THR A 1 185 ? 6.968 9.279 38.859 1.00 89.56 185 THR A N 1
ATOM 1437 C CA . THR A 1 185 ? 6.805 10.721 38.681 1.00 89.56 185 THR A CA 1
ATOM 1438 C C . THR A 1 185 ? 6.638 11.054 37.202 1.00 89.56 185 THR A C 1
ATOM 1440 O O . THR A 1 185 ? 7.429 10.584 36.385 1.00 89.56 185 THR A O 1
ATOM 1443 N N . ILE A 1 186 ? 5.663 11.903 36.861 1.00 89.56 186 ILE A N 1
ATOM 1444 C CA . ILE A 1 186 ? 5.538 12.426 35.492 1.00 89.56 186 ILE A CA 1
ATOM 1445 C C . ILE A 1 186 ? 6.435 13.644 35.287 1.00 89.56 186 ILE A C 1
ATOM 1447 O O . ILE A 1 186 ? 6.623 14.462 36.196 1.00 89.56 186 ILE A O 1
ATOM 1451 N N . ASN A 1 187 ? 6.951 13.796 34.073 1.00 87.75 187 ASN A N 1
ATOM 1452 C CA . ASN A 1 187 ? 7.605 15.036 33.669 1.00 87.75 187 ASN A CA 1
ATOM 1453 C C . ASN A 1 187 ? 6.591 16.073 33.142 1.00 87.75 187 ASN A C 1
ATOM 1455 O O . ASN A 1 187 ? 5.397 15.801 32.969 1.00 87.75 187 ASN A O 1
ATOM 1459 N N . ARG A 1 188 ? 7.064 17.297 32.903 1.00 90.38 188 ARG A N 1
ATOM 1460 C CA . ARG A 1 188 ? 6.231 18.418 32.441 1.00 90.38 188 ARG A CA 1
ATOM 1461 C C . ARG A 1 188 ? 5.667 18.216 31.033 1.00 90.38 188 ARG A C 1
ATOM 1463 O O . ARG A 1 188 ? 4.558 18.678 30.765 1.00 90.38 188 ARG A O 1
ATOM 1470 N N . ALA A 1 189 ? 6.368 17.504 30.152 1.00 81.56 189 ALA A N 1
ATOM 1471 C CA . ALA A 1 189 ? 5.839 17.147 28.836 1.00 81.56 189 ALA A CA 1
ATOM 1472 C C . ALA A 1 189 ? 4.653 16.169 28.927 1.00 81.56 189 ALA A C 1
ATOM 1474 O O . ALA A 1 189 ? 3.615 16.392 28.303 1.00 81.56 189 ALA A O 1
ATOM 1475 N N . GLU A 1 190 ? 4.766 15.126 29.750 1.00 82.38 190 GLU A N 1
ATOM 1476 C CA . GLU A 1 190 ? 3.681 14.176 30.015 1.00 82.38 190 GLU A CA 1
ATOM 1477 C C . GLU A 1 190 ? 2.473 14.872 30.644 1.00 82.38 190 GLU A C 1
ATOM 1479 O O . GLU A 1 190 ? 1.349 14.656 30.198 1.00 82.38 190 GLU A O 1
ATOM 1484 N N . MET A 1 191 ? 2.694 15.767 31.613 1.00 89.94 191 MET A N 1
ATOM 1485 C CA . MET A 1 191 ? 1.641 16.604 32.197 1.00 89.94 191 MET A CA 1
ATOM 1486 C C . MET A 1 191 ? 0.853 17.363 31.119 1.00 89.94 191 MET A C 1
ATOM 1488 O O . MET A 1 191 ? -0.377 17.294 31.099 1.00 89.94 191 MET A O 1
ATOM 1492 N N . ALA A 1 192 ? 1.549 18.070 30.224 1.00 86.06 192 ALA A N 1
ATOM 1493 C CA . ALA A 1 192 ? 0.923 18.857 29.165 1.00 86.06 192 ALA A CA 1
ATOM 1494 C C . ALA A 1 192 ? 0.091 17.978 28.213 1.00 86.06 192 ALA A C 1
ATOM 1496 O O . ALA A 1 192 ? -1.051 18.316 27.901 1.00 86.06 192 ALA A O 1
ATOM 1497 N N . VAL A 1 193 ? 0.623 16.821 27.807 1.00 83.62 193 VAL A N 1
ATOM 1498 C CA . VAL A 1 193 ? -0.087 15.876 26.929 1.00 83.62 193 VAL A CA 1
ATOM 1499 C C . VAL A 1 193 ? -1.299 15.250 27.612 1.00 83.62 193 VAL A C 1
ATOM 1501 O O . VAL A 1 193 ? -2.365 15.186 27.002 1.00 83.62 193 VAL A O 1
ATOM 1504 N N . MET A 1 194 ? -1.190 14.843 28.878 1.00 87.69 194 MET A N 1
ATOM 1505 C CA . MET A 1 194 ? -2.329 14.299 29.625 1.00 87.69 194 MET A CA 1
ATOM 1506 C C . MET A 1 194 ? -3.464 15.323 29.766 1.00 87.69 194 MET A C 1
ATOM 1508 O O . MET A 1 194 ? -4.628 14.959 29.614 1.00 87.69 194 MET A O 1
ATOM 1512 N N . ILE A 1 195 ? -3.137 16.596 30.020 1.00 85.31 195 ILE A N 1
ATOM 1513 C CA . ILE A 1 195 ? -4.120 17.687 30.108 1.00 85.31 195 ILE A CA 1
ATOM 1514 C C . ILE A 1 195 ? -4.784 17.932 28.756 1.00 85.31 195 ILE A C 1
ATOM 1516 O O . ILE A 1 195 ? -6.004 18.026 28.678 1.00 85.31 195 ILE A O 1
ATOM 1520 N N . GLU A 1 196 ? -4.011 17.995 27.675 1.00 82.38 196 GLU A N 1
ATOM 1521 C CA . GLU A 1 196 ? -4.567 18.293 26.357 1.00 82.38 196 GLU A CA 1
ATOM 1522 C C . GLU A 1 196 ? -5.518 17.193 25.858 1.00 82.38 196 GLU A C 1
ATOM 1524 O O . GLU A 1 196 ? -6.550 17.484 25.251 1.00 82.38 196 GLU A O 1
ATOM 1529 N N . ARG A 1 197 ? -5.253 15.936 26.230 1.00 82.62 197 ARG A N 1
ATOM 1530 C CA . ARG A 1 197 ? -6.139 14.802 25.938 1.00 82.62 197 ARG A CA 1
ATOM 1531 C C . ARG A 1 197 ? -7.494 14.865 26.631 1.00 82.62 197 ARG A C 1
ATOM 1533 O O . ARG A 1 197 ? -8.452 14.302 26.108 1.00 82.62 197 ARG A O 1
ATOM 1540 N N . VAL A 1 198 ? -7.619 15.576 27.750 1.00 78.00 198 VAL A N 1
ATOM 1541 C CA . VAL A 1 198 ? -8.919 15.790 28.408 1.00 78.00 198 VAL A CA 1
ATOM 1542 C C . VAL A 1 198 ? -9.896 16.531 27.497 1.00 78.00 198 VAL A C 1
ATOM 1544 O O . VAL A 1 198 ? -11.097 16.248 27.516 1.00 78.00 198 VAL A O 1
ATOM 1547 N N . PHE A 1 199 ? -9.393 17.460 26.687 1.00 72.88 199 PHE A N 1
ATOM 1548 C CA . PHE A 1 199 ? -10.209 18.246 25.760 1.00 72.88 199 PHE A CA 1
ATOM 1549 C C . PHE A 1 199 ? -10.527 17.505 24.464 1.00 72.88 199 PHE A C 1
ATOM 1551 O O . PHE A 1 199 ? -11.300 18.001 23.653 1.00 72.88 199 PHE A O 1
ATOM 1558 N N . LYS A 1 200 ? -9.931 16.328 24.266 1.00 68.31 200 LYS A N 1
ATOM 1559 C CA . LYS A 1 200 ? -10.073 15.534 23.052 1.00 68.31 200 LYS A CA 1
ATOM 1560 C C . LYS A 1 200 ? -11.092 14.410 23.189 1.00 68.31 200 LYS A C 1
ATOM 1562 O O . LYS A 1 200 ? -11.041 13.541 22.353 1.00 68.31 200 LYS A O 1
ATOM 1567 N N . ASP A 1 201 ? -11.940 14.353 24.220 1.00 67.44 201 ASP A N 1
ATOM 1568 C CA . ASP A 1 201 ? -13.016 13.341 24.393 1.00 67.44 201 ASP A CA 1
ATOM 1569 C C . ASP A 1 201 ? -12.688 11.903 23.926 1.00 67.44 201 ASP A C 1
ATOM 1571 O O . ASP A 1 201 ? -13.539 11.173 23.412 1.00 67.44 201 ASP A O 1
ATOM 1575 N N . LEU A 1 202 ? -11.426 11.494 24.101 1.00 70.75 202 LEU A N 1
ATOM 1576 C CA . LEU A 1 202 ? -10.880 10.255 23.557 1.00 70.75 202 LEU A CA 1
ATOM 1577 C C . LEU A 1 202 ? -11.485 9.063 24.290 1.00 70.75 202 LEU A C 1
ATOM 1579 O O . LEU A 1 202 ? -11.803 9.145 25.477 1.00 70.75 202 LEU A O 1
ATOM 1583 N N . GLN A 1 203 ? -11.609 7.933 23.600 1.00 76.25 203 GLN A N 1
ATOM 1584 C CA . GLN A 1 203 ? -12.058 6.681 24.201 1.00 76.25 203 GLN A CA 1
ATOM 1585 C C . GLN A 1 203 ? -11.213 5.532 23.681 1.00 76.25 203 GLN A C 1
ATOM 1587 O O . GLN A 1 203 ? -11.006 5.415 22.479 1.00 76.25 203 GLN A O 1
ATOM 1592 N N . TYR A 1 204 ? -10.742 4.667 24.577 1.00 64.25 204 TYR A N 1
ATOM 1593 C CA . TYR A 1 204 ? -9.981 3.481 24.202 1.00 64.25 204 TYR A CA 1
ATOM 1594 C C . TYR A 1 204 ? -10.808 2.601 23.246 1.00 64.25 204 TYR A C 1
ATOM 1596 O O . TYR A 1 204 ? -11.975 2.331 23.558 1.00 64.25 204 TYR A O 1
ATOM 1604 N N . PRO A 1 205 ? -10.228 2.110 22.131 1.00 59.22 205 PRO A N 1
ATOM 1605 C CA . PRO A 1 205 ? -8.795 2.120 21.787 1.00 59.22 205 PRO A CA 1
ATOM 1606 C C . PRO A 1 205 ? -8.287 3.377 21.055 1.00 59.22 205 PRO A C 1
ATOM 1608 O O . PRO A 1 205 ? -7.089 3.490 20.802 1.00 59.22 205 PRO A O 1
ATOM 1611 N N . ASN A 1 206 ? -9.157 4.343 20.760 1.00 66.00 206 ASN A N 1
ATOM 1612 C CA . ASN A 1 206 ? -8.890 5.532 19.945 1.00 66.00 206 ASN A CA 1
ATOM 1613 C C . ASN A 1 206 ? -8.177 6.627 20.751 1.00 66.00 206 ASN A C 1
ATOM 1615 O O . ASN A 1 206 ? -8.686 7.724 20.972 1.00 66.00 206 ASN A O 1
ATOM 1619 N N . CYS A 1 207 ? -6.975 6.302 21.221 1.00 65.19 207 CYS A N 1
ATOM 1620 C CA . CYS A 1 207 ? -6.148 7.188 22.032 1.00 65.19 207 CYS A CA 1
ATOM 1621 C C . CYS A 1 207 ? -5.258 8.135 21.223 1.00 65.19 207 CYS A C 1
ATOM 1623 O O . CYS A 1 207 ? -4.512 8.931 21.800 1.00 65.19 207 CYS A O 1
ATOM 1625 N N . SER A 1 208 ? -5.334 8.048 19.895 1.00 58.75 208 SER A N 1
ATOM 1626 C CA . SER A 1 208 ? -4.706 8.977 18.967 1.00 58.75 208 SER A CA 1
ATOM 1627 C C . SER A 1 208 ? -5.526 10.252 18.857 1.00 58.75 208 SER A C 1
ATOM 1629 O O . SER A 1 208 ? -6.754 10.256 18.847 1.00 58.75 208 SER A O 1
ATOM 1631 N N . THR A 1 209 ? -4.828 11.367 18.795 1.00 45.44 209 THR A N 1
ATOM 1632 C CA . THR A 1 209 ? -5.411 12.665 19.036 1.00 45.44 209 THR A CA 1
ATOM 1633 C C . THR A 1 209 ? -6.086 13.299 17.819 1.00 45.44 209 THR A C 1
ATOM 1635 O O . THR A 1 209 ? -5.532 14.251 17.285 1.00 45.44 209 THR A O 1
ATOM 1638 N N . ASN A 1 210 ? -7.302 12.875 17.468 1.00 39.59 210 ASN A N 1
ATOM 1639 C CA . ASN A 1 210 ? -8.207 13.666 16.619 1.00 39.59 210 ASN A CA 1
ATOM 1640 C C . ASN A 1 210 ? -9.647 13.530 17.062 1.00 39.59 210 ASN A C 1
ATOM 1642 O O . ASN A 1 210 ? -10.414 12.744 16.518 1.00 39.59 210 ASN A O 1
ATOM 1646 N N . ILE A 1 211 ? -10.027 14.354 18.027 1.00 31.33 211 ILE A N 1
ATOM 1647 C CA . ILE A 1 211 ? -11.435 14.627 18.262 1.00 31.33 211 ILE A CA 1
ATOM 1648 C C . ILE A 1 211 ? -11.567 16.134 18.247 1.00 31.33 211 ILE A C 1
ATOM 1650 O O . ILE A 1 211 ? -11.063 16.843 19.118 1.00 31.33 211 ILE A O 1
ATOM 1654 N N . THR A 1 212 ? -12.188 16.613 17.178 1.00 26.69 212 THR A N 1
ATOM 1655 C CA . THR A 1 212 ? -12.878 17.892 17.208 1.00 26.69 212 THR A CA 1
ATOM 1656 C C . THR A 1 212 ? -14.357 17.578 17.387 1.00 26.69 212 THR A C 1
ATOM 1658 O O . THR A 1 212 ? -14.899 16.661 16.774 1.00 26.69 212 THR A O 1
ATOM 1661 N N . ASP A 1 213 ? -14.946 18.285 18.337 1.00 25.05 213 ASP A N 1
ATOM 1662 C CA . ASP A 1 213 ? -16.241 18.044 18.951 1.00 25.05 213 ASP A CA 1
ATOM 1663 C C . ASP A 1 213 ? -17.427 18.146 17.959 1.00 25.05 213 ASP A C 1
ATOM 1665 O O . ASP A 1 213 ? -17.501 19.043 17.119 1.00 25.05 213 ASP A O 1
ATOM 1669 N N . THR A 1 214 ? -18.334 17.176 18.089 1.00 23.77 214 THR A N 1
ATOM 1670 C CA . THR A 1 214 ? -19.761 17.125 17.718 1.00 23.77 214 THR A CA 1
ATOM 1671 C C . THR A 1 214 ? -20.302 17.945 16.525 1.00 23.77 214 THR A C 1
ATOM 1673 O O . THR A 1 214 ? -20.859 19.034 16.654 1.00 23.77 214 THR A O 1
ATOM 1676 N N . MET A 1 215 ? -20.461 17.260 15.386 1.00 21.05 215 MET A N 1
ATOM 1677 C CA . MET A 1 215 ? -21.797 17.139 14.785 1.00 21.05 215 MET A CA 1
ATOM 1678 C C . MET A 1 215 ? -22.215 15.670 14.808 1.00 21.05 215 MET A C 1
ATOM 1680 O O . MET A 1 215 ? -21.527 14.799 14.290 1.00 21.05 215 MET A O 1
ATOM 1684 N N . ILE A 1 216 ? -23.347 15.420 15.464 1.00 26.06 216 ILE A N 1
ATOM 1685 C CA . ILE A 1 216 ? -24.008 14.123 15.629 1.00 26.06 216 ILE A CA 1
ATOM 1686 C C . ILE A 1 216 ? -24.010 13.346 14.297 1.00 26.06 216 ILE A C 1
ATOM 1688 O O . ILE A 1 216 ? -24.625 13.822 13.336 1.00 26.06 216 ILE A O 1
ATOM 1692 N N . PRO A 1 217 ? -23.418 12.138 14.227 1.00 26.33 217 PRO A N 1
ATOM 1693 C CA . PRO A 1 217 ? -23.648 11.233 13.114 1.00 26.33 217 PRO A CA 1
ATOM 1694 C C . PRO A 1 217 ? -25.133 10.884 13.066 1.00 26.33 217 PRO A C 1
ATOM 1696 O O . PRO A 1 217 ? -25.707 10.337 14.012 1.00 26.33 217 PRO A O 1
ATOM 1699 N N . LYS A 1 218 ? -25.784 11.207 11.952 1.00 23.62 218 LYS A N 1
ATOM 1700 C CA . LYS A 1 218 ? -27.101 10.660 11.643 1.00 23.62 218 LYS A CA 1
ATOM 1701 C C . LYS A 1 218 ? -26.902 9.166 11.393 1.00 23.62 218 LYS A C 1
ATOM 1703 O O . LYS A 1 218 ? -26.192 8.802 10.462 1.00 23.62 218 LYS A O 1
ATOM 1708 N N . ALA A 1 219 ? -27.501 8.327 12.236 1.00 22.58 219 ALA A N 1
ATOM 1709 C CA . ALA A 1 219 ? -27.442 6.876 12.103 1.00 22.58 219 ALA A CA 1
ATOM 1710 C C . ALA A 1 219 ? -27.791 6.441 10.662 1.00 22.58 219 ALA A C 1
ATOM 1712 O O . ALA A 1 219 ? -28.878 6.788 10.181 1.00 22.58 219 ALA A O 1
ATOM 1713 N N . PRO A 1 220 ? -26.916 5.689 9.969 1.00 23.81 220 PRO A N 1
ATOM 1714 C CA . PRO A 1 220 ? -27.318 4.910 8.808 1.00 23.81 220 PRO A CA 1
ATOM 1715 C C . PRO A 1 220 ? -28.320 3.845 9.265 1.00 23.81 220 PRO A C 1
ATOM 1717 O O . PRO A 1 220 ? -28.195 3.287 10.355 1.00 23.81 220 PRO A O 1
ATOM 1720 N N . GLY A 1 221 ? -29.363 3.642 8.463 1.00 23.70 221 GLY A N 1
ATOM 1721 C CA . GLY A 1 221 ? -30.559 2.887 8.823 1.00 23.70 221 GLY A CA 1
ATOM 1722 C C . GLY A 1 221 ? -30.296 1.473 9.344 1.00 23.70 221 GLY A C 1
ATOM 1723 O O . GLY A 1 221 ? -29.394 0.767 8.907 1.00 23.70 221 GLY A O 1
ATOM 1724 N N . THR A 1 222 ? -31.151 1.068 10.277 1.00 23.61 222 THR A N 1
ATOM 1725 C CA . THR A 1 222 ? -31.291 -0.300 10.770 1.00 23.61 222 THR A CA 1
ATOM 1726 C C . THR A 1 222 ? -31.621 -1.254 9.620 1.00 23.61 222 THR A C 1
ATOM 1728 O O . THR A 1 222 ? -32.673 -1.105 8.995 1.00 23.61 222 THR A O 1
ATOM 1731 N N . GLY A 1 223 ? -30.758 -2.241 9.373 1.00 24.14 223 GLY A N 1
ATOM 1732 C CA . GLY A 1 223 ? -31.125 -3.455 8.646 1.00 24.14 223 GLY A CA 1
ATOM 1733 C C . GLY A 1 223 ? -32.075 -4.316 9.485 1.00 24.14 223 GLY A C 1
ATOM 1734 O O . GLY A 1 223 ? -31.943 -4.408 10.707 1.00 24.14 223 GLY A O 1
ATOM 1735 N N . GLU A 1 224 ? -33.076 -4.888 8.826 1.00 28.28 224 GLU A N 1
ATOM 1736 C CA . GLU A 1 224 ? -34.126 -5.727 9.400 1.00 28.28 224 GLU A CA 1
ATOM 1737 C C . GLU A 1 224 ? -33.602 -7.119 9.810 1.00 28.28 224 GLU A C 1
ATOM 1739 O O . GLU A 1 224 ? -33.804 -8.073 9.073 1.00 28.28 224 GLU A O 1
ATOM 1744 N N . ASP A 1 225 ? -32.973 -7.277 10.979 1.00 26.77 225 ASP A N 1
ATOM 1745 C CA . ASP A 1 225 ? -32.961 -8.581 11.693 1.00 26.77 225 ASP A CA 1
ATOM 1746 C C . ASP A 1 225 ? -32.587 -8.544 13.190 1.00 26.77 225 ASP A C 1
ATOM 1748 O O . ASP A 1 225 ? -32.831 -9.520 13.896 1.00 26.77 225 ASP A O 1
ATOM 1752 N N . GLY A 1 226 ? -32.122 -7.423 13.746 1.00 29.81 226 GLY A N 1
ATOM 1753 C CA . GLY A 1 226 ? -32.206 -7.182 15.193 1.00 29.81 226 GLY A CA 1
ATOM 1754 C C . GLY A 1 226 ? -31.469 -8.175 16.108 1.00 29.81 226 GLY A C 1
ATOM 1755 O O . GLY A 1 226 ? -31.894 -8.360 17.251 1.00 29.81 226 GLY A O 1
ATOM 1756 N N . THR A 1 227 ? -30.349 -8.766 15.679 1.00 24.08 227 THR A N 1
ATOM 1757 C CA . THR A 1 227 ? -29.468 -9.534 16.579 1.00 24.08 227 THR A CA 1
ATOM 1758 C C . THR A 1 227 ? -28.042 -8.986 16.596 1.00 24.08 227 THR A C 1
ATOM 1760 O O . THR A 1 227 ? -27.283 -9.152 15.648 1.00 24.08 227 THR A O 1
ATOM 1763 N N . TYR A 1 228 ? -27.662 -8.353 17.710 1.00 24.89 228 TYR A N 1
ATOM 1764 C CA . TYR A 1 228 ? -26.292 -7.916 17.983 1.00 24.89 228 TYR A CA 1
ATOM 1765 C C . TYR A 1 228 ? -25.430 -9.107 18.428 1.00 24.89 228 TYR A C 1
ATOM 1767 O O . TYR A 1 228 ? -25.599 -9.619 19.535 1.00 24.89 228 TYR A O 1
ATOM 1775 N N . THR A 1 229 ? -24.469 -9.516 17.599 1.00 24.59 229 THR A N 1
ATOM 1776 C CA . THR A 1 229 ? -23.319 -10.329 18.022 1.00 24.59 229 THR A CA 1
ATOM 1777 C C . THR A 1 229 ? -22.115 -9.424 18.286 1.00 24.59 229 THR A C 1
ATOM 1779 O O . THR A 1 229 ? -21.848 -8.479 17.550 1.00 24.59 229 THR A O 1
ATOM 1782 N N . SER A 1 230 ? -21.393 -9.701 19.367 1.00 26.89 230 SER A N 1
ATOM 1783 C CA . SER A 1 230 ? -20.204 -8.985 19.838 1.00 26.89 230 SER A CA 1
ATOM 1784 C C . SER A 1 230 ? -19.092 -8.838 18.784 1.00 26.89 230 SER A C 1
ATOM 1786 O O . SER A 1 230 ? -18.638 -9.847 18.250 1.00 26.89 230 SER A O 1
ATOM 1788 N N . GLY A 1 231 ? -18.570 -7.616 18.610 1.00 37.94 231 GLY A N 1
ATOM 1789 C CA . GLY A 1 231 ? -17.224 -7.350 18.072 1.00 37.94 231 GLY A CA 1
ATOM 1790 C C . GLY A 1 231 ? -17.130 -7.176 16.553 1.00 37.94 231 GLY A C 1
ATOM 1791 O O . GLY A 1 231 ? -16.725 -8.093 15.846 1.00 37.94 231 GLY A O 1
ATOM 1792 N N . TRP A 1 232 ? -17.441 -5.980 16.047 1.00 44.44 232 TRP A N 1
ATOM 1793 C CA . TRP A 1 232 ? -17.186 -5.616 14.648 1.00 44.44 232 TRP A CA 1
ATOM 1794 C C . TRP A 1 232 ? -15.677 -5.441 14.415 1.00 44.44 232 TRP A C 1
ATOM 1796 O O . TRP A 1 232 ? -15.057 -4.567 15.013 1.00 44.44 232 TRP A O 1
ATOM 1806 N N . ARG A 1 233 ? -15.082 -6.298 13.574 1.00 63.03 233 ARG A N 1
ATOM 1807 C CA . ARG A 1 233 ? -13.628 -6.366 13.317 1.00 63.03 233 ARG A CA 1
ATOM 1808 C C . ARG A 1 233 ? -13.123 -5.333 12.297 1.00 63.03 233 ARG A C 1
ATOM 1810 O O . ARG A 1 233 ? -11.932 -5.055 12.305 1.00 63.03 233 ARG A O 1
ATOM 1817 N N . TRP A 1 234 ? -14.014 -4.764 11.479 1.00 78.25 234 TRP A N 1
ATOM 1818 C CA . TRP A 1 234 ? -13.693 -3.752 10.463 1.00 78.25 234 TRP A CA 1
ATOM 1819 C C . TRP A 1 234 ? -14.739 -2.628 10.452 1.00 78.25 234 TRP A C 1
ATOM 1821 O O . TRP A 1 234 ? -15.718 -2.715 9.705 1.00 78.25 234 TRP A O 1
ATOM 1831 N N . PRO A 1 235 ? -14.620 -1.621 11.334 1.00 72.44 235 PRO A N 1
ATOM 1832 C CA . PRO A 1 235 ? -15.538 -0.489 11.343 1.00 72.44 235 PRO A CA 1
ATOM 1833 C C . PRO A 1 235 ? -15.373 0.353 10.075 1.00 72.44 235 PRO A C 1
ATOM 1835 O O . PRO A 1 235 ? -14.276 0.451 9.522 1.00 72.44 235 PRO A O 1
ATOM 1838 N N . VAL A 1 236 ? -16.473 0.972 9.642 1.00 76.75 236 VAL A N 1
ATOM 1839 C CA . VAL A 1 236 ? -16.485 1.913 8.520 1.00 76.75 236 VAL A CA 1
ATOM 1840 C C . VAL A 1 236 ? -16.851 3.295 9.036 1.00 76.75 236 VAL A C 1
ATOM 1842 O O . VAL A 1 236 ? -17.935 3.490 9.589 1.00 76.75 236 VAL A O 1
ATOM 1845 N N . GLU A 1 237 ? -15.965 4.257 8.821 1.00 76.38 237 GLU A N 1
ATOM 1846 C CA . GLU A 1 237 ? -16.173 5.659 9.176 1.00 76.38 237 GLU A CA 1
ATOM 1847 C C . GLU A 1 237 ? -16.197 6.522 7.917 1.00 76.38 237 GLU A C 1
ATOM 1849 O O . GLU A 1 237 ? -15.513 6.229 6.939 1.00 76.38 237 GLU A O 1
ATOM 1854 N N . VAL A 1 238 ? -17.004 7.584 7.918 1.00 77.94 238 VAL A N 1
ATOM 1855 C CA . VAL A 1 238 ? -17.125 8.499 6.778 1.00 77.94 238 VAL A CA 1
ATOM 1856 C C . VAL A 1 238 ? -16.807 9.915 7.229 1.00 77.94 238 VAL A C 1
ATOM 1858 O O . VAL A 1 238 ? -17.434 10.441 8.146 1.00 77.94 238 VAL A O 1
ATOM 1861 N N . PHE A 1 239 ? -15.864 10.540 6.535 1.00 76.00 239 PHE A N 1
ATOM 1862 C CA . PHE A 1 239 ? -15.388 11.891 6.785 1.00 76.00 239 PHE A CA 1
ATOM 1863 C C . PHE A 1 239 ? -15.769 12.798 5.624 1.00 76.00 239 PHE A C 1
ATOM 1865 O O . PHE A 1 239 ? -15.597 12.440 4.458 1.00 76.00 239 PHE A O 1
ATOM 1872 N N . GLU A 1 240 ? -16.249 13.997 5.930 1.00 77.88 240 GLU A N 1
ATOM 1873 C CA . GLU A 1 240 ? -16.441 15.043 4.932 1.00 77.88 240 GLU A CA 1
ATOM 1874 C C . GLU A 1 240 ? -15.307 16.058 4.997 1.00 77.88 240 GLU A C 1
ATOM 1876 O O . GLU A 1 240 ? -14.831 16.426 6.069 1.00 77.88 240 GLU A O 1
ATOM 1881 N N . TYR A 1 241 ? -14.902 16.560 3.835 1.00 73.88 241 TYR A N 1
ATOM 1882 C CA . TYR A 1 241 ? -13.922 17.631 3.748 1.00 73.88 241 TYR A CA 1
ATOM 1883 C C . TYR A 1 241 ? -14.209 18.554 2.559 1.00 73.88 241 TYR A C 1
ATOM 1885 O O . TYR A 1 241 ? -15.168 18.387 1.790 1.00 73.88 241 TYR A O 1
ATOM 1893 N N . ALA A 1 242 ? -13.374 19.581 2.399 1.00 78.12 242 ALA A N 1
ATOM 1894 C CA . ALA A 1 242 ? -13.528 20.561 1.328 1.00 78.12 242 ALA A CA 1
ATOM 1895 C C . ALA A 1 242 ? -13.541 19.915 -0.070 1.00 78.12 242 ALA A C 1
ATOM 1897 O O . ALA A 1 242 ? -14.293 20.363 -0.933 1.00 78.12 242 ALA A O 1
ATOM 1898 N N . GLY A 1 243 ? -12.754 18.855 -0.274 1.00 76.50 243 GLY A N 1
ATOM 1899 C CA . GLY A 1 243 ? -12.566 18.199 -1.566 1.00 76.50 243 GLY A CA 1
ATOM 1900 C C . GLY A 1 243 ? -13.456 16.991 -1.823 1.00 76.50 243 GLY A C 1
ATOM 1901 O O . GLY A 1 243 ? -13.340 16.427 -2.903 1.00 76.50 243 GLY A O 1
ATOM 1902 N N . GLY A 1 244 ? -14.337 16.587 -0.901 1.00 87.62 244 GLY A N 1
ATOM 1903 C CA . GLY A 1 244 ? -15.098 15.350 -1.075 1.00 87.62 244 GLY A CA 1
ATOM 1904 C C . GLY A 1 244 ? -15.572 14.702 0.218 1.00 87.62 244 GLY A C 1
ATOM 1905 O O . GLY A 1 244 ? -15.720 15.366 1.246 1.00 87.62 244 GLY A O 1
ATOM 1906 N N . THR A 1 245 ? -15.770 13.391 0.142 1.00 90.06 245 THR A N 1
ATOM 1907 C CA . THR A 1 245 ? -15.904 12.498 1.295 1.00 90.06 245 THR A CA 1
ATOM 1908 C C . THR A 1 245 ? -14.839 11.406 1.248 1.00 90.06 245 THR A C 1
ATOM 1910 O O . THR A 1 245 ? -14.323 11.074 0.179 1.00 90.06 245 THR A O 1
ATOM 1913 N N . ILE A 1 246 ? -14.494 10.855 2.408 1.00 87.06 246 ILE A N 1
ATOM 1914 C CA . ILE A 1 246 ? -13.571 9.727 2.552 1.00 87.06 246 ILE A CA 1
ATOM 1915 C C . ILE A 1 246 ? -14.254 8.690 3.423 1.00 87.06 246 ILE A C 1
ATOM 1917 O O . ILE A 1 246 ? -14.633 8.999 4.547 1.00 87.06 246 ILE A O 1
ATOM 1921 N N . SER A 1 247 ? -14.425 7.475 2.912 1.00 90.75 247 SER A N 1
ATOM 1922 C CA . SER A 1 247 ? -14.804 6.328 3.743 1.00 90.75 247 SER A CA 1
ATOM 1923 C C . SER A 1 247 ? -13.545 5.572 4.146 1.00 90.75 247 SER A C 1
ATOM 1925 O O . SER A 1 247 ? -12.687 5.336 3.298 1.00 90.75 247 SER A O 1
ATOM 1927 N N . ILE A 1 248 ? -13.423 5.207 5.415 1.00 85.69 248 ILE A N 1
ATOM 1928 C CA . ILE A 1 248 ? -12.279 4.474 5.953 1.00 85.69 248 ILE A CA 1
ATOM 1929 C C . ILE A 1 248 ? -12.779 3.166 6.535 1.00 85.69 248 ILE A C 1
ATOM 1931 O O . ILE A 1 248 ? -13.668 3.177 7.381 1.00 85.69 248 ILE A O 1
ATOM 1935 N N . ILE A 1 249 ? -12.196 2.060 6.082 1.00 87.62 249 ILE A N 1
ATOM 1936 C CA . ILE A 1 249 ? -12.332 0.752 6.719 1.00 87.62 249 ILE A CA 1
ATOM 1937 C C . ILE A 1 249 ? -11.058 0.515 7.529 1.00 87.62 249 ILE A C 1
ATOM 1939 O O . ILE A 1 249 ? -9.971 0.470 6.949 1.00 87.62 249 ILE A O 1
ATOM 1943 N N . ASP A 1 250 ? -11.189 0.378 8.844 1.00 81.00 250 ASP A N 1
ATOM 1944 C CA . ASP A 1 250 ? -10.066 0.123 9.760 1.00 81.00 250 ASP A CA 1
ATOM 1945 C C . ASP A 1 250 ? -10.052 -1.350 10.223 1.00 81.00 250 ASP A C 1
ATOM 1947 O O . ASP A 1 250 ? -10.948 -2.123 9.884 1.00 81.00 250 ASP A O 1
ATOM 1951 N N . GLY A 1 251 ? -9.054 -1.758 11.007 1.00 76.88 251 GLY A N 1
ATOM 1952 C CA . GLY A 1 251 ? -8.972 -3.075 11.649 1.00 76.88 251 GLY A CA 1
ATOM 1953 C C . GLY A 1 251 ? -8.120 -4.111 10.910 1.00 76.88 251 GLY A C 1
ATOM 1954 O O . GLY A 1 251 ? -8.091 -5.283 11.312 1.00 76.88 251 GLY A O 1
ATOM 1955 N N . PHE A 1 252 ? -7.412 -3.704 9.855 1.00 86.06 252 PHE A N 1
ATOM 1956 C CA . PHE A 1 252 ? -6.420 -4.540 9.176 1.00 86.06 252 PHE A CA 1
ATOM 1957 C C . PHE A 1 252 ? -5.063 -4.457 9.888 1.00 86.06 252 PHE A C 1
ATOM 1959 O O . PHE A 1 252 ? -4.762 -3.465 10.544 1.00 86.06 252 PHE A O 1
ATOM 1966 N N . GLU A 1 253 ? -4.242 -5.503 9.783 1.00 83.75 253 GLU A N 1
ATOM 1967 C CA . GLU A 1 253 ? -2.880 -5.487 10.339 1.00 83.75 253 GLU A CA 1
ATOM 1968 C C . GLU A 1 253 ? -1.877 -4.982 9.299 1.00 83.75 253 GLU A C 1
ATOM 1970 O O . GLU A 1 253 ? -1.088 -4.099 9.603 1.00 83.75 253 GLU A O 1
ATOM 1975 N N . ASP A 1 254 ? -1.975 -5.467 8.055 1.00 85.81 254 ASP A N 1
ATOM 1976 C CA . ASP A 1 254 ? -1.175 -4.974 6.927 1.00 85.81 254 ASP A CA 1
ATOM 1977 C C . ASP A 1 254 ? -1.948 -5.166 5.605 1.00 85.81 254 ASP A C 1
ATOM 1979 O O . ASP A 1 254 ? -1.741 -6.165 4.905 1.00 85.81 254 ASP A O 1
ATOM 1983 N N . PRO A 1 255 ? -2.870 -4.263 5.231 1.00 93.06 255 PRO A N 1
ATOM 1984 C CA . PRO A 1 255 ? -3.605 -4.397 3.981 1.00 93.06 255 PRO A CA 1
ATOM 1985 C C . PRO A 1 255 ? -2.685 -4.050 2.801 1.00 93.06 255 PRO A C 1
ATOM 1987 O O . PRO A 1 255 ? -2.343 -2.889 2.596 1.00 93.06 255 PRO A O 1
ATOM 1990 N N . TYR A 1 256 ? -2.273 -5.056 2.025 1.00 89.38 256 TYR A N 1
ATOM 1991 C CA . TYR A 1 256 ? -1.355 -4.887 0.886 1.00 89.38 256 TYR A CA 1
ATOM 1992 C C . TYR A 1 256 ? -2.049 -4.960 -0.473 1.00 89.38 256 TYR A C 1
ATOM 1994 O O . TYR A 1 256 ? -1.698 -4.216 -1.389 1.00 89.38 256 TYR A O 1
ATOM 2002 N N . GLY A 1 257 ? -3.028 -5.854 -0.602 1.00 90.00 257 GLY A N 1
ATOM 2003 C CA . GLY A 1 257 ? -3.771 -6.078 -1.840 1.00 90.00 257 GLY A CA 1
ATOM 2004 C C . GLY A 1 257 ? -5.158 -5.479 -1.779 1.00 90.00 257 GLY A C 1
ATOM 2005 O O . GLY A 1 257 ? -5.834 -5.621 -0.761 1.00 90.00 257 GLY A O 1
ATOM 2006 N N . LEU A 1 258 ? -5.585 -4.852 -2.870 1.00 94.25 258 LEU A N 1
ATOM 2007 C CA . LEU A 1 258 ? -6.905 -4.252 -2.988 1.00 94.25 258 LEU A CA 1
ATOM 2008 C C . LEU A 1 258 ? -7.402 -4.409 -4.422 1.00 94.25 258 LEU A C 1
ATOM 2010 O O . LEU A 1 258 ? -6.739 -3.932 -5.337 1.00 94.25 258 LEU A O 1
ATOM 2014 N N . ASP A 1 259 ? -8.545 -5.065 -4.608 1.00 94.62 259 ASP A N 1
ATOM 2015 C CA . ASP A 1 259 ? -9.158 -5.211 -5.932 1.00 94.62 259 ASP A CA 1
ATOM 2016 C C . ASP A 1 259 ? -10.687 -5.315 -5.846 1.00 94.62 259 ASP A C 1
ATOM 2018 O O . ASP A 1 259 ? -11.233 -5.699 -4.808 1.00 94.62 259 ASP A O 1
ATOM 2022 N N . LEU A 1 260 ? -11.383 -4.962 -6.926 1.00 94.25 260 LEU A N 1
ATOM 2023 C CA . LEU A 1 260 ? -12.832 -5.079 -7.053 1.00 94.25 260 LEU A CA 1
ATOM 2024 C C . LEU A 1 260 ? -13.177 -6.110 -8.127 1.00 94.25 260 LEU A C 1
ATOM 2026 O O . LEU A 1 260 ? -13.085 -5.842 -9.322 1.00 94.25 260 LEU A O 1
ATOM 2030 N N . ILE A 1 261 ? -13.647 -7.272 -7.687 1.00 94.12 261 ILE A N 1
ATOM 2031 C CA . ILE A 1 261 ? -13.945 -8.413 -8.551 1.00 94.12 261 ILE A CA 1
ATOM 2032 C C . ILE A 1 261 ? -15.446 -8.687 -8.452 1.00 94.12 261 ILE A C 1
ATOM 2034 O O . ILE A 1 261 ? -15.964 -8.924 -7.363 1.00 94.12 261 ILE A O 1
ATOM 2038 N N . ASP A 1 262 ? -16.155 -8.600 -9.579 1.00 92.06 262 ASP A N 1
ATOM 2039 C CA . ASP A 1 262 ? -17.612 -8.802 -9.683 1.00 92.06 262 ASP A CA 1
ATOM 2040 C C . ASP A 1 262 ? -18.451 -8.005 -8.664 1.00 92.06 262 ASP A C 1
ATOM 2042 O O . ASP A 1 262 ? -19.429 -8.504 -8.102 1.00 92.06 262 ASP A O 1
ATOM 2046 N N . GLY A 1 263 ? -18.062 -6.755 -8.396 1.00 89.69 263 GLY A N 1
ATOM 2047 C CA . GLY A 1 263 ? -18.748 -5.889 -7.427 1.00 89.69 263 GLY A CA 1
ATOM 2048 C C . GLY A 1 263 ? -18.495 -6.262 -5.960 1.00 89.69 263 GLY A C 1
ATOM 2049 O O . GLY A 1 263 ? -19.233 -5.849 -5.061 1.00 89.69 263 GLY A O 1
ATOM 2050 N N . MET A 1 264 ? -17.451 -7.051 -5.699 1.00 94.94 264 MET A N 1
ATOM 2051 C CA . MET A 1 264 ? -16.960 -7.357 -4.362 1.00 94.94 264 MET A CA 1
ATOM 2052 C C . MET A 1 264 ? -15.543 -6.817 -4.183 1.00 94.94 264 MET A C 1
ATOM 2054 O O . MET A 1 264 ? -14.651 -7.098 -4.979 1.00 94.94 264 MET A O 1
ATOM 2058 N N . LEU A 1 265 ? -15.337 -6.027 -3.131 1.00 96.75 265 LEU A N 1
ATOM 2059 C CA . LEU A 1 265 ? -14.036 -5.491 -2.749 1.00 96.75 265 LEU A CA 1
ATOM 2060 C C . LEU A 1 265 ? -13.271 -6.561 -1.977 1.00 96.75 265 LEU A C 1
ATOM 2062 O O . LEU A 1 265 ? -13.718 -6.971 -0.908 1.00 96.75 265 LEU A O 1
ATOM 2066 N N . TYR A 1 266 ? -12.117 -6.975 -2.484 1.00 97.75 266 TYR A N 1
ATOM 2067 C CA . TYR A 1 266 ? -11.196 -7.896 -1.830 1.00 97.75 266 TYR A CA 1
ATOM 2068 C C . TYR A 1 266 ? -10.016 -7.118 -1.252 1.00 97.75 266 TYR A C 1
ATOM 2070 O O . TYR A 1 266 ? -9.368 -6.337 -1.944 1.00 97.75 266 TYR A O 1
ATOM 2078 N N . VAL A 1 267 ? -9.721 -7.366 0.021 1.00 97.56 267 VAL A N 1
ATOM 2079 C CA . VAL A 1 267 ? -8.609 -6.774 0.764 1.00 97.56 267 VAL A CA 1
ATOM 2080 C C . VAL A 1 267 ? -7.699 -7.896 1.243 1.00 97.56 267 VAL A C 1
ATOM 2082 O O . VAL A 1 267 ? -8.101 -8.717 2.065 1.00 97.56 267 VAL A O 1
ATOM 2085 N N . SER A 1 268 ? -6.465 -7.947 0.752 1.00 96.31 268 SER A N 1
ATOM 2086 C CA . SER A 1 268 ? -5.462 -8.878 1.281 1.00 96.31 268 SER A CA 1
ATOM 2087 C C . SER A 1 268 ? -4.834 -8.282 2.537 1.00 96.31 268 SER A C 1
ATOM 2089 O O . SER A 1 268 ? -4.040 -7.348 2.445 1.00 96.31 268 SER A O 1
ATOM 2091 N N . ASP A 1 269 ? -5.200 -8.820 3.699 1.00 94.75 269 ASP A N 1
ATOM 2092 C CA . ASP A 1 269 ? -4.673 -8.438 5.009 1.00 94.75 269 ASP A CA 1
ATOM 2093 C C . ASP A 1 269 ? -3.480 -9.337 5.343 1.00 94.75 269 ASP A C 1
ATOM 2095 O O . ASP A 1 269 ? -3.603 -10.422 5.931 1.00 94.75 269 ASP A O 1
ATOM 2099 N N . GLY A 1 270 ? -2.318 -8.891 4.870 1.00 90.56 270 GLY A N 1
ATOM 2100 C CA . GLY A 1 270 ? -1.056 -9.610 4.887 1.00 90.56 270 GLY A CA 1
ATOM 2101 C C . GLY A 1 270 ? -0.673 -10.076 6.288 1.00 90.56 270 GLY A C 1
ATOM 2102 O O . GLY A 1 270 ? -0.416 -11.265 6.507 1.00 90.56 270 GLY A O 1
ATOM 2103 N N . GLY A 1 271 ? -0.692 -9.153 7.251 1.00 88.19 271 GLY A N 1
ATOM 2104 C CA . GLY A 1 271 ? -0.266 -9.388 8.632 1.00 88.19 271 GLY A CA 1
ATOM 2105 C C . GLY A 1 271 ? -1.022 -10.549 9.275 1.00 88.19 271 GLY A C 1
ATOM 2106 O O . GLY A 1 271 ? -0.417 -11.437 9.882 1.00 88.19 271 GLY A O 1
ATOM 2107 N N . ARG A 1 272 ? -2.323 -10.647 8.979 1.00 88.69 272 ARG A N 1
ATOM 2108 C CA . ARG A 1 272 ? -3.202 -11.707 9.486 1.00 88.69 272 ARG A CA 1
ATOM 2109 C C . ARG A 1 272 ? -3.243 -12.973 8.639 1.00 88.69 272 ARG A C 1
ATOM 2111 O O . ARG A 1 272 ? -3.868 -13.948 9.053 1.00 88.69 272 ARG A O 1
ATOM 2118 N N . GLY A 1 273 ? -2.607 -12.986 7.470 1.00 94.25 273 GLY A N 1
ATOM 2119 C CA . GLY A 1 273 ? -2.660 -14.131 6.565 1.00 94.25 273 GLY A CA 1
ATOM 2120 C C . GLY A 1 273 ? -4.090 -14.435 6.125 1.00 94.25 273 GLY A C 1
ATOM 2121 O O . GLY A 1 273 ? -4.571 -15.551 6.319 1.00 94.25 273 GLY A O 1
ATOM 2122 N N . GLN A 1 274 ? -4.804 -13.432 5.617 1.00 95.81 274 GLN A N 1
ATOM 2123 C CA . GLN A 1 274 ? -6.186 -13.592 5.163 1.00 95.81 274 GLN A CA 1
ATOM 2124 C C . GLN A 1 274 ? -6.517 -12.654 4.000 1.00 95.81 274 GLN A C 1
ATOM 2126 O O . GLN A 1 274 ? -5.880 -11.620 3.814 1.00 95.81 274 GLN A O 1
ATOM 2131 N N . VAL A 1 275 ? -7.564 -12.992 3.258 1.00 97.88 275 VAL A N 1
ATOM 2132 C CA . VAL A 1 275 ? -8.232 -12.085 2.323 1.00 97.88 275 VAL A CA 1
ATOM 2133 C C . VAL A 1 275 ? -9.618 -11.795 2.875 1.00 97.88 275 VAL A C 1
ATOM 2135 O O . VAL A 1 275 ? -10.377 -12.717 3.140 1.00 97.88 275 VAL A O 1
ATOM 2138 N N . VAL A 1 276 ? -9.961 -10.530 3.060 1.00 96.75 276 VAL A N 1
ATOM 2139 C CA . VAL A 1 276 ? -11.259 -10.077 3.570 1.00 96.75 276 VAL A CA 1
ATOM 2140 C C . VAL A 1 276 ? -12.063 -9.514 2.411 1.00 96.75 276 VAL A C 1
ATOM 2142 O O . VAL A 1 276 ? -11.484 -8.878 1.534 1.00 96.75 276 VAL A O 1
ATOM 2145 N N . ARG A 1 277 ? -13.381 -9.722 2.387 1.00 95.81 277 ARG A N 1
ATOM 2146 C CA . ARG A 1 277 ? -14.225 -9.169 1.323 1.00 95.81 277 ARG A CA 1
ATOM 2147 C C . ARG A 1 277 ? -15.399 -8.344 1.828 1.00 95.81 277 ARG A C 1
ATOM 2149 O O . ARG A 1 277 ? -15.971 -8.633 2.881 1.00 95.81 277 ARG A O 1
ATOM 2156 N N . PHE A 1 278 ? -15.768 -7.344 1.036 1.00 94.25 278 PHE A N 1
ATOM 2157 C CA . PHE A 1 278 ? -16.852 -6.408 1.309 1.00 94.25 278 PHE A CA 1
ATOM 2158 C C . PHE A 1 278 ? -17.705 -6.183 0.062 1.00 94.25 278 PHE A C 1
ATOM 2160 O O . PHE A 1 278 ? -17.202 -6.229 -1.058 1.00 94.25 278 PHE A O 1
ATOM 2167 N N . THR A 1 279 ? -18.991 -5.897 0.243 1.00 90.69 279 THR A N 1
ATOM 2168 C CA . THR A 1 279 ? -19.824 -5.299 -0.814 1.00 90.69 279 THR A CA 1
ATOM 2169 C C . THR A 1 279 ? -19.320 -3.908 -1.201 1.00 90.69 279 THR A C 1
ATOM 2171 O O . THR A 1 279 ? -18.568 -3.275 -0.460 1.00 90.69 279 THR A O 1
ATOM 2174 N N . GLU A 1 280 ? -19.735 -3.401 -2.364 1.00 85.12 280 GLU A N 1
ATOM 2175 C CA . GLU A 1 280 ? -19.430 -2.019 -2.776 1.00 85.12 280 GLU A CA 1
ATOM 2176 C C . GLU A 1 280 ? -19.959 -0.961 -1.790 1.00 85.12 280 GLU A C 1
ATOM 2178 O O . GLU A 1 280 ? -19.381 0.122 -1.675 1.00 85.12 280 GLU A O 1
ATOM 2183 N N . ASP A 1 281 ? -21.033 -1.275 -1.058 1.00 83.19 281 ASP A N 1
ATOM 2184 C CA . ASP A 1 281 ? -21.565 -0.489 0.064 1.00 83.19 281 ASP A CA 1
ATOM 2185 C C . ASP A 1 281 ? -20.882 -0.807 1.409 1.00 83.19 281 ASP A C 1
ATOM 2187 O O . ASP A 1 281 ? -21.375 -0.432 2.474 1.00 83.19 281 ASP A O 1
ATOM 2191 N N . LEU A 1 282 ? -19.712 -1.450 1.349 1.00 87.44 282 LEU A N 1
ATOM 2192 C CA . LEU A 1 282 ? -18.772 -1.686 2.446 1.00 87.44 282 LEU A CA 1
ATOM 2193 C C . LEU A 1 282 ? -19.316 -2.588 3.561 1.00 87.44 282 LEU A C 1
ATOM 2195 O O . LEU A 1 282 ? -18.828 -2.554 4.689 1.00 87.44 282 LEU A O 1
ATOM 2199 N N . GLN A 1 283 ? -20.296 -3.438 3.248 1.00 84.69 283 GLN A N 1
ATOM 2200 C CA . GLN A 1 283 ? -20.750 -4.481 4.163 1.00 84.69 283 GLN A CA 1
ATOM 2201 C C . GLN A 1 283 ? -19.783 -5.655 4.097 1.00 84.69 283 GLN A C 1
ATOM 2203 O O . GLN A 1 283 ? -19.505 -6.185 3.024 1.00 84.69 283 GLN A O 1
ATOM 2208 N N . TYR A 1 284 ? -19.281 -6.082 5.248 1.00 85.94 284 TYR A N 1
ATOM 2209 C CA . TYR A 1 284 ? -18.409 -7.246 5.370 1.00 85.94 284 TYR A CA 1
ATOM 2210 C C . TYR A 1 284 ? -19.101 -8.541 4.904 1.00 85.94 284 TYR A C 1
ATOM 2212 O O . TYR A 1 284 ? -20.272 -8.772 5.205 1.00 85.94 284 TYR A O 1
ATOM 2220 N N . ARG A 1 285 ? -18.375 -9.402 4.174 1.00 91.06 285 ARG A N 1
ATOM 2221 C CA . ARG A 1 285 ? -18.893 -10.647 3.567 1.00 91.06 285 ARG A CA 1
ATOM 2222 C C . ARG A 1 285 ? -18.012 -11.879 3.806 1.00 91.06 285 ARG A C 1
ATOM 2224 O O . ARG A 1 285 ? -18.076 -12.836 3.028 1.00 91.06 285 ARG A O 1
ATOM 2231 N N . GLY A 1 286 ? -17.195 -11.864 4.852 1.00 89.81 286 GLY A N 1
ATOM 2232 C CA . GLY A 1 286 ? -16.341 -12.991 5.232 1.00 89.81 286 GLY A CA 1
ATOM 2233 C C . GLY A 1 286 ? -14.859 -12.762 4.940 1.00 89.81 286 GLY A C 1
ATOM 2234 O O . GLY A 1 286 ? -14.473 -11.834 4.224 1.00 89.81 286 GLY A O 1
ATOM 2235 N N . TRP A 1 287 ? -14.021 -13.642 5.482 1.00 95.31 287 TRP A N 1
ATOM 2236 C CA . TRP A 1 287 ? -12.594 -13.713 5.180 1.00 95.31 287 TRP A CA 1
ATOM 2237 C C . TRP A 1 287 ? -12.169 -15.133 4.794 1.00 95.31 287 TRP A C 1
ATOM 2239 O O . TRP A 1 287 ? -12.665 -16.119 5.330 1.00 95.31 287 TRP A O 1
ATOM 2249 N N . LEU A 1 288 ? -11.240 -15.230 3.851 1.00 97.00 288 LEU A N 1
ATOM 2250 C CA . LEU A 1 288 ? -10.570 -16.449 3.422 1.00 97.00 288 LEU A CA 1
ATOM 2251 C C . LEU A 1 288 ? -9.214 -16.537 4.118 1.00 97.00 288 LEU A C 1
ATOM 2253 O O . LEU A 1 288 ? -8.464 -15.563 4.166 1.00 97.00 288 LEU A O 1
ATOM 2257 N N . GLY A 1 289 ? -8.884 -17.708 4.644 1.00 94.81 289 GLY A N 1
ATOM 2258 C CA . GLY A 1 289 ? -7.635 -17.953 5.347 1.00 94.81 289 GLY A CA 1
ATOM 2259 C C . GLY A 1 289 ? -7.746 -19.188 6.225 1.00 94.81 289 GLY A C 1
ATOM 2260 O O . GLY A 1 289 ? -8.685 -19.979 6.115 1.00 94.81 289 GLY A O 1
ATOM 2261 N N . LEU A 1 290 ? -6.781 -19.351 7.121 1.00 94.50 290 LEU A N 1
ATOM 2262 C CA . LEU A 1 290 ? -6.729 -20.514 7.988 1.00 94.50 290 LEU A CA 1
ATOM 2263 C C . LEU A 1 290 ? -7.477 -20.267 9.302 1.00 94.50 290 LEU A C 1
ATOM 2265 O O . LEU A 1 290 ? -7.036 -19.470 10.128 1.00 94.50 290 LEU A O 1
ATOM 2269 N N . LEU A 1 291 ? -8.545 -21.028 9.541 1.00 92.25 291 LEU A N 1
ATOM 2270 C CA . LEU A 1 291 ? -9.277 -21.035 10.807 1.00 92.25 291 LEU A CA 1
ATOM 2271 C C . LEU A 1 291 ? -9.137 -22.393 11.496 1.00 92.25 291 LEU A C 1
ATOM 2273 O O . LEU A 1 291 ? -9.657 -23.392 11.008 1.00 92.25 291 LEU A O 1
ATOM 2277 N N . ASN A 1 292 ? -8.469 -22.442 12.653 1.00 90.69 292 ASN A N 1
ATOM 2278 C CA . ASN A 1 292 ? -8.328 -23.667 13.459 1.00 90.69 292 ASN A CA 1
ATOM 2279 C C . ASN A 1 292 ? -7.825 -24.883 12.650 1.00 90.69 292 ASN A C 1
ATOM 2281 O O . ASN A 1 292 ? -8.314 -26.000 12.816 1.00 90.69 292 ASN A O 1
ATOM 2285 N N . GLY A 1 293 ? -6.869 -24.661 11.743 1.00 89.56 293 GLY A N 1
ATOM 2286 C CA . GLY A 1 293 ? -6.334 -25.704 10.863 1.00 89.56 293 GLY A CA 1
ATOM 2287 C C . GLY A 1 293 ? -7.166 -25.999 9.607 1.00 89.56 293 GLY A C 1
ATOM 2288 O O . GLY A 1 293 ? -6.742 -26.822 8.803 1.00 89.56 293 GLY A O 1
ATOM 2289 N N . ASN A 1 294 ? -8.315 -25.344 9.402 1.00 92.81 294 ASN A N 1
ATOM 2290 C CA . ASN A 1 294 ? -9.089 -25.439 8.165 1.00 92.81 294 ASN A CA 1
ATOM 2291 C C . ASN A 1 294 ? -8.769 -24.260 7.223 1.00 92.81 294 ASN A C 1
ATOM 2293 O O . ASN A 1 294 ? -9.083 -23.121 7.571 1.00 92.81 294 ASN A O 1
ATOM 2297 N N . PRO A 1 295 ? -8.172 -24.505 6.042 1.00 93.81 295 PRO A N 1
ATOM 2298 C CA . PRO A 1 295 ? -7.875 -23.460 5.063 1.00 93.81 295 PRO A CA 1
ATOM 2299 C C . PRO A 1 295 ? -9.031 -23.138 4.103 1.00 93.81 295 PRO A C 1
ATOM 2301 O O . PRO A 1 295 ? -8.886 -22.255 3.264 1.00 93.81 295 PRO A O 1
ATOM 2304 N N . ASN A 1 296 ? -10.130 -23.895 4.158 1.00 94.75 296 ASN A N 1
ATOM 2305 C CA . ASN A 1 296 ? -11.185 -23.841 3.150 1.00 94.75 296 ASN A CA 1
ATOM 2306 C C . ASN A 1 296 ? -12.412 -23.076 3.635 1.00 94.75 296 ASN A C 1
ATOM 2308 O O . ASN A 1 296 ? -12.850 -23.247 4.779 1.00 94.75 296 ASN A O 1
ATOM 2312 N N . GLY A 1 297 ? -13.016 -22.356 2.695 1.00 94.00 297 GLY A N 1
ATOM 2313 C CA . GLY A 1 297 ? -14.259 -21.625 2.868 1.00 94.00 297 GLY A CA 1
ATOM 2314 C C . GLY A 1 297 ? -14.045 -20.175 3.285 1.00 94.00 297 GLY A C 1
ATOM 2315 O O . GLY A 1 297 ? -13.007 -19.798 3.831 1.00 94.00 297 GLY A O 1
ATOM 2316 N N . TRP A 1 298 ? -15.069 -19.364 3.039 1.00 93.50 298 TRP A N 1
ATOM 2317 C CA . TRP A 1 298 ? -15.187 -18.035 3.628 1.00 93.50 298 TRP A CA 1
ATOM 2318 C C . TRP A 1 298 ? -15.698 -18.153 5.063 1.00 93.50 298 TRP A C 1
ATOM 2320 O O . TRP A 1 298 ? -16.757 -18.729 5.307 1.00 93.50 298 TRP A O 1
ATOM 2330 N N . HIS A 1 299 ? -14.946 -17.600 6.007 1.00 88.56 299 HIS A N 1
ATOM 2331 C CA . HIS A 1 299 ? -15.282 -17.593 7.425 1.00 88.56 299 HIS A CA 1
ATOM 2332 C C . HIS A 1 299 ? -15.914 -16.258 7.802 1.00 88.56 299 HIS A C 1
ATOM 2334 O O . HIS A 1 299 ? -15.372 -15.201 7.488 1.00 88.56 299 HIS A O 1
ATOM 2340 N N . ASP A 1 300 ? -17.024 -16.294 8.535 1.00 82.56 300 ASP A N 1
ATOM 2341 C CA . ASP A 1 300 ? -17.684 -15.070 9.006 1.00 82.56 300 ASP A CA 1
ATOM 2342 C C . ASP A 1 300 ? -17.199 -14.636 10.396 1.00 82.56 300 ASP A C 1
ATOM 2344 O O . ASP A 1 300 ? -17.277 -13.458 10.741 1.00 82.56 300 ASP A O 1
ATOM 2348 N N . THR A 1 301 ? -16.656 -15.567 11.187 1.00 77.88 301 THR A N 1
ATOM 2349 C CA . THR A 1 301 ? -16.204 -15.341 12.570 1.00 77.88 301 THR A CA 1
ATOM 2350 C C . THR A 1 301 ? -14.849 -16.000 12.839 1.00 77.88 301 THR A C 1
ATOM 2352 O O . THR A 1 301 ? -14.321 -16.738 12.008 1.00 77.88 301 THR A O 1
ATOM 2355 N N . GLY A 1 302 ? -14.265 -15.723 14.007 1.00 78.31 302 GLY A N 1
ATOM 2356 C CA . GLY A 1 302 ? -12.945 -16.227 14.387 1.00 78.31 302 GLY A CA 1
ATOM 2357 C C . GLY A 1 302 ? -11.792 -15.376 13.850 1.00 78.31 302 GLY A C 1
ATOM 2358 O O . GLY A 1 302 ? -11.997 -14.318 13.252 1.00 78.31 302 GLY A O 1
ATOM 2359 N N . SER A 1 303 ? -10.570 -15.843 14.102 1.00 82.19 303 SER A N 1
ATOM 2360 C CA . SER A 1 303 ? -9.331 -15.156 13.732 1.00 82.19 303 SER A CA 1
ATOM 2361 C C . SER A 1 303 ? -8.502 -16.034 12.808 1.00 82.19 303 SER A C 1
ATOM 2363 O O . SER A 1 303 ? -8.288 -17.209 13.113 1.00 82.19 303 SER A O 1
ATOM 2365 N N . SER A 1 304 ? -8.019 -15.446 11.713 1.00 88.75 304 SER A N 1
ATOM 2366 C CA . SER A 1 304 ? -7.077 -16.123 10.826 1.00 88.75 304 SER A CA 1
ATOM 2367 C C . SER A 1 304 ? -5.757 -16.388 11.535 1.00 88.75 304 SER A C 1
ATOM 2369 O O . SER A 1 304 ? -5.344 -15.652 12.435 1.00 88.75 304 SER A O 1
ATOM 2371 N N . GLN A 1 305 ? -5.097 -17.451 11.102 1.00 89.38 305 GLN A N 1
ATOM 2372 C CA . GLN A 1 305 ? -3.751 -17.817 11.495 1.00 89.38 305 GLN A CA 1
ATOM 2373 C C . GLN A 1 305 ? -2.862 -17.791 10.254 1.00 89.38 305 GLN A C 1
ATOM 2375 O O . GLN A 1 305 ? -2.986 -18.630 9.362 1.00 89.38 305 GLN A O 1
ATOM 2380 N N . ARG A 1 306 ? -1.921 -16.849 10.210 1.00 92.12 306 ARG A N 1
ATOM 2381 C CA . ARG A 1 306 ? -0.904 -16.801 9.158 1.00 92.12 306 ARG A CA 1
ATOM 2382 C C . ARG A 1 306 ? -0.135 -18.125 9.108 1.00 92.12 306 ARG A C 1
ATOM 2384 O O . ARG A 1 306 ? 0.322 -18.616 10.141 1.00 92.12 306 ARG A O 1
ATOM 2391 N N . SER A 1 307 ? -0.021 -18.738 7.930 1.00 91.06 307 SER A N 1
ATOM 2392 C CA . SER A 1 307 ? 0.508 -20.102 7.834 1.00 91.06 307 SER A CA 1
ATOM 2393 C C . SER A 1 307 ? 1.013 -20.479 6.446 1.00 91.06 307 SER A C 1
ATOM 2395 O O . SER A 1 307 ? 0.358 -20.213 5.443 1.00 91.06 307 SER A O 1
ATOM 2397 N N . ASP A 1 308 ? 2.127 -21.211 6.412 1.00 87.81 308 ASP A N 1
ATOM 2398 C CA . ASP A 1 308 ? 2.667 -21.842 5.202 1.00 87.81 308 ASP A CA 1
ATOM 2399 C C . ASP A 1 308 ? 1.971 -23.153 4.824 1.00 87.81 308 ASP A C 1
ATOM 2401 O O . ASP A 1 308 ? 2.263 -23.733 3.778 1.00 87.81 308 ASP A O 1
ATOM 2405 N N . GLN A 1 309 ? 1.049 -23.656 5.650 1.00 90.50 309 GLN A N 1
ATOM 2406 C CA . GLN A 1 309 ? 0.364 -24.906 5.334 1.00 90.50 309 GLN A CA 1
ATOM 2407 C C . GLN A 1 309 ? -0.425 -24.804 4.027 1.00 90.50 309 GLN A C 1
ATOM 2409 O O . GLN A 1 309 ? -0.864 -23.719 3.642 1.00 90.50 309 GLN A O 1
ATOM 2414 N N . LYS A 1 310 ? -0.654 -25.940 3.360 1.00 86.12 310 LYS A N 1
ATOM 2415 C CA . LYS A 1 310 ? -1.458 -25.991 2.129 1.00 86.12 310 LYS A CA 1
ATOM 2416 C C . LYS A 1 310 ? -2.830 -25.348 2.357 1.00 86.12 310 LYS A C 1
ATOM 2418 O O . LYS A 1 310 ? -3.505 -25.666 3.329 1.00 86.12 310 LYS A O 1
ATOM 2423 N N . GLY A 1 311 ? -3.194 -24.414 1.485 1.00 86.06 311 GLY A N 1
ATOM 2424 C CA . GLY A 1 311 ? -4.407 -23.601 1.592 1.00 86.06 311 GLY A CA 1
ATOM 2425 C C . GLY A 1 311 ? -4.417 -22.499 2.661 1.00 86.06 311 GLY A C 1
ATOM 2426 O O . GLY A 1 311 ? -5.253 -21.608 2.561 1.00 86.06 311 GLY A O 1
ATOM 2427 N N . GLY A 1 312 ? -3.498 -22.487 3.635 1.00 93.94 312 GLY A N 1
ATOM 2428 C CA . GLY A 1 312 ? -3.284 -21.313 4.495 1.00 93.94 312 GLY A CA 1
ATOM 2429 C C . GLY A 1 312 ? -2.764 -20.114 3.695 1.00 93.94 312 GLY A C 1
ATOM 2430 O O . GLY A 1 312 ? -2.439 -20.261 2.524 1.00 93.94 312 GLY A O 1
ATOM 2431 N N . LEU A 1 313 ? -2.676 -18.933 4.300 1.00 95.88 313 LEU A N 1
ATOM 2432 C CA . LEU A 1 313 ? -2.084 -17.760 3.652 1.00 95.88 313 LEU A CA 1
ATOM 2433 C C . LEU A 1 313 ? -0.977 -17.187 4.539 1.00 95.88 313 LEU A C 1
ATOM 2435 O O . LEU A 1 313 ? -1.155 -17.045 5.753 1.00 95.88 313 LEU A O 1
ATOM 2439 N N . ASN A 1 314 ? 0.167 -16.851 3.945 1.00 93.19 314 ASN A N 1
ATOM 2440 C CA . ASN A 1 314 ? 1.320 -16.285 4.633 1.00 93.19 314 ASN A CA 1
ATOM 2441 C C . ASN A 1 314 ? 1.711 -14.925 4.035 1.00 93.19 314 ASN A C 1
ATOM 2443 O O . ASN A 1 314 ? 2.715 -14.789 3.336 1.00 93.19 314 ASN A O 1
ATOM 2447 N N . PHE A 1 315 ? 0.962 -13.888 4.422 1.00 92.44 315 PHE A N 1
ATOM 2448 C CA . PHE A 1 315 ? 1.105 -12.525 3.897 1.00 92.44 315 PHE A CA 1
ATOM 2449 C C . PHE A 1 315 ? 0.585 -12.383 2.456 1.00 92.44 315 PHE A C 1
ATOM 2451 O O . PHE A 1 315 ? 1.348 -12.082 1.544 1.00 92.44 315 PHE A O 1
ATOM 2458 N N . PRO A 1 316 ? -0.716 -12.629 2.214 1.00 95.69 316 PRO A N 1
ATOM 2459 C CA . PRO A 1 316 ? -1.305 -12.432 0.893 1.00 95.69 316 PRO A CA 1
ATOM 2460 C C . PRO A 1 316 ? -1.172 -10.971 0.441 1.00 95.69 316 PRO A C 1
ATOM 2462 O O . PRO A 1 316 ? -1.290 -10.051 1.248 1.00 95.69 316 PRO A O 1
ATOM 2465 N N . HIS A 1 317 ? -0.928 -10.772 -0.852 1.00 92.50 317 HIS A N 1
ATOM 2466 C CA . HIS A 1 317 ? -0.561 -9.480 -1.440 1.00 92.50 317 HIS A CA 1
ATOM 2467 C C . HIS A 1 317 ? -1.498 -8.998 -2.540 1.00 92.50 317 HIS A C 1
ATOM 2469 O O . HIS A 1 317 ? -1.624 -7.797 -2.739 1.00 92.50 317 HIS A O 1
ATOM 2475 N N . ALA A 1 318 ? -2.116 -9.908 -3.284 1.00 94.31 318 ALA A N 1
ATOM 2476 C CA . ALA A 1 318 ? -3.022 -9.568 -4.372 1.00 94.31 318 ALA A CA 1
ATOM 2477 C C . ALA A 1 318 ? -4.021 -10.697 -4.587 1.00 94.31 318 ALA A C 1
ATOM 2479 O O . ALA A 1 318 ? -3.697 -11.867 -4.358 1.00 94.31 318 ALA A O 1
ATOM 2480 N N . VAL A 1 319 ? -5.214 -10.329 -5.043 1.00 96.50 319 VAL A N 1
ATOM 2481 C CA . VAL A 1 319 ? -6.258 -11.262 -5.458 1.00 96.50 319 VAL A CA 1
ATOM 2482 C C . VAL A 1 319 ? -6.647 -10.926 -6.889 1.00 96.50 319 VAL A C 1
ATOM 2484 O O . VAL A 1 319 ? -6.784 -9.755 -7.206 1.00 96.50 319 VAL A O 1
ATOM 2487 N N . ALA A 1 320 ? -6.821 -11.945 -7.722 1.00 96.38 320 ALA A N 1
ATOM 2488 C CA . ALA A 1 320 ? -7.404 -11.839 -9.057 1.00 96.38 320 ALA A CA 1
ATOM 2489 C C . ALA A 1 320 ? -8.368 -13.013 -9.282 1.00 96.38 320 ALA A C 1
ATOM 2491 O O . ALA A 1 320 ? -8.332 -13.992 -8.531 1.00 96.38 320 ALA A O 1
ATOM 2492 N N . LYS A 1 321 ? -9.214 -12.951 -10.315 1.00 97.00 321 LYS A N 1
ATOM 2493 C CA . LYS A 1 321 ? -10.139 -14.042 -10.655 1.00 97.00 321 LYS A CA 1
ATOM 2494 C C . LYS A 1 321 ? -10.074 -14.405 -12.132 1.00 97.00 321 LYS A C 1
ATOM 2496 O O . LYS A 1 321 ? -10.249 -13.541 -12.980 1.00 97.00 321 LYS A O 1
ATOM 2501 N N . LEU A 1 322 ? -9.848 -15.683 -12.417 1.00 97.44 322 LEU A N 1
ATOM 2502 C CA . LEU A 1 322 ? -9.890 -16.242 -13.766 1.00 97.44 322 LEU A CA 1
ATOM 2503 C C . LEU A 1 322 ? -11.327 -16.301 -14.311 1.00 97.44 322 LEU A C 1
ATOM 2505 O O . LEU A 1 322 ? -12.297 -16.276 -13.551 1.00 97.44 322 LEU A O 1
ATOM 2509 N N . ASP A 1 323 ? -11.463 -16.457 -15.630 1.00 95.50 323 ASP A N 1
ATOM 2510 C CA . ASP A 1 323 ? -12.770 -16.510 -16.307 1.00 95.50 323 ASP A CA 1
ATOM 2511 C C . ASP A 1 323 ? -13.635 -17.701 -15.862 1.00 95.50 323 ASP A C 1
ATOM 2513 O O . ASP A 1 323 ? -14.862 -17.645 -15.935 1.00 95.50 323 ASP A O 1
ATOM 2517 N N . ASP A 1 324 ? -13.009 -18.782 -15.388 1.00 95.50 324 ASP A N 1
ATOM 2518 C CA . ASP A 1 324 ? -13.699 -19.960 -14.853 1.00 95.50 324 ASP A CA 1
ATOM 2519 C C . ASP A 1 324 ? -14.162 -19.802 -13.390 1.00 95.50 324 ASP A C 1
ATOM 2521 O O . ASP A 1 324 ? -14.766 -20.721 -12.833 1.00 95.50 324 ASP A O 1
ATOM 2525 N N . GLY A 1 325 ? -13.897 -18.643 -12.776 1.00 95.81 325 GLY A N 1
ATOM 2526 C CA . GLY A 1 325 ? -14.216 -18.329 -11.383 1.00 95.81 325 GLY A CA 1
ATOM 2527 C C . GLY A 1 325 ? -13.092 -18.645 -10.391 1.00 95.81 325 GLY A C 1
ATOM 2528 O O . GLY A 1 325 ? -13.208 -18.324 -9.210 1.00 95.81 325 GLY A O 1
ATOM 2529 N N . THR A 1 326 ? -11.980 -19.242 -10.822 1.00 98.12 326 THR A N 1
ATOM 2530 C CA . THR A 1 326 ? -10.860 -19.539 -9.921 1.00 98.12 326 THR A CA 1
ATOM 2531 C C . THR A 1 326 ? -10.233 -18.252 -9.386 1.00 98.12 326 THR A C 1
ATOM 2533 O O . THR A 1 326 ? -9.777 -17.398 -10.145 1.00 98.12 326 THR A O 1
ATOM 2536 N N . LEU A 1 327 ? -10.153 -18.134 -8.062 1.00 98.00 327 LEU A N 1
ATOM 2537 C CA . LEU A 1 327 ? -9.461 -17.052 -7.375 1.00 98.00 327 LEU A CA 1
ATOM 2538 C C . LEU A 1 327 ? -7.965 -17.351 -7.300 1.00 98.00 327 LEU A C 1
ATOM 2540 O O . LEU A 1 327 ? -7.552 -18.398 -6.799 1.00 98.00 327 LEU A O 1
ATOM 2544 N N . LEU A 1 328 ? -7.159 -16.396 -7.746 1.00 98.06 328 LEU A N 1
ATOM 2545 C CA . LEU A 1 328 ? -5.714 -16.366 -7.580 1.00 98.06 328 LEU A CA 1
ATOM 2546 C C . LEU A 1 328 ? -5.386 -15.484 -6.382 1.00 98.06 328 LEU A C 1
ATOM 2548 O O . LEU A 1 328 ? -5.714 -14.305 -6.390 1.00 98.06 328 LEU A O 1
ATOM 2552 N N . VAL A 1 329 ? -4.716 -16.029 -5.372 1.00 97.31 329 VAL A N 1
ATOM 2553 C CA . VAL A 1 329 ? -4.228 -15.269 -4.219 1.00 97.31 329 VAL A CA 1
ATOM 2554 C C . VAL A 1 329 ? -2.711 -15.340 -4.207 1.00 97.31 329 VAL A C 1
ATOM 2556 O O . VAL A 1 329 ? -2.122 -16.394 -3.957 1.00 97.31 329 VAL A O 1
ATOM 2559 N N . ALA A 1 330 ? -2.069 -14.216 -4.500 1.00 95.62 330 ALA A N 1
ATOM 2560 C CA . ALA A 1 330 ? -0.623 -14.114 -4.475 1.00 95.62 330 ALA A CA 1
ATOM 2561 C C . ALA A 1 330 ? -0.141 -14.069 -3.019 1.00 95.62 330 ALA A C 1
ATOM 2563 O O . ALA A 1 330 ? -0.456 -13.139 -2.278 1.00 95.62 330 ALA A O 1
ATOM 2564 N N . ASP A 1 331 ? 0.575 -15.106 -2.594 1.00 94.19 331 ASP A N 1
ATOM 2565 C CA . ASP A 1 331 ? 0.983 -15.334 -1.212 1.00 94.19 331 ASP A CA 1
ATOM 2566 C C . ASP A 1 331 ? 2.482 -15.037 -1.052 1.00 94.19 331 ASP A C 1
ATOM 2568 O O . ASP A 1 331 ? 3.345 -15.791 -1.520 1.00 94.19 331 ASP A O 1
ATOM 2572 N N . TYR A 1 332 ? 2.784 -13.897 -0.421 1.00 90.00 332 TYR A N 1
ATOM 2573 C CA . TYR A 1 332 ? 4.100 -13.262 -0.450 1.00 90.00 332 TYR A CA 1
ATOM 2574 C C . TYR A 1 332 ? 5.198 -14.175 0.099 1.00 90.00 332 TYR A C 1
ATOM 2576 O O . TYR A 1 332 ? 6.196 -14.433 -0.579 1.00 90.00 332 TYR A O 1
ATOM 2584 N N . ASN A 1 333 ? 5.035 -14.687 1.323 1.00 90.00 333 ASN A N 1
ATOM 2585 C CA . ASN A 1 333 ? 6.087 -15.491 1.950 1.00 90.00 333 ASN A CA 1
ATOM 2586 C C . ASN A 1 333 ? 6.103 -16.928 1.447 1.00 90.00 333 ASN A C 1
ATOM 2588 O O . ASN A 1 333 ? 7.171 -17.542 1.427 1.00 90.00 333 ASN A O 1
ATOM 2592 N N . ALA A 1 334 ? 4.951 -17.448 1.019 1.00 91.00 334 ALA A N 1
ATOM 2593 C CA . ALA A 1 334 ? 4.889 -18.762 0.396 1.00 91.00 334 ALA A CA 1
ATOM 2594 C C . ALA A 1 334 ? 5.550 -18.774 -0.993 1.00 91.00 334 ALA A C 1
ATOM 2596 O O . ALA A 1 334 ? 5.836 -19.852 -1.511 1.00 91.00 334 ALA A O 1
ATOM 2597 N N . LYS A 1 335 ? 5.813 -17.592 -1.582 1.00 93.12 335 LYS A N 1
ATOM 2598 C CA . LYS A 1 335 ? 6.371 -17.419 -2.936 1.00 93.12 335 LYS A CA 1
ATOM 2599 C C . LYS A 1 335 ? 5.545 -18.183 -3.968 1.00 93.12 335 LYS A C 1
ATOM 2601 O O . LYS A 1 335 ? 6.081 -18.848 -4.850 1.00 93.12 335 LYS A O 1
ATOM 2606 N N . ALA A 1 336 ? 4.229 -18.124 -3.810 1.00 94.19 336 ALA A N 1
ATOM 2607 C CA . ALA A 1 336 ? 3.290 -18.904 -4.593 1.00 94.19 336 ALA A CA 1
ATOM 2608 C C . ALA A 1 336 ? 2.063 -18.063 -4.927 1.00 94.19 336 ALA A C 1
ATOM 2610 O O . ALA A 1 336 ? 1.648 -17.209 -4.148 1.00 94.19 336 ALA A O 1
ATOM 2611 N N . VAL A 1 337 ? 1.459 -18.341 -6.076 1.00 96.81 337 VAL A N 1
ATOM 2612 C CA . VAL A 1 337 ? 0.097 -17.896 -6.370 1.00 96.81 337 VAL A CA 1
ATOM 2613 C C . VAL A 1 337 ? -0.814 -19.072 -6.056 1.00 96.81 337 VAL A C 1
ATOM 2615 O O . VAL A 1 337 ? -0.788 -20.087 -6.753 1.00 96.81 337 VAL A O 1
ATOM 2618 N N . ARG A 1 338 ? -1.562 -18.968 -4.960 1.00 96.25 338 ARG A N 1
ATOM 2619 C CA . ARG A 1 338 ? -2.501 -19.999 -4.518 1.00 96.25 338 ARG A CA 1
ATOM 2620 C C . ARG A 1 338 ? -3.810 -19.875 -5.281 1.00 96.25 338 ARG A C 1
ATOM 2622 O O . ARG A 1 338 ? -4.222 -18.775 -5.626 1.00 96.25 338 ARG A O 1
ATOM 2629 N N . THR A 1 339 ? -4.460 -21.005 -5.515 1.00 97.69 339 THR A N 1
ATOM 2630 C CA . THR A 1 339 ? -5.733 -21.089 -6.237 1.00 97.69 339 THR A CA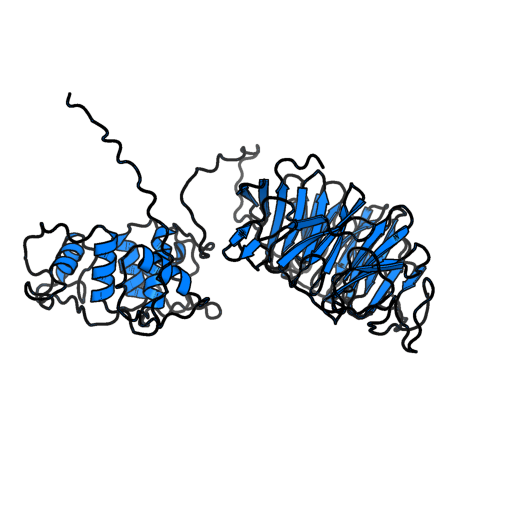 1
ATOM 2631 C C . THR A 1 339 ? -6.833 -21.585 -5.314 1.00 97.69 339 THR A C 1
ATOM 2633 O O . THR A 1 339 ? -6.646 -22.553 -4.565 1.00 97.69 339 THR A O 1
ATOM 2636 N N . TYR A 1 340 ? -7.979 -20.919 -5.385 1.00 98.31 340 TYR A N 1
ATOM 2637 C CA . TYR A 1 340 ? -9.187 -21.270 -4.653 1.00 98.31 340 TYR A CA 1
ATOM 2638 C C . TYR A 1 340 ? -10.386 -21.229 -5.600 1.00 98.31 340 TYR A C 1
ATOM 2640 O O . TYR A 1 340 ? -10.421 -20.434 -6.533 1.00 98.31 340 TYR A O 1
ATOM 2648 N N . THR A 1 341 ? -11.391 -22.055 -5.355 1.00 98.06 341 THR A N 1
ATOM 2649 C CA . THR A 1 341 ? -12.723 -21.869 -5.948 1.00 98.06 341 THR A CA 1
ATOM 2650 C C . THR A 1 341 ? -13.381 -20.594 -5.406 1.00 98.06 341 THR A C 1
ATOM 2652 O O . THR A 1 341 ? -12.975 -20.069 -4.366 1.00 98.06 341 THR A O 1
ATOM 2655 N N . GLU A 1 342 ? -14.443 -20.105 -6.057 1.00 94.88 342 GLU A N 1
ATOM 2656 C CA . GLU A 1 342 ? -15.176 -18.907 -5.602 1.00 94.88 342 GLU A CA 1
ATOM 2657 C C . GLU A 1 342 ? -15.723 -19.033 -4.167 1.00 94.88 342 GLU A C 1
ATOM 2659 O O . GLU A 1 342 ? -15.792 -18.047 -3.425 1.00 94.88 342 GLU A O 1
ATOM 2664 N N . ASP A 1 343 ? -16.071 -20.250 -3.737 1.00 94.50 343 ASP A N 1
ATOM 2665 C CA . ASP A 1 343 ? -16.525 -20.535 -2.371 1.00 94.50 343 ASP A CA 1
ATOM 2666 C C . ASP A 1 343 ? -15.384 -20.603 -1.336 1.00 94.50 343 ASP A C 1
ATOM 2668 O O . ASP A 1 343 ? -15.647 -20.781 -0.146 1.00 94.50 343 ASP A O 1
ATOM 2672 N N . GLY A 1 344 ? -14.133 -20.389 -1.759 1.00 96.25 344 GLY A N 1
ATOM 2673 C CA . GLY A 1 344 ? -12.959 -20.332 -0.893 1.00 96.25 344 GLY A CA 1
ATOM 2674 C C . GLY A 1 344 ? -12.310 -21.690 -0.623 1.00 96.25 344 GLY A C 1
ATOM 2675 O O . GLY A 1 344 ? -11.517 -21.808 0.309 1.00 96.25 344 GLY A O 1
ATOM 2676 N N . THR A 1 345 ? -12.629 -22.736 -1.386 1.00 97.31 345 THR A N 1
ATOM 2677 C CA . THR A 1 345 ? -11.961 -24.040 -1.250 1.00 97.31 345 THR A CA 1
ATOM 2678 C C . THR A 1 345 ? -10.608 -24.010 -1.958 1.00 97.31 345 THR A C 1
ATOM 2680 O O . THR A 1 345 ? -10.529 -23.719 -3.147 1.00 97.31 345 THR A O 1
ATOM 2683 N N . PHE A 1 346 ? -9.526 -24.325 -1.245 1.00 97.31 346 PHE A N 1
ATOM 2684 C CA . PHE A 1 346 ? -8.185 -24.413 -1.817 1.00 97.31 346 PHE A CA 1
ATOM 2685 C C . PHE A 1 346 ? -8.079 -25.581 -2.802 1.00 97.31 346 PHE A C 1
ATOM 2687 O O . PHE A 1 346 ? -8.387 -26.722 -2.450 1.00 97.31 346 PHE A O 1
ATOM 2694 N N . ILE A 1 347 ? -7.578 -25.308 -4.009 1.00 96.50 347 ILE A N 1
ATOM 2695 C CA . ILE A 1 347 ? -7.448 -26.309 -5.081 1.00 96.50 347 ILE A CA 1
ATOM 2696 C C . ILE A 1 347 ? -6.008 -26.518 -5.573 1.00 96.50 347 ILE A C 1
ATOM 2698 O O . ILE A 1 347 ? -5.744 -27.519 -6.237 1.00 96.50 347 ILE A O 1
ATOM 2702 N N . GLY A 1 348 ? -5.050 -25.669 -5.183 1.00 95.31 348 GLY A N 1
ATOM 2703 C CA . GLY A 1 348 ? -3.631 -25.865 -5.502 1.00 95.31 348 GLY A CA 1
ATOM 2704 C C . GLY A 1 348 ? -2.844 -24.569 -5.679 1.00 95.31 348 GLY A C 1
ATOM 2705 O O . GLY A 1 348 ? -3.260 -23.504 -5.224 1.00 95.31 348 GLY A O 1
ATOM 2706 N N . ASN A 1 349 ? -1.709 -24.655 -6.370 1.00 95.38 349 ASN A N 1
ATOM 2707 C CA . ASN A 1 349 ? -0.943 -23.494 -6.823 1.00 95.38 349 ASN A CA 1
ATOM 2708 C C . ASN A 1 349 ? -1.176 -23.292 -8.322 1.00 95.38 349 ASN A C 1
ATOM 2710 O O . AS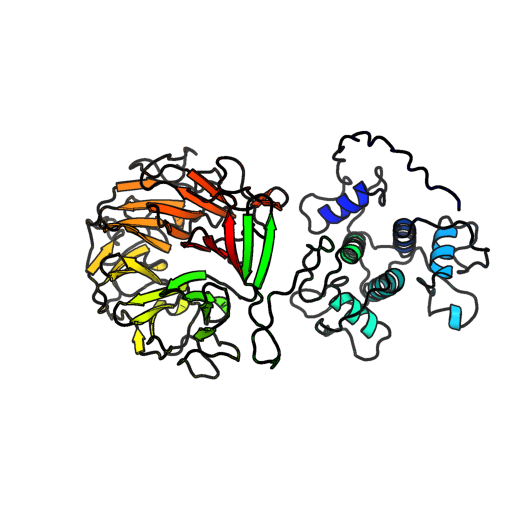N A 1 349 ? -1.232 -24.265 -9.067 1.00 95.38 349 ASN A O 1
ATOM 2714 N N . PHE A 1 350 ? -1.271 -22.036 -8.750 1.00 96.81 350 PHE A N 1
ATOM 2715 C CA . PHE A 1 350 ? -1.478 -21.661 -10.150 1.00 96.81 350 PHE A CA 1
ATOM 2716 C C . PHE A 1 350 ? -0.301 -22.068 -11.042 1.00 96.81 350 PHE A C 1
ATOM 2718 O O . PHE A 1 350 ? -0.482 -22.496 -12.176 1.00 96.81 350 PHE A O 1
ATOM 2725 N N . TYR A 1 351 ? 0.912 -21.937 -10.512 1.00 95.81 351 TYR A N 1
ATOM 2726 C CA . TYR A 1 351 ? 2.143 -22.276 -11.203 1.00 95.81 351 TYR A CA 1
ATOM 2727 C C . TYR A 1 351 ? 3.111 -22.923 -10.217 1.00 95.81 351 TYR A C 1
ATOM 2729 O O . TYR A 1 351 ? 3.420 -22.350 -9.169 1.00 95.81 351 TYR A O 1
ATOM 2737 N N . ASP A 1 352 ? 3.566 -24.122 -10.561 1.00 91.19 352 ASP A N 1
ATOM 2738 C CA . ASP A 1 352 ? 4.539 -24.901 -9.804 1.00 91.19 352 ASP A CA 1
ATOM 2739 C C . ASP A 1 352 ? 5.498 -25.557 -10.803 1.00 91.19 352 ASP A C 1
ATOM 2741 O O . ASP A 1 352 ? 5.071 -26.159 -11.792 1.00 91.19 352 ASP A O 1
ATOM 2745 N N . THR A 1 353 ? 6.799 -25.375 -10.604 1.00 93.50 353 THR A N 1
ATOM 2746 C CA . THR A 1 353 ? 7.825 -25.858 -11.530 1.00 93.50 353 THR A CA 1
ATOM 2747 C C . THR A 1 353 ? 9.067 -26.290 -10.770 1.00 93.50 353 THR A C 1
ATOM 2749 O O . THR A 1 353 ? 9.538 -25.590 -9.874 1.00 93.50 353 THR A O 1
ATOM 2752 N N . ASP A 1 354 ? 9.660 -27.401 -11.201 1.00 94.75 354 ASP A N 1
ATOM 2753 C CA . ASP A 1 354 ? 10.966 -27.853 -10.713 1.00 94.75 354 ASP A CA 1
ATOM 2754 C C . ASP A 1 354 ? 12.131 -27.085 -11.368 1.00 94.75 354 ASP A C 1
ATOM 2756 O O . ASP A 1 354 ? 13.298 -27.268 -11.014 1.00 94.75 354 ASP A O 1
ATOM 2760 N N . ASN A 1 355 ? 11.848 -26.217 -12.348 1.00 95.44 355 ASN A N 1
ATOM 2761 C CA . ASN A 1 355 ? 12.873 -25.395 -12.974 1.00 95.44 355 ASN A CA 1
ATOM 2762 C C . ASN A 1 355 ? 13.277 -24.238 -12.045 1.00 95.44 355 ASN A C 1
ATOM 2764 O O . ASN A 1 355 ? 12.617 -23.201 -11.978 1.00 95.44 355 ASN A O 1
ATOM 2768 N N . GLU A 1 356 ? 14.424 -24.389 -11.384 1.00 94.88 356 GLU A N 1
ATOM 2769 C CA . GLU A 1 356 ? 15.041 -23.403 -10.483 1.00 94.88 356 GLU A CA 1
ATOM 2770 C C . GLU A 1 356 ? 15.213 -21.995 -11.085 1.00 94.88 356 GLU A C 1
ATOM 2772 O O . GLU A 1 356 ? 15.218 -20.993 -10.360 1.00 94.88 356 GLU A O 1
ATOM 2777 N N . ASN A 1 357 ? 15.341 -21.894 -12.410 1.00 95.31 357 ASN A N 1
ATOM 2778 C CA . ASN A 1 357 ? 15.444 -20.610 -13.095 1.00 95.31 357 ASN A CA 1
ATOM 2779 C C . ASN A 1 357 ? 14.080 -19.936 -13.269 1.00 95.31 357 ASN A C 1
ATOM 2781 O O . ASN A 1 357 ? 14.016 -18.712 -13.349 1.00 95.31 357 ASN A O 1
ATOM 2785 N N . LEU A 1 358 ? 12.991 -20.707 -13.297 1.00 95.69 358 LEU A N 1
ATOM 2786 C CA . LEU A 1 358 ? 11.642 -20.236 -13.615 1.00 95.69 358 LEU A CA 1
ATOM 2787 C C . LEU A 1 358 ? 10.660 -20.310 -12.443 1.00 95.69 358 LEU A C 1
ATOM 2789 O O . LEU A 1 358 ? 9.560 -19.791 -12.586 1.00 95.69 358 LEU A O 1
ATOM 2793 N N . LYS A 1 359 ? 11.027 -20.877 -11.291 1.00 95.44 359 LYS A N 1
ATOM 2794 C CA . LYS A 1 359 ? 10.216 -20.773 -10.068 1.00 95.44 359 LYS A CA 1
ATOM 2795 C C . LYS A 1 359 ? 10.161 -19.334 -9.550 1.00 95.44 359 LYS A C 1
ATOM 2797 O O . LYS A 1 359 ? 11.124 -18.582 -9.727 1.00 95.44 359 LYS A O 1
ATOM 2802 N N . PHE A 1 360 ? 9.075 -18.963 -8.873 1.00 95.38 360 PHE A N 1
ATOM 2803 C CA . PHE A 1 360 ? 8.989 -17.664 -8.204 1.00 95.38 360 PHE A CA 1
ATOM 2804 C C . PHE A 1 360 ? 10.078 -17.544 -7.135 1.00 95.38 360 PHE A C 1
ATOM 2806 O O . PHE A 1 360 ? 10.288 -18.447 -6.319 1.00 95.38 360 PHE A O 1
ATOM 2813 N N . ARG A 1 361 ? 10.817 -16.433 -7.156 1.00 91.75 361 ARG A N 1
ATOM 2814 C CA . ARG A 1 361 ? 11.908 -16.190 -6.199 1.00 91.75 361 ARG A CA 1
ATOM 2815 C C . ARG A 1 361 ? 11.476 -15.280 -5.070 1.00 91.75 361 ARG A C 1
ATOM 2817 O O . ARG A 1 361 ? 11.984 -15.405 -3.950 1.00 91.75 361 ARG A O 1
ATOM 2824 N N . GLY A 1 362 ? 10.560 -14.373 -5.369 1.00 79.56 362 GLY A N 1
ATOM 2825 C CA . GLY A 1 362 ? 9.973 -13.482 -4.399 1.00 79.56 362 GLY A CA 1
ATOM 2826 C C . GLY A 1 362 ? 8.462 -13.556 -4.402 1.00 79.56 362 GLY A C 1
ATOM 2827 O O . GLY A 1 362 ? 7.874 -14.350 -5.131 1.00 79.56 362 GLY A O 1
ATOM 2828 N N . PRO A 1 363 ? 7.848 -12.732 -3.561 1.00 85.12 363 PRO A N 1
ATOM 2829 C CA . PRO A 1 363 ? 6.408 -12.638 -3.494 1.00 85.12 363 PRO A CA 1
ATOM 2830 C C . PRO A 1 363 ? 5.835 -12.300 -4.869 1.00 85.12 363 PRO A C 1
ATOM 2832 O O . PRO A 1 363 ? 6.219 -11.280 -5.452 1.00 85.12 363 PRO A O 1
ATOM 2835 N N . PRO A 1 364 ? 4.964 -13.153 -5.417 1.00 91.12 364 PRO A N 1
ATOM 2836 C CA . PRO A 1 364 ? 4.254 -12.793 -6.621 1.00 91.12 364 PRO A CA 1
ATOM 2837 C C . PRO A 1 364 ? 3.242 -11.690 -6.293 1.00 91.12 364 PRO A C 1
ATOM 2839 O O . PRO A 1 364 ? 2.682 -11.640 -5.198 1.00 91.12 364 PRO A O 1
ATOM 2842 N N . VAL A 1 365 ? 2.983 -10.829 -7.266 1.00 93.56 365 VAL A N 1
ATOM 2843 C CA . VAL A 1 365 ? 1.788 -9.978 -7.332 1.00 93.56 365 VAL A CA 1
ATOM 2844 C C . VAL A 1 365 ? 1.128 -10.295 -8.660 1.00 93.56 365 VAL A C 1
ATOM 2846 O O . VAL A 1 365 ? 1.828 -10.360 -9.669 1.00 93.56 365 VAL A O 1
ATOM 2849 N N . VAL A 1 366 ? -0.178 -10.547 -8.647 1.00 95.50 366 VAL A N 1
ATOM 2850 C CA . VAL A 1 366 ? -0.933 -11.037 -9.803 1.00 95.50 366 VAL A CA 1
ATOM 2851 C C . VAL A 1 366 ? -1.870 -9.962 -10.343 1.00 95.50 366 VAL A C 1
ATOM 2853 O O . VAL A 1 366 ? -2.484 -9.248 -9.557 1.00 95.50 366 VAL A O 1
ATOM 2856 N N . ASP A 1 367 ? -1.974 -9.875 -11.667 1.00 94.62 367 ASP A N 1
ATOM 2857 C CA . ASP A 1 367 ? -2.980 -9.090 -12.391 1.00 94.62 367 ASP A CA 1
ATOM 2858 C C . ASP A 1 367 ? -3.355 -9.800 -13.708 1.00 94.62 367 ASP A C 1
ATOM 2860 O O . ASP A 1 367 ? -2.652 -10.720 -14.146 1.00 94.62 367 ASP A O 1
ATOM 2864 N N . LEU A 1 368 ? -4.453 -9.396 -14.346 1.00 95.75 368 LEU A N 1
ATOM 2865 C CA . LEU A 1 368 ? -4.934 -9.956 -15.610 1.00 95.75 368 LEU A CA 1
ATOM 2866 C C . LEU A 1 368 ? -4.889 -8.918 -16.730 1.00 95.75 368 LEU A C 1
ATOM 2868 O O . LEU A 1 368 ? -5.265 -7.764 -16.547 1.00 95.75 368 LEU A O 1
ATOM 2872 N N . ASP A 1 369 ? -4.476 -9.336 -17.930 1.00 95.44 369 ASP A N 1
ATOM 2873 C CA . ASP A 1 369 ? -4.700 -8.501 -19.113 1.00 95.44 369 ASP A CA 1
ATOM 2874 C C . ASP A 1 369 ? -6.132 -8.649 -19.658 1.00 95.44 369 ASP A C 1
ATOM 2876 O O . ASP A 1 369 ? -6.819 -9.619 -19.340 1.00 95.44 369 ASP A O 1
ATOM 2880 N N . PRO A 1 370 ? -6.599 -7.737 -20.532 1.00 93.25 370 PRO A N 1
ATOM 2881 C CA . PRO A 1 370 ? -7.951 -7.804 -21.099 1.00 93.25 370 PRO A CA 1
ATOM 2882 C C . PRO A 1 370 ? -8.249 -9.048 -21.951 1.00 93.25 370 PRO A C 1
ATOM 2884 O O . PRO A 1 370 ? -9.394 -9.264 -22.339 1.00 93.25 370 PRO A O 1
ATOM 2887 N N . ALA A 1 371 ? -7.233 -9.851 -22.287 1.00 94.19 371 ALA A N 1
ATOM 2888 C CA . ALA A 1 371 ? -7.401 -11.146 -22.943 1.00 94.19 371 ALA A CA 1
ATOM 2889 C C . ALA A 1 371 ? -7.408 -12.315 -21.939 1.00 94.19 371 ALA A C 1
ATOM 2891 O O . ALA A 1 371 ? -7.396 -13.471 -22.359 1.00 94.19 371 ALA A O 1
ATOM 2892 N N . GLY A 1 372 ? -7.399 -12.018 -20.638 1.00 95.25 372 GLY A N 1
ATOM 2893 C CA . GLY A 1 372 ? -7.445 -12.981 -19.551 1.00 95.25 372 GLY A CA 1
ATOM 2894 C C . GLY A 1 372 ? -6.104 -13.638 -19.228 1.00 95.25 372 GLY A C 1
ATOM 2895 O O . GLY A 1 372 ? -6.084 -14.578 -18.440 1.00 95.25 372 GLY A O 1
ATOM 2896 N N . ASN A 1 373 ? -4.982 -13.200 -19.814 1.00 97.62 373 ASN A N 1
ATOM 2897 C CA . ASN A 1 373 ? -3.678 -13.769 -19.459 1.00 97.62 373 ASN A CA 1
ATOM 2898 C C . ASN A 1 373 ? -3.262 -13.297 -18.069 1.00 97.62 373 ASN A C 1
ATOM 2900 O O . ASN A 1 373 ? -3.458 -12.132 -17.726 1.00 97.62 373 ASN A O 1
ATOM 2904 N N . VAL A 1 374 ? -2.601 -14.177 -17.322 1.00 98.31 374 VAL A N 1
ATOM 2905 C CA . VAL A 1 374 ? -2.136 -13.886 -15.968 1.00 98.31 374 VAL A CA 1
ATOM 2906 C C . VAL A 1 374 ? -0.742 -13.286 -16.020 1.00 98.31 374 VAL A C 1
ATOM 2908 O O . VAL A 1 374 ? 0.184 -13.870 -16.583 1.00 98.31 374 VAL A O 1
ATOM 2911 N N . TRP A 1 375 ? -0.576 -12.120 -15.415 1.00 98.19 375 TRP A N 1
ATOM 2912 C CA . TRP A 1 375 ? 0.699 -11.435 -15.286 1.00 98.19 375 TRP A CA 1
ATOM 2913 C C . TRP A 1 375 ? 1.142 -11.458 -13.833 1.00 98.19 375 TRP A C 1
ATOM 2915 O O . TRP A 1 375 ? 0.360 -11.189 -12.926 1.00 98.19 375 TRP A O 1
ATOM 2925 N N . VAL A 1 376 ? 2.410 -11.792 -13.613 1.00 97.88 376 VAL A N 1
ATOM 2926 C CA . VAL A 1 376 ? 2.999 -11.884 -12.281 1.00 97.88 376 VAL A CA 1
ATOM 2927 C C . VAL A 1 376 ? 4.258 -11.040 -12.209 1.00 97.88 376 VAL A C 1
ATOM 2929 O O . VAL A 1 376 ? 5.212 -11.264 -12.958 1.00 97.88 376 VAL A O 1
ATOM 2932 N N . ALA A 1 377 ? 4.300 -10.100 -11.271 1.00 97.19 377 ALA A N 1
ATOM 2933 C CA . ALA A 1 377 ? 5.552 -9.478 -10.868 1.00 97.19 377 ALA A CA 1
ATOM 2934 C C . ALA A 1 377 ? 6.250 -10.403 -9.866 1.00 97.19 377 ALA A C 1
ATOM 2936 O O . ALA A 1 377 ? 5.804 -10.559 -8.732 1.00 97.19 377 ALA A O 1
ATOM 2937 N N . ASP A 1 378 ? 7.339 -11.043 -10.290 1.00 96.69 378 ASP A N 1
ATOM 2938 C CA . ASP A 1 378 ? 8.176 -11.865 -9.413 1.00 96.69 378 ASP A CA 1
ATOM 2939 C C . ASP A 1 378 ? 9.198 -10.943 -8.742 1.00 96.69 378 ASP A C 1
ATOM 2941 O O . ASP A 1 378 ? 10.295 -10.707 -9.260 1.00 96.69 378 ASP A O 1
ATOM 2945 N N . TYR A 1 379 ? 8.805 -10.375 -7.599 1.00 95.44 379 TYR A N 1
ATOM 2946 C CA . TYR A 1 379 ? 9.517 -9.293 -6.915 1.00 95.44 379 TYR A CA 1
ATOM 2947 C C . TYR A 1 379 ? 11.011 -9.587 -6.717 1.00 95.44 379 TYR A C 1
ATOM 2949 O O . TYR A 1 379 ? 11.869 -8.865 -7.223 1.00 95.44 379 TYR A O 1
ATOM 2957 N N . ALA A 1 380 ? 11.357 -10.682 -6.034 1.00 96.12 380 ALA A N 1
ATOM 2958 C CA . ALA A 1 380 ? 12.759 -11.069 -5.822 1.00 96.12 380 ALA A CA 1
ATOM 2959 C C . ALA A 1 380 ? 13.344 -11.854 -7.009 1.00 96.12 380 ALA A C 1
ATOM 2961 O O . ALA A 1 380 ? 14.537 -12.155 -7.032 1.00 96.12 380 ALA A O 1
ATOM 2962 N N . GLY A 1 381 ? 12.518 -12.180 -8.006 1.00 96.81 381 GLY A N 1
ATOM 2963 C CA . GLY A 1 381 ? 12.964 -12.657 -9.309 1.00 96.81 381 GLY A CA 1
ATOM 2964 C C . GLY A 1 381 ? 13.390 -11.535 -10.247 1.00 96.81 381 GLY A C 1
ATOM 2965 O O . GLY A 1 381 ? 14.000 -11.828 -11.268 1.00 96.81 381 GLY A O 1
ATOM 2966 N N . HIS A 1 382 ? 13.129 -10.264 -9.920 1.00 97.94 382 HIS A N 1
ATOM 2967 C CA . HIS A 1 382 ? 13.521 -9.117 -10.746 1.00 97.94 382 HIS A CA 1
ATOM 2968 C C . HIS A 1 382 ? 12.985 -9.188 -12.185 1.00 97.94 382 HIS A C 1
ATOM 2970 O O . HIS A 1 382 ? 13.643 -8.760 -13.135 1.00 97.94 382 HIS A O 1
ATOM 2976 N N . ARG A 1 383 ? 11.788 -9.756 -12.355 1.00 98.12 383 ARG A N 1
ATOM 2977 C CA . ARG A 1 383 ? 11.181 -10.002 -13.665 1.00 98.12 383 ARG A CA 1
ATOM 2978 C C . ARG A 1 383 ? 9.666 -9.904 -13.614 1.00 98.12 383 ARG A C 1
ATOM 2980 O O . ARG A 1 383 ? 9.056 -10.079 -12.562 1.00 98.12 383 ARG A O 1
ATOM 2987 N N . ILE A 1 384 ? 9.083 -9.696 -14.785 1.00 98.31 384 ILE A N 1
ATOM 2988 C CA . ILE A 1 384 ? 7.650 -9.850 -15.018 1.00 98.31 384 ILE A CA 1
ATOM 2989 C C . ILE A 1 384 ? 7.429 -11.152 -15.779 1.00 98.31 384 ILE A C 1
ATOM 2991 O O . ILE A 1 384 ? 8.115 -11.396 -16.768 1.00 98.31 384 ILE A O 1
ATOM 2995 N N . MET A 1 385 ? 6.498 -11.984 -15.332 1.00 98.12 385 MET A N 1
ATOM 2996 C CA . MET A 1 385 ? 6.153 -13.265 -15.948 1.00 98.12 385 MET A CA 1
ATOM 2997 C C . MET A 1 385 ? 4.722 -13.214 -16.480 1.00 98.12 385 MET A C 1
ATOM 2999 O O . MET A 1 385 ? 3.856 -12.606 -15.860 1.00 98.12 385 MET A O 1
ATOM 3003 N N . LYS A 1 386 ? 4.478 -13.845 -17.626 1.00 98.12 386 LYS A N 1
ATOM 3004 C CA . LYS A 1 386 ? 3.175 -13.914 -18.284 1.00 98.12 386 LYS A CA 1
ATOM 3005 C C . LYS A 1 386 ? 2.770 -15.369 -18.481 1.00 98.12 386 LYS A C 1
ATOM 3007 O O . LYS A 1 386 ? 3.572 -16.161 -18.970 1.00 98.12 386 LYS A O 1
ATOM 3012 N N . PHE A 1 387 ? 1.524 -15.696 -18.173 1.00 98.50 387 PHE A N 1
ATOM 3013 C CA . PHE A 1 387 ? 0.951 -17.032 -18.263 1.00 98.50 387 PHE A CA 1
ATOM 3014 C C . PHE A 1 387 ? -0.391 -16.997 -18.991 1.00 98.50 387 PHE A C 1
ATOM 3016 O O . PHE A 1 387 ? -1.061 -15.964 -19.022 1.00 98.50 387 PHE A O 1
ATOM 3023 N N . ASP A 1 388 ? -0.800 -18.128 -19.556 1.00 97.62 388 ASP A N 1
ATOM 3024 C CA . ASP A 1 388 ? -2.210 -18.330 -19.890 1.00 97.62 388 ASP A CA 1
ATOM 3025 C C . ASP A 1 388 ? -3.029 -18.645 -18.622 1.00 97.62 388 ASP A C 1
ATOM 3027 O O . ASP A 1 388 ? -2.475 -18.822 -17.536 1.00 97.62 388 ASP A O 1
ATOM 3031 N N . GLN A 1 389 ? -4.356 -18.727 -18.742 1.00 96.38 389 GLN A N 1
ATOM 3032 C CA . GLN A 1 389 ? -5.234 -19.050 -17.605 1.00 96.38 389 GLN A CA 1
ATOM 3033 C C . GLN A 1 389 ? -5.048 -20.472 -17.062 1.00 96.38 389 GLN A C 1
ATOM 3035 O O . GLN A 1 389 ? -5.441 -20.751 -15.935 1.00 96.38 389 GLN A O 1
ATOM 3040 N N . GLY A 1 390 ? -4.441 -21.372 -17.839 1.00 95.56 390 GLY A N 1
ATOM 3041 C CA . GLY A 1 390 ? -4.135 -22.734 -17.410 1.00 95.56 390 GLY A CA 1
ATOM 3042 C C . GLY A 1 390 ? -2.862 -22.841 -16.568 1.00 95.56 390 GLY A C 1
ATOM 3043 O O . GLY A 1 390 ? -2.501 -23.950 -16.179 1.00 95.56 390 GLY A O 1
ATOM 3044 N N . GLY A 1 391 ? -2.165 -21.728 -16.313 1.00 95.62 391 GLY A N 1
ATOM 3045 C CA . GLY A 1 391 ? -0.897 -21.716 -15.584 1.00 95.62 391 GLY A CA 1
ATOM 3046 C C . GLY A 1 391 ? 0.323 -22.025 -16.451 1.00 95.62 391 GLY A C 1
ATOM 3047 O O . GLY A 1 391 ? 1.421 -22.199 -15.919 1.00 95.62 391 GLY A O 1
ATOM 3048 N N . ASN A 1 392 ? 0.188 -22.078 -17.782 1.00 96.50 392 ASN A N 1
ATOM 3049 C CA . ASN A 1 392 ? 1.337 -22.295 -18.659 1.00 96.50 392 ASN A CA 1
ATOM 3050 C C . ASN A 1 392 ? 2.106 -20.988 -18.853 1.00 96.50 392 ASN A C 1
ATOM 3052 O O . ASN A 1 392 ? 1.535 -19.966 -19.235 1.00 96.50 392 ASN A O 1
ATOM 3056 N N . LEU A 1 393 ? 3.423 -21.027 -18.635 1.00 97.81 393 LEU A N 1
ATOM 3057 C CA . LEU A 1 393 ? 4.300 -19.878 -18.853 1.00 97.81 393 LEU A CA 1
ATOM 3058 C C . LEU A 1 393 ? 4.357 -19.523 -20.347 1.00 97.81 393 LEU A C 1
ATOM 3060 O O . LEU A 1 393 ? 4.866 -20.294 -21.157 1.00 97.81 393 LEU A O 1
ATOM 3064 N N . LEU A 1 394 ? 3.894 -18.322 -20.692 1.00 97.56 394 LEU A N 1
ATOM 3065 C CA . LEU A 1 394 ? 4.031 -17.725 -22.025 1.00 97.56 394 LEU A CA 1
ATOM 3066 C C . LEU A 1 394 ? 5.379 -17.011 -22.187 1.00 97.56 394 LEU A C 1
ATOM 3068 O O . LEU A 1 394 ? 5.893 -16.898 -23.297 1.00 97.56 394 LEU A O 1
ATOM 3072 N N . GLY A 1 395 ? 5.961 -16.551 -21.078 1.00 97.69 395 GLY A N 1
ATOM 3073 C CA . GLY A 1 395 ? 7.344 -16.097 -20.995 1.00 97.69 395 GLY A CA 1
ATOM 3074 C C . GLY A 1 395 ? 7.555 -15.016 -19.937 1.00 97.69 395 GLY A C 1
ATOM 3075 O O . GLY A 1 395 ? 6.634 -14.640 -19.217 1.00 97.69 395 GLY A O 1
ATOM 3076 N N . TRP A 1 396 ? 8.780 -14.511 -19.819 1.00 98.31 396 TRP A N 1
ATOM 3077 C CA . TRP A 1 396 ? 9.160 -13.497 -18.844 1.00 98.31 396 TRP A CA 1
ATOM 3078 C C . TRP A 1 396 ? 10.025 -12.393 -19.456 1.00 98.31 396 TRP A C 1
ATOM 3080 O O . TRP A 1 396 ? 10.742 -12.610 -20.432 1.00 98.31 396 TRP A O 1
ATOM 3090 N N . LYS A 1 397 ? 9.953 -11.198 -18.864 1.00 98.50 397 LYS A N 1
ATOM 3091 C CA . LYS A 1 397 ? 10.699 -9.992 -19.238 1.00 98.50 397 LYS A CA 1
ATOM 3092 C C . LYS A 1 397 ? 11.595 -9.549 -18.082 1.00 98.50 397 LYS A C 1
ATOM 3094 O O . LYS A 1 397 ? 11.157 -9.512 -16.932 1.00 98.50 397 LYS A O 1
ATOM 3099 N N . GLY A 1 398 ? 12.831 -9.179 -18.396 1.00 98.19 398 GLY A N 1
ATOM 3100 C CA . GLY A 1 398 ? 13.821 -8.668 -17.450 1.00 98.19 398 GLY A CA 1
ATOM 3101 C C . GLY A 1 398 ? 15.229 -8.747 -18.038 1.00 98.19 398 GLY A C 1
ATOM 3102 O O . GLY A 1 398 ? 15.394 -8.829 -19.257 1.00 98.19 398 GLY A O 1
ATOM 3103 N N . GLU A 1 399 ? 16.238 -8.757 -17.171 1.00 98.56 399 GLU A N 1
ATOM 3104 C CA . GLU A 1 399 ? 17.632 -8.993 -17.559 1.00 98.56 399 GLU A CA 1
ATOM 3105 C C . GLU A 1 399 ? 18.047 -10.422 -17.204 1.00 98.56 399 GLU A C 1
ATOM 3107 O O . GLU A 1 399 ? 17.764 -10.889 -16.098 1.00 98.56 399 GLU A O 1
ATOM 3112 N N . ARG A 1 400 ? 18.714 -11.112 -18.132 1.00 98.31 400 ARG A N 1
ATOM 3113 C CA . ARG A 1 400 ? 19.315 -12.430 -17.910 1.00 98.31 400 ARG A CA 1
ATOM 3114 C C . ARG A 1 400 ? 20.571 -12.328 -17.056 1.00 98.31 400 ARG A C 1
ATOM 3116 O O . ARG A 1 400 ? 21.249 -11.309 -17.052 1.00 98.31 400 ARG A O 1
ATOM 3123 N N . THR A 1 401 ? 20.948 -13.423 -16.401 1.00 97.38 401 THR A N 1
ATOM 3124 C CA . THR A 1 401 ? 22.186 -13.513 -15.601 1.00 97.38 401 THR A CA 1
ATOM 3125 C C . THR A 1 401 ? 23.487 -13.270 -16.377 1.00 97.38 401 THR A C 1
ATOM 3127 O O . THR A 1 401 ? 24.531 -13.076 -15.763 1.00 97.38 401 THR A O 1
ATOM 3130 N N . ASP A 1 402 ? 23.458 -13.300 -17.712 1.00 96.44 402 ASP A N 1
ATOM 3131 C CA . ASP A 1 402 ? 24.605 -12.967 -18.568 1.00 96.44 402 ASP A CA 1
ATOM 3132 C C . ASP A 1 402 ? 24.711 -11.465 -18.905 1.00 96.44 402 ASP A C 1
ATOM 3134 O O . ASP A 1 402 ? 25.633 -11.057 -19.612 1.00 96.44 402 ASP A O 1
ATOM 3138 N N . GLY A 1 403 ? 23.795 -10.637 -18.392 1.00 97.12 403 GLY A N 1
ATOM 3139 C CA . GLY A 1 403 ? 23.744 -9.196 -18.642 1.00 97.12 403 GLY A CA 1
ATOM 3140 C C . GLY A 1 403 ? 22.883 -8.780 -19.836 1.00 97.12 403 GLY A C 1
ATOM 3141 O O . GLY A 1 403 ? 22.767 -7.587 -20.115 1.00 97.12 403 GLY A O 1
ATOM 3142 N N . THR A 1 404 ? 22.282 -9.723 -20.569 1.00 97.69 404 THR A N 1
ATOM 3143 C CA . THR A 1 404 ? 21.449 -9.395 -21.733 1.00 97.69 404 THR A CA 1
ATOM 3144 C C . THR A 1 404 ? 20.009 -9.084 -21.333 1.00 97.69 404 THR A C 1
ATOM 3146 O O . THR A 1 404 ? 19.378 -9.803 -20.555 1.00 97.69 404 THR A O 1
ATOM 3149 N N . ILE A 1 405 ? 19.441 -8.018 -21.899 1.00 97.81 405 ILE A N 1
ATOM 3150 C CA . ILE A 1 405 ? 18.012 -7.727 -21.754 1.00 97.81 405 ILE A CA 1
ATOM 3151 C C . ILE A 1 405 ? 17.222 -8.692 -22.630 1.00 97.81 405 ILE A C 1
ATOM 3153 O O . ILE A 1 405 ? 17.546 -8.902 -23.798 1.00 97.81 405 ILE A O 1
ATOM 3157 N N . VAL A 1 406 ? 16.168 -9.283 -22.070 1.00 97.75 406 VAL A N 1
ATOM 3158 C CA . VAL A 1 406 ? 15.266 -10.146 -22.833 1.00 97.75 406 VAL A CA 1
ATOM 3159 C C . VAL A 1 406 ? 14.567 -9.319 -23.907 1.00 97.75 406 VAL A C 1
ATOM 3161 O O . VAL A 1 406 ? 13.778 -8.433 -23.587 1.00 97.75 406 VAL A O 1
ATOM 3164 N N . GLU A 1 407 ? 14.826 -9.606 -25.179 1.00 91.44 407 GLU A N 1
ATOM 3165 C CA . GLU A 1 407 ? 13.981 -9.140 -26.278 1.00 91.44 407 GLU A CA 1
ATOM 3166 C C . GLU A 1 407 ? 12.676 -9.944 -26.268 1.00 91.44 407 GLU A C 1
ATOM 3168 O O . GLU A 1 407 ? 12.682 -11.173 -26.224 1.00 91.44 407 GLU A O 1
ATOM 3173 N N . GLY A 1 408 ? 11.549 -9.240 -26.225 1.00 94.38 408 GLY A N 1
ATOM 3174 C CA . GLY A 1 408 ? 10.232 -9.821 -25.995 1.00 94.38 408 GLY A CA 1
ATOM 3175 C C . GLY A 1 408 ? 10.065 -10.584 -24.684 1.00 94.38 408 GLY A C 1
ATOM 3176 O O . GLY A 1 408 ? 10.210 -9.984 -23.617 1.00 94.38 408 GLY A O 1
ATOM 3177 N N . PHE A 1 409 ? 9.710 -11.869 -24.764 1.00 97.00 409 PHE A N 1
ATOM 3178 C CA . PHE A 1 409 ? 9.449 -12.733 -23.610 1.00 97.00 409 PHE A CA 1
ATOM 3179 C C . PHE A 1 409 ? 10.236 -14.041 -23.730 1.00 97.00 409 PHE A C 1
ATOM 3181 O O . PHE A 1 409 ? 10.107 -14.761 -24.717 1.00 97.00 409 PHE A O 1
ATOM 3188 N N . ALA A 1 410 ? 11.044 -14.355 -22.719 1.00 97.19 410 ALA A N 1
ATOM 3189 C CA . ALA A 1 410 ? 11.832 -15.581 -22.656 1.00 97.19 410 ALA A CA 1
ATOM 3190 C C . ALA A 1 410 ? 11.060 -16.693 -21.937 1.00 97.19 410 ALA A C 1
ATOM 3192 O O . ALA A 1 410 ? 10.352 -16.434 -20.972 1.00 97.19 410 ALA A O 1
ATOM 3193 N N . THR A 1 411 ? 11.222 -17.942 -22.359 1.00 95.88 411 THR A N 1
ATOM 3194 C CA . THR A 1 411 ? 10.618 -19.115 -21.693 1.00 95.88 411 THR A CA 1
ATOM 3195 C C . THR A 1 411 ? 11.643 -19.958 -20.936 1.00 95.88 411 THR A C 1
ATOM 3197 O O . THR A 1 411 ? 11.308 -21.003 -20.392 1.00 95.88 411 THR A O 1
ATOM 3200 N N . GLU A 1 412 ? 12.896 -19.513 -20.908 1.00 94.62 412 GLU A N 1
ATOM 3201 C CA . GLU A 1 412 ? 14.037 -20.179 -20.286 1.00 94.62 412 GLU A CA 1
ATOM 3202 C C . GLU A 1 412 ? 14.972 -19.142 -19.645 1.00 94.62 412 GLU A C 1
ATOM 3204 O O . GLU A 1 412 ? 14.646 -17.955 -19.620 1.00 94.62 412 GLU A O 1
ATOM 3209 N N . ASP A 1 413 ? 16.108 -19.594 -19.114 1.00 94.75 413 ASP A N 1
ATOM 3210 C CA . ASP A 1 413 ? 17.120 -18.791 -18.415 1.00 94.75 413 ASP A CA 1
ATOM 3211 C C . ASP A 1 413 ? 16.696 -18.184 -17.068 1.00 94.75 413 ASP A C 1
ATOM 3213 O O . ASP A 1 413 ? 15.523 -18.110 -16.695 1.00 94.75 413 ASP A O 1
ATOM 3217 N N . ALA A 1 414 ? 17.704 -17.773 -16.297 1.00 95.19 414 ALA A N 1
ATOM 3218 C CA . ALA A 1 414 ? 17.533 -17.073 -15.032 1.00 95.19 414 ALA A CA 1
ATOM 3219 C C . ALA A 1 414 ? 17.603 -15.556 -15.227 1.00 95.19 414 ALA A C 1
ATOM 3221 O O . ALA A 1 414 ? 18.398 -15.048 -16.019 1.00 95.19 414 ALA A O 1
ATOM 3222 N N . SER A 1 415 ? 16.827 -14.837 -14.423 1.00 97.50 415 SER A N 1
ATOM 3223 C CA . SER A 1 415 ? 16.867 -13.381 -14.326 1.00 97.50 415 SER A CA 1
ATOM 3224 C C . SER A 1 415 ? 17.817 -12.884 -13.228 1.00 97.50 415 SER A C 1
ATOM 3226 O O . SER A 1 415 ? 18.152 -13.619 -12.287 1.00 97.50 415 SER A O 1
ATOM 3228 N N . GLN A 1 416 ? 18.214 -11.612 -13.329 1.00 97.88 416 GLN A N 1
ATOM 3229 C CA . GLN A 1 416 ? 19.011 -10.888 -12.336 1.00 97.88 416 GLN A CA 1
ATOM 3230 C C . GLN A 1 416 ? 18.483 -9.461 -12.079 1.00 97.88 416 GLN A C 1
ATOM 3232 O O . GLN A 1 416 ? 17.803 -8.899 -12.940 1.00 97.88 416 GLN A O 1
ATOM 3237 N N . PRO A 1 417 ? 18.777 -8.850 -10.910 1.00 98.25 417 PRO A N 1
ATOM 3238 C CA . PRO A 1 417 ? 18.462 -7.445 -10.658 1.00 98.25 417 PRO A CA 1
ATOM 3239 C C . PRO A 1 417 ? 19.158 -6.522 -11.656 1.00 98.25 417 PRO A C 1
ATOM 3241 O O . PRO A 1 417 ? 20.356 -6.653 -11.892 1.00 98.25 417 PRO A O 1
ATOM 3244 N N . SER A 1 418 ? 18.426 -5.531 -12.159 1.00 97.75 418 SER A N 1
ATOM 3245 C CA . SER A 1 418 ? 18.919 -4.608 -13.176 1.00 97.75 418 SER A CA 1
ATOM 3246 C C . SER A 1 418 ? 18.402 -3.186 -12.981 1.00 97.75 418 SER A C 1
ATOM 3248 O O . SER A 1 418 ? 17.262 -2.976 -12.567 1.00 97.75 418 SER A O 1
ATOM 3250 N N . SER A 1 419 ? 19.237 -2.207 -13.327 1.00 96.50 419 SER A N 1
ATOM 3251 C CA . SER A 1 419 ? 18.843 -0.799 -13.499 1.00 96.50 419 SER A CA 1
ATOM 3252 C C . SER A 1 419 ? 18.823 -0.372 -14.975 1.00 96.50 419 SER A C 1
ATOM 3254 O O . SER A 1 419 ? 18.497 0.776 -15.286 1.00 96.50 419 SER A O 1
ATOM 3256 N N . ALA A 1 420 ? 19.141 -1.285 -15.900 1.00 96.88 420 ALA A N 1
ATOM 3257 C CA . ALA A 1 420 ? 19.101 -1.029 -17.334 1.00 96.88 420 ALA A CA 1
ATOM 3258 C C . ALA A 1 420 ? 17.652 -0.885 -17.834 1.00 96.88 420 ALA A C 1
ATOM 3260 O O . ALA A 1 420 ? 16.693 -1.265 -17.155 1.00 96.88 420 ALA A O 1
ATOM 3261 N N . TYR A 1 421 ? 17.465 -0.314 -19.022 1.00 96.69 421 TYR A N 1
ATOM 3262 C CA . TYR A 1 421 ? 16.137 -0.205 -19.626 1.00 96.69 421 TYR A CA 1
ATOM 3263 C C . TYR A 1 421 ? 15.595 -1.579 -20.016 1.00 96.69 421 TYR A C 1
ATOM 3265 O O . TYR A 1 421 ? 16.283 -2.376 -20.650 1.00 96.69 421 TYR A O 1
ATOM 3273 N N . GLY A 1 422 ? 14.355 -1.862 -19.622 1.00 96.31 422 GLY A N 1
ATOM 3274 C CA . GLY A 1 422 ? 13.747 -3.179 -19.800 1.00 96.31 422 GLY A CA 1
ATOM 3275 C C . GLY A 1 422 ? 14.220 -4.260 -18.826 1.00 96.31 422 GLY A C 1
ATOM 3276 O O . GLY A 1 422 ? 13.688 -5.368 -18.875 1.00 96.31 422 GLY A O 1
ATOM 3277 N N . GLY A 1 423 ? 15.162 -3.936 -17.937 1.00 98.00 423 GLY A N 1
ATOM 3278 C CA . GLY A 1 423 ? 15.474 -4.699 -16.733 1.00 98.00 423 GLY A CA 1
ATOM 3279 C C . GLY A 1 423 ? 14.743 -4.118 -15.521 1.00 98.00 423 GLY A C 1
ATOM 3280 O O . GLY A 1 423 ? 14.245 -2.988 -15.570 1.00 98.00 423 GLY A O 1
ATOM 3281 N N . PHE A 1 424 ? 14.664 -4.888 -14.434 1.00 98.44 424 PHE A N 1
ATOM 3282 C CA . PHE A 1 424 ? 13.915 -4.498 -13.240 1.00 98.44 424 PHE A CA 1
ATOM 3283 C C . PHE A 1 424 ? 14.705 -4.714 -11.957 1.00 98.44 424 PHE A C 1
ATOM 3285 O O . PHE A 1 424 ? 15.534 -5.621 -11.844 1.00 98.44 424 PHE A O 1
ATOM 3292 N N . ARG A 1 425 ? 14.372 -3.929 -10.932 1.00 98.19 425 ARG A N 1
ATOM 3293 C CA . ARG A 1 425 ? 14.836 -4.145 -9.570 1.00 98.19 425 ARG A CA 1
ATOM 3294 C C . ARG A 1 425 ? 13.646 -4.138 -8.623 1.00 98.19 425 ARG A C 1
ATOM 3296 O O . ARG A 1 425 ? 13.108 -3.083 -8.309 1.00 98.19 425 ARG A O 1
ATOM 3303 N N . TYR A 1 426 ? 13.290 -5.325 -8.133 1.00 97.38 426 TYR A N 1
ATOM 3304 C CA . TYR A 1 426 ? 12.148 -5.526 -7.251 1.00 97.38 426 TYR A CA 1
ATOM 3305 C C . TYR A 1 426 ? 10.843 -4.975 -7.849 1.00 97.38 426 TYR A C 1
ATOM 3307 O O . TYR A 1 426 ? 10.183 -4.171 -7.196 1.00 97.38 426 TYR A O 1
ATOM 3315 N N . PRO A 1 427 ? 10.485 -5.341 -9.101 1.00 97.75 427 PRO A N 1
ATOM 3316 C CA . PRO A 1 427 ? 9.239 -4.867 -9.691 1.00 97.75 427 PRO A CA 1
ATOM 3317 C C . PRO A 1 427 ? 8.060 -5.343 -8.838 1.00 97.75 427 PRO A C 1
ATOM 3319 O O . PRO A 1 427 ? 8.119 -6.440 -8.280 1.00 97.75 427 PRO A O 1
ATOM 3322 N N . HIS A 1 428 ? 7.013 -4.528 -8.727 1.00 95.75 428 HIS A N 1
ATOM 3323 C CA . HIS A 1 428 ? 5.906 -4.843 -7.823 1.00 95.75 428 HIS A CA 1
ATOM 3324 C C . HIS A 1 428 ? 4.563 -5.003 -8.530 1.00 95.75 428 HIS A C 1
ATOM 3326 O O . HIS A 1 428 ? 3.962 -6.059 -8.412 1.00 95.75 428 HIS A O 1
ATOM 3332 N N . GLN A 1 429 ? 4.090 -4.005 -9.279 1.00 96.06 429 GLN A N 1
ATOM 3333 C CA . GLN A 1 429 ? 2.797 -4.097 -9.964 1.00 96.06 429 GLN A CA 1
ATOM 3334 C C . GLN A 1 429 ? 2.912 -3.799 -11.454 1.00 96.06 429 GLN A C 1
ATOM 3336 O O . GLN A 1 429 ? 3.819 -3.085 -11.898 1.00 96.06 429 GLN A O 1
ATOM 3341 N N . ILE A 1 430 ? 1.991 -4.385 -12.214 1.00 96.81 430 ILE A N 1
ATOM 3342 C CA . ILE A 1 430 ? 1.874 -4.266 -13.662 1.00 96.81 430 ILE A CA 1
ATOM 3343 C C . ILE A 1 430 ? 0.469 -3.744 -13.960 1.00 96.81 430 ILE A C 1
ATOM 3345 O O . ILE A 1 430 ? -0.453 -4.069 -13.228 1.00 96.81 430 ILE A O 1
ATOM 3349 N N . ALA A 1 431 ? 0.315 -2.959 -15.022 1.00 96.06 431 ALA A N 1
ATOM 3350 C CA . ALA A 1 431 ? -0.989 -2.629 -15.592 1.00 96.06 431 ALA A CA 1
ATOM 3351 C C . ALA A 1 431 ? -0.933 -2.819 -17.110 1.00 96.06 431 ALA A C 1
ATOM 3353 O O . ALA A 1 431 ? 0.056 -2.423 -17.736 1.00 96.06 431 ALA A O 1
ATOM 3354 N N . VAL A 1 432 ? -1.970 -3.411 -17.708 1.00 96.81 432 VAL A N 1
ATOM 3355 C CA . VAL A 1 432 ? -1.993 -3.765 -19.138 1.00 96.81 432 VAL A CA 1
ATOM 3356 C C . VAL A 1 432 ? -3.184 -3.120 -19.844 1.00 96.81 432 VAL A C 1
ATOM 3358 O O . VAL A 1 432 ? -4.331 -3.299 -19.453 1.00 96.81 432 VAL A O 1
ATOM 3361 N N . GLU A 1 433 ? -2.920 -2.375 -20.915 1.00 95.38 433 GLU A N 1
ATOM 3362 C CA . GLU A 1 433 ? -3.948 -1.773 -21.766 1.00 95.38 433 GLU A CA 1
ATOM 3363 C C . GLU A 1 433 ? -4.618 -2.803 -22.686 1.00 95.38 433 GLU A C 1
ATOM 3365 O O . GLU A 1 433 ? -4.045 -3.835 -23.037 1.00 95.38 433 GLU A O 1
ATOM 3370 N N . ASN A 1 434 ? -5.792 -2.452 -23.219 1.00 93.56 434 ASN A N 1
ATOM 3371 C CA . ASN A 1 434 ? -6.520 -3.253 -24.216 1.00 93.56 434 ASN A CA 1
ATOM 3372 C C . ASN A 1 434 ? -5.713 -3.561 -25.491 1.00 93.56 434 ASN A C 1
ATOM 3374 O O . ASN A 1 434 ? -5.930 -4.585 -26.136 1.00 93.56 434 ASN A O 1
ATOM 3378 N N . ASN A 1 435 ? -4.781 -2.688 -25.879 1.00 94.44 435 ASN A N 1
ATOM 3379 C CA . ASN A 1 435 ? -3.894 -2.915 -27.029 1.00 94.44 435 ASN A CA 1
ATOM 3380 C C . ASN A 1 435 ? -2.697 -3.841 -26.689 1.00 94.44 435 ASN A C 1
ATOM 3382 O O . ASN A 1 435 ? -1.942 -4.220 -27.587 1.00 94.44 435 ASN A O 1
ATOM 3386 N N . GLY A 1 436 ? -2.530 -4.221 -25.416 1.00 95.31 436 GLY A N 1
ATOM 3387 C CA . GLY A 1 436 ? -1.438 -5.031 -24.880 1.00 95.31 436 GLY A CA 1
ATOM 3388 C C . GLY A 1 436 ? -0.190 -4.255 -24.445 1.00 95.31 436 GLY A C 1
ATOM 3389 O O . GLY A 1 436 ? 0.746 -4.877 -23.952 1.00 95.31 436 GLY A O 1
ATOM 3390 N N . THR A 1 437 ? -0.137 -2.932 -24.616 1.00 97.69 437 THR A N 1
ATOM 3391 C CA . THR A 1 437 ? 0.878 -2.079 -23.980 1.00 97.69 437 THR A CA 1
ATOM 3392 C C . THR A 1 437 ? 0.784 -2.232 -22.472 1.00 97.69 437 THR A C 1
ATOM 3394 O O . THR A 1 437 ? -0.311 -2.242 -21.919 1.00 97.69 437 THR A O 1
ATOM 3397 N N . PHE A 1 438 ? 1.925 -2.344 -21.801 1.00 98.06 438 PHE A N 1
ATOM 3398 C CA . PHE A 1 438 ? 1.947 -2.564 -20.362 1.00 98.06 438 PHE A CA 1
ATOM 3399 C C . PHE A 1 438 ? 2.939 -1.659 -19.649 1.00 98.06 438 PHE A C 1
ATOM 3401 O O . PHE A 1 438 ? 3.920 -1.177 -20.226 1.00 98.06 438 PHE A O 1
ATOM 3408 N N . TYR A 1 439 ? 2.660 -1.443 -18.371 1.00 98.62 439 TYR A N 1
ATOM 3409 C CA . TYR A 1 439 ? 3.407 -0.574 -17.481 1.00 98.62 439 TYR A CA 1
ATOM 3410 C C . TYR A 1 439 ? 3.864 -1.354 -16.266 1.00 98.62 439 TYR A C 1
ATOM 3412 O O . TYR A 1 439 ? 3.132 -2.207 -15.780 1.00 98.62 439 TYR A O 1
ATOM 3420 N N . VAL A 1 440 ? 5.059 -1.056 -15.767 1.00 98.69 440 VAL A N 1
ATOM 3421 C CA . VAL A 1 440 ? 5.634 -1.748 -14.612 1.00 98.69 440 VAL A CA 1
ATOM 3422 C C . VAL A 1 440 ? 6.117 -0.734 -13.591 1.00 98.69 440 VAL A C 1
ATOM 3424 O O . VAL A 1 440 ? 6.927 0.139 -13.920 1.00 98.69 440 VAL A O 1
ATOM 3427 N N . ALA A 1 441 ? 5.660 -0.886 -12.348 1.00 98.44 441 ALA A N 1
ATOM 3428 C CA . ALA A 1 441 ? 6.227 -0.210 -11.191 1.00 98.44 441 ALA A CA 1
ATOM 3429 C C . ALA A 1 441 ? 7.566 -0.867 -10.820 1.00 98.44 441 ALA A C 1
ATOM 3431 O O . ALA A 1 441 ? 7.621 -1.928 -10.193 1.00 98.44 441 ALA A O 1
ATOM 3432 N N . ASP A 1 442 ? 8.660 -0.243 -11.256 1.00 98.44 442 ASP A N 1
ATOM 3433 C CA . ASP A 1 442 ? 10.031 -0.704 -11.043 1.00 98.44 442 ASP A CA 1
ATOM 3434 C C . ASP A 1 442 ? 10.571 -0.107 -9.736 1.00 98.44 442 ASP A C 1
ATOM 3436 O O . ASP A 1 442 ? 11.340 0.862 -9.714 1.00 98.44 442 ASP A O 1
ATOM 3440 N N . LEU A 1 443 ? 10.066 -0.666 -8.635 1.00 97.75 443 LEU A N 1
ATOM 3441 C CA . LEU A 1 443 ? 10.065 -0.084 -7.295 1.00 97.75 443 LEU A CA 1
ATOM 3442 C C . LEU A 1 443 ? 11.445 0.411 -6.849 1.00 97.75 443 LEU A C 1
ATOM 3444 O O . LEU A 1 443 ? 11.600 1.587 -6.520 1.00 97.75 443 LEU A O 1
ATOM 3448 N N . ASN A 1 444 ? 12.474 -0.442 -6.855 1.00 97.31 444 ASN A N 1
ATOM 3449 C CA . ASN A 1 444 ? 13.801 -0.049 -6.360 1.00 97.31 444 ASN A CA 1
ATOM 3450 C C . ASN A 1 444 ? 14.621 0.772 -7.363 1.00 97.31 444 ASN A C 1
ATOM 3452 O O . ASN A 1 444 ? 15.689 1.256 -6.998 1.00 97.31 444 ASN A O 1
ATOM 3456 N N . ASN A 1 445 ? 14.154 0.928 -8.602 1.00 98.50 445 ASN A N 1
ATOM 3457 C CA . ASN A 1 445 ? 14.730 1.879 -9.552 1.00 98.50 445 ASN A CA 1
ATOM 3458 C C . ASN A 1 445 ? 13.978 3.223 -9.550 1.00 98.50 445 ASN A C 1
ATOM 3460 O O . ASN A 1 445 ? 14.360 4.119 -10.301 1.00 98.50 445 ASN A O 1
ATOM 3464 N N . HIS A 1 446 ? 12.950 3.385 -8.702 1.00 98.31 446 HIS A N 1
ATOM 3465 C CA . HIS A 1 446 ? 12.208 4.634 -8.495 1.00 98.31 446 HIS A CA 1
ATOM 3466 C C . HIS A 1 446 ? 11.587 5.201 -9.785 1.00 98.31 446 HIS A C 1
ATOM 3468 O O . HIS A 1 446 ? 11.598 6.409 -10.026 1.00 98.31 446 HIS A O 1
ATOM 3474 N N . ARG A 1 447 ? 11.062 4.319 -10.642 1.00 98.69 447 ARG A N 1
ATOM 3475 C CA . ARG A 1 447 ? 10.486 4.686 -11.942 1.00 98.69 447 ARG A CA 1
ATOM 3476 C C . ARG A 1 447 ? 9.302 3.805 -12.313 1.00 98.69 447 ARG A C 1
ATOM 3478 O O . ARG A 1 447 ? 9.162 2.692 -11.811 1.00 98.69 447 ARG A O 1
ATOM 3485 N N . ILE A 1 448 ? 8.517 4.281 -13.272 1.00 98.81 448 ILE A N 1
ATOM 3486 C CA . ILE A 1 448 ? 7.578 3.449 -14.029 1.00 98.81 448 ILE A CA 1
ATOM 3487 C C . ILE A 1 448 ? 8.150 3.237 -15.428 1.00 98.81 448 ILE A C 1
ATOM 3489 O O . ILE A 1 448 ? 8.593 4.196 -16.061 1.00 98.81 448 ILE A O 1
ATOM 3493 N N . GLN A 1 449 ? 8.131 2.001 -15.921 1.00 98.75 449 GLN A N 1
ATOM 3494 C CA . GLN A 1 449 ? 8.546 1.664 -17.287 1.00 98.75 449 GLN A CA 1
ATOM 3495 C C . GLN A 1 449 ? 7.336 1.294 -18.153 1.00 98.75 449 GLN A C 1
ATOM 3497 O O . GLN A 1 449 ? 6.424 0.633 -17.666 1.00 98.75 449 GLN A O 1
ATOM 3502 N N . LYS A 1 450 ? 7.348 1.691 -19.431 1.00 98.69 450 LYS A N 1
ATOM 3503 C CA . LYS A 1 450 ? 6.339 1.362 -20.450 1.00 98.69 450 LYS A CA 1
ATOM 3504 C C . LYS A 1 450 ? 6.912 0.411 -21.492 1.00 98.69 450 LYS A C 1
ATOM 3506 O O . LYS A 1 450 ? 8.043 0.586 -21.953 1.00 98.69 450 LYS A O 1
ATOM 3511 N N . PHE A 1 451 ? 6.088 -0.531 -21.930 1.00 98.62 451 PHE A N 1
ATOM 3512 C CA . PHE A 1 451 ? 6.438 -1.536 -22.921 1.00 98.62 451 PHE A CA 1
ATOM 3513 C C . PHE A 1 451 ? 5.339 -1.712 -23.968 1.00 98.62 451 PHE A C 1
ATOM 3515 O O . PHE A 1 451 ? 4.150 -1.558 -23.689 1.00 98.62 451 PHE A O 1
ATOM 3522 N N . ALA A 1 452 ? 5.738 -2.055 -25.188 1.00 98.00 452 ALA A N 1
ATOM 3523 C CA . ALA A 1 452 ? 4.821 -2.534 -26.211 1.00 98.00 452 ALA A CA 1
ATOM 3524 C C . ALA A 1 452 ? 4.344 -3.956 -25.879 1.00 98.00 452 ALA A C 1
ATOM 3526 O O . ALA A 1 452 ? 4.980 -4.670 -25.104 1.00 98.00 452 ALA A O 1
ATOM 3527 N N . LYS A 1 453 ? 3.256 -4.395 -26.524 1.00 96.75 453 LYS A N 1
ATOM 3528 C CA . LYS A 1 453 ? 2.690 -5.748 -26.363 1.00 96.75 453 LYS A CA 1
ATOM 3529 C C . LYS A 1 453 ? 3.701 -6.871 -26.584 1.00 96.75 453 LYS A C 1
ATOM 3531 O O . LYS A 1 453 ? 3.585 -7.929 -25.975 1.00 96.75 453 LYS A O 1
ATOM 3536 N N . ASP A 1 454 ? 4.666 -6.651 -27.467 1.00 95.69 454 ASP A N 1
ATOM 3537 C CA . ASP A 1 454 ? 5.712 -7.616 -27.781 1.00 95.69 454 ASP A CA 1
ATOM 3538 C C . ASP A 1 454 ? 6.872 -7.609 -26.778 1.00 95.69 454 ASP A C 1
ATOM 3540 O O . ASP A 1 454 ? 7.801 -8.372 -26.976 1.00 95.69 454 ASP A O 1
ATOM 3544 N N . GLY A 1 455 ? 6.834 -6.782 -25.725 1.00 96.56 455 GLY A N 1
ATOM 3545 C CA . GLY A 1 455 ? 7.889 -6.647 -24.718 1.00 96.56 455 GLY A CA 1
ATOM 3546 C C . GLY A 1 455 ? 8.978 -5.624 -25.064 1.00 96.56 455 GLY A C 1
ATOM 3547 O O . GLY A 1 455 ? 9.939 -5.479 -24.300 1.00 96.56 455 GLY A O 1
ATOM 3548 N N . THR A 1 456 ? 8.861 -4.893 -26.177 1.00 97.12 456 THR A N 1
ATOM 3549 C CA . THR A 1 456 ? 9.784 -3.802 -26.527 1.00 97.12 456 THR A CA 1
ATOM 3550 C C . THR A 1 456 ? 9.681 -2.666 -25.512 1.00 97.12 456 THR A C 1
ATOM 3552 O O . THR A 1 456 ? 8.586 -2.195 -25.211 1.00 97.12 456 THR A O 1
ATOM 3555 N N . PHE A 1 457 ? 10.815 -2.203 -24.980 1.00 98.00 457 PHE A N 1
ATOM 3556 C CA . PHE A 1 457 ? 10.856 -1.049 -24.079 1.00 98.00 457 PHE A CA 1
ATOM 3557 C C . PHE A 1 457 ? 10.532 0.242 -24.841 1.00 98.00 457 PHE A C 1
ATOM 3559 O O . PHE A 1 457 ? 11.163 0.533 -25.855 1.00 98.00 457 PHE A O 1
ATOM 3566 N N . LEU A 1 458 ? 9.566 1.017 -24.345 1.00 98.19 458 LEU A N 1
ATOM 3567 C CA . LEU A 1 458 ? 9.099 2.255 -24.982 1.00 98.19 458 LEU A CA 1
ATOM 3568 C C . LEU A 1 458 ? 9.494 3.523 -24.219 1.00 98.19 458 LEU A C 1
ATOM 3570 O O . LEU A 1 458 ? 9.388 4.619 -24.763 1.00 98.19 458 LEU A O 1
ATOM 3574 N N . GLY A 1 459 ? 9.934 3.394 -22.970 1.00 98.38 459 GLY A N 1
ATOM 3575 C CA . GLY A 1 459 ? 10.407 4.515 -22.170 1.00 98.38 459 GLY A CA 1
ATOM 3576 C C . GLY A 1 459 ? 10.053 4.390 -20.696 1.00 98.38 459 GLY A C 1
ATOM 3577 O O . GLY A 1 459 ? 9.427 3.425 -20.257 1.00 98.38 459 GLY A O 1
ATOM 3578 N N . TRP A 1 460 ? 10.453 5.391 -19.920 1.00 98.75 460 TRP A N 1
ATOM 3579 C CA . TRP A 1 460 ? 10.186 5.473 -18.489 1.00 98.75 460 TRP A CA 1
ATOM 3580 C C . TRP A 1 460 ? 9.798 6.892 -18.058 1.00 98.75 460 TRP A C 1
ATOM 3582 O O . TRP A 1 460 ? 10.137 7.866 -18.734 1.00 98.75 460 TRP A O 1
ATOM 3592 N N . ILE A 1 461 ? 9.088 6.993 -16.932 1.00 98.69 461 ILE A N 1
ATOM 3593 C CA . ILE A 1 461 ? 8.764 8.252 -16.241 1.00 98.69 461 ILE A CA 1
ATOM 3594 C C . ILE A 1 461 ? 9.269 8.217 -14.796 1.00 98.69 461 ILE A C 1
ATOM 3596 O O . ILE A 1 461 ? 9.438 7.146 -14.206 1.00 98.69 461 ILE A O 1
ATOM 3600 N N . GLY A 1 462 ? 9.523 9.399 -14.238 1.00 98.06 462 GLY A N 1
ATOM 3601 C CA . GLY A 1 462 ? 10.139 9.596 -12.928 1.00 98.06 462 GLY A CA 1
ATOM 3602 C C . GLY A 1 462 ? 11.180 10.712 -12.965 1.00 98.06 462 GLY A C 1
ATOM 3603 O O . GLY A 1 462 ? 11.164 11.566 -13.854 1.00 98.06 462 GLY A O 1
ATOM 3604 N N . ALA A 1 463 ? 12.105 10.694 -12.007 1.00 98.00 463 ALA A N 1
ATOM 3605 C CA . ALA A 1 463 ? 13.196 11.660 -11.931 1.00 98.00 463 ALA A CA 1
ATOM 3606 C C . ALA A 1 463 ? 14.521 11.056 -12.397 1.00 98.00 463 ALA A C 1
ATOM 3608 O O . ALA A 1 463 ? 14.792 9.876 -12.172 1.00 98.00 463 ALA A O 1
ATOM 3609 N N . GLN A 1 464 ? 15.347 11.881 -13.032 1.00 96.94 464 GLN A N 1
ATOM 3610 C CA . GLN A 1 464 ? 16.729 11.561 -13.361 1.00 96.94 464 GLN A CA 1
ATOM 3611 C C . GLN A 1 464 ? 17.658 11.867 -12.175 1.00 96.94 464 GLN A C 1
ATOM 3613 O O . GLN A 1 464 ? 17.342 12.705 -11.330 1.00 96.94 464 GLN A O 1
ATOM 3618 N N . ASP A 1 465 ? 18.8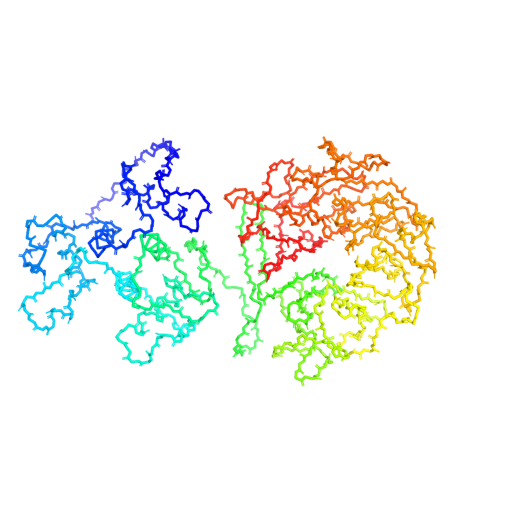27 11.235 -12.135 1.00 95.44 465 ASP A N 1
ATOM 3619 C CA . ASP A 1 465 ? 19.884 11.438 -11.130 1.00 95.44 465 ASP A CA 1
ATOM 3620 C C . ASP A 1 465 ? 20.420 12.877 -11.044 1.00 95.44 465 ASP A C 1
ATOM 3622 O O . ASP A 1 465 ? 20.879 13.315 -9.991 1.00 95.44 465 ASP A O 1
ATOM 3626 N N . ASN A 1 466 ? 20.287 13.649 -12.120 1.00 92.19 466 ASN A N 1
ATOM 3627 C CA . ASN A 1 466 ? 20.561 15.087 -12.158 1.00 92.19 466 ASN A CA 1
ATOM 3628 C C . ASN A 1 466 ? 19.409 15.969 -11.618 1.00 92.19 466 ASN A C 1
ATOM 3630 O O . ASN A 1 466 ? 19.489 17.195 -11.697 1.00 92.19 466 ASN A O 1
ATOM 3634 N N . GLY A 1 467 ? 18.331 15.368 -11.105 1.00 89.25 467 GLY A N 1
ATOM 3635 C CA . GLY A 1 467 ? 17.157 16.050 -10.553 1.00 89.25 467 GLY A CA 1
ATOM 3636 C C . GLY A 1 467 ? 16.087 16.452 -11.577 1.00 89.25 467 GLY A C 1
ATOM 3637 O O . GLY A 1 467 ? 15.050 16.989 -11.187 1.00 89.25 467 GLY A O 1
ATOM 3638 N N . LYS A 1 468 ? 16.286 16.199 -12.878 1.00 95.12 468 LYS A N 1
ATOM 3639 C CA . LYS A 1 468 ? 15.287 16.495 -13.917 1.00 95.12 468 LYS A CA 1
ATOM 3640 C C . LYS A 1 468 ? 14.086 15.552 -13.808 1.00 95.12 468 LYS A C 1
ATOM 3642 O O . LYS A 1 468 ? 14.252 14.336 -13.829 1.00 95.12 468 LYS A O 1
ATOM 3647 N N . ILE A 1 469 ? 12.875 16.107 -13.778 1.00 97.25 469 ILE A N 1
ATOM 3648 C CA . ILE A 1 469 ? 11.627 15.336 -13.878 1.00 97.25 469 ILE A CA 1
ATOM 3649 C C . ILE A 1 469 ? 11.288 15.081 -15.348 1.00 97.25 469 ILE A C 1
ATOM 3651 O O . ILE A 1 469 ? 11.335 15.999 -16.171 1.00 97.25 469 ILE A O 1
ATOM 3655 N N . ASN A 1 470 ? 10.948 13.837 -15.678 1.00 97.00 470 ASN A N 1
ATOM 3656 C CA . ASN A 1 470 ? 10.456 13.463 -16.999 1.00 97.00 470 ASN A CA 1
ATOM 3657 C C . ASN A 1 470 ? 8.945 13.731 -17.079 1.00 97.00 470 ASN A C 1
ATOM 3659 O O . ASN A 1 470 ? 8.173 13.104 -16.358 1.00 97.00 470 ASN A O 1
ATOM 3663 N N . ASP A 1 471 ? 8.527 14.641 -17.961 1.00 94.56 471 ASP A N 1
ATOM 3664 C CA . ASP A 1 471 ? 7.113 14.911 -18.267 1.00 94.56 471 ASP A CA 1
ATOM 3665 C C . ASP A 1 471 ? 6.740 14.259 -19.607 1.00 94.56 471 ASP A C 1
ATOM 3667 O O . ASP A 1 471 ? 6.706 14.895 -20.664 1.00 94.56 471 ASP A O 1
ATOM 3671 N N . GLY A 1 472 ? 6.563 12.940 -19.560 1.00 97.31 472 GLY A N 1
ATOM 3672 C CA . GLY A 1 472 ? 6.417 12.059 -20.715 1.00 97.31 472 GLY A CA 1
ATOM 3673 C C . GLY A 1 472 ? 7.481 10.960 -20.764 1.00 97.31 472 GLY A C 1
ATOM 3674 O O . GLY A 1 472 ? 8.525 11.044 -20.112 1.00 97.31 472 GLY A O 1
ATOM 3675 N N . TRP A 1 473 ? 7.212 9.915 -21.549 1.00 98.19 473 TRP A N 1
ATOM 3676 C CA . TRP A 1 473 ? 8.114 8.767 -21.696 1.00 98.19 473 TRP A CA 1
ATOM 3677 C C . TRP A 1 473 ? 9.457 9.172 -22.314 1.00 98.19 473 TRP A C 1
ATOM 3679 O O . TRP A 1 473 ? 9.506 9.688 -23.429 1.00 98.19 473 TRP A O 1
ATOM 3689 N N . THR A 1 474 ? 10.554 8.891 -21.610 1.00 97.62 474 THR A N 1
ATOM 3690 C CA . THR A 1 474 ? 11.923 9.061 -22.120 1.00 97.62 474 THR A CA 1
ATOM 3691 C C . THR A 1 474 ? 12.627 7.715 -22.268 1.00 97.62 474 THR A C 1
ATOM 3693 O O . THR A 1 474 ? 12.350 6.774 -21.526 1.00 97.62 474 THR A O 1
ATOM 3696 N N . MET A 1 475 ? 13.569 7.626 -23.204 1.00 96.38 475 MET A N 1
ATOM 3697 C CA . MET A 1 475 ? 14.471 6.477 -23.374 1.00 96.38 475 MET A CA 1
ATOM 3698 C C . MET A 1 475 ? 15.907 6.792 -22.921 1.00 96.38 475 MET A C 1
ATOM 3700 O O . MET A 1 475 ? 16.831 6.043 -23.219 1.00 96.38 475 MET A O 1
ATOM 3704 N N . GLU A 1 476 ? 16.096 7.909 -22.217 1.00 94.75 476 GLU A N 1
ATOM 3705 C CA . GLU A 1 476 ? 17.399 8.435 -21.802 1.00 94.75 476 GLU A CA 1
ATOM 3706 C C . GLU A 1 476 ? 17.425 8.776 -20.302 1.00 94.75 476 GLU A C 1
ATOM 3708 O O . GLU A 1 476 ? 16.377 8.969 -19.677 1.00 94.75 476 GLU A O 1
ATOM 3713 N N . GLY A 1 477 ? 18.634 8.900 -19.742 1.00 94.88 477 GLY A N 1
ATOM 3714 C CA . GLY A 1 477 ? 18.887 9.287 -18.350 1.00 94.88 477 GLY A CA 1
ATOM 3715 C C . GLY A 1 477 ? 18.872 8.126 -17.347 1.00 94.88 477 GLY A C 1
ATOM 3716 O O . GLY A 1 477 ? 18.300 7.064 -17.594 1.00 94.88 477 GLY A O 1
ATOM 3717 N N . VAL A 1 478 ? 19.502 8.329 -16.192 1.00 96.31 478 VAL A N 1
ATOM 3718 C CA . VAL A 1 478 ? 19.530 7.351 -15.093 1.00 96.31 478 VAL A CA 1
ATOM 3719 C C . VAL A 1 478 ? 18.467 7.740 -14.078 1.00 96.31 478 VAL A C 1
ATOM 3721 O O . VAL A 1 478 ? 18.415 8.900 -13.684 1.00 96.31 478 VAL A O 1
ATOM 3724 N N . SER A 1 479 ? 17.604 6.808 -13.672 1.00 97.62 479 SER A N 1
ATOM 3725 C CA . SER A 1 479 ? 16.543 7.103 -12.706 1.00 97.62 479 SER A CA 1
ATOM 3726 C C . SER A 1 479 ? 17.083 7.267 -11.283 1.00 97.62 479 SER A C 1
ATOM 3728 O O . SER A 1 479 ? 18.041 6.603 -10.889 1.00 97.62 479 SER A O 1
ATOM 3730 N N . ALA A 1 480 ? 16.445 8.135 -10.500 1.00 96.69 480 ALA A N 1
ATOM 3731 C CA . ALA A 1 480 ? 16.768 8.373 -9.097 1.00 96.69 480 ALA A CA 1
ATOM 3732 C C . ALA A 1 480 ? 15.502 8.678 -8.274 1.00 96.69 480 ALA A C 1
ATOM 3734 O O . ALA A 1 480 ? 14.517 9.171 -8.832 1.00 96.69 480 ALA A O 1
ATOM 3735 N N . PRO A 1 481 ? 15.511 8.410 -6.951 1.00 97.50 481 PRO A N 1
ATOM 3736 C CA . PRO A 1 481 ? 14.426 8.818 -6.064 1.00 97.50 481 PRO A CA 1
ATOM 3737 C C . PRO A 1 481 ? 14.220 10.333 -6.083 1.00 97.50 481 PRO A C 1
ATOM 3739 O O . PRO A 1 481 ? 15.180 11.103 -6.102 1.00 97.50 481 PRO A O 1
ATOM 3742 N N . SER A 1 482 ? 12.965 10.768 -6.010 1.00 94.31 482 SER A N 1
ATOM 3743 C CA . SER A 1 482 ? 12.612 12.184 -5.924 1.00 94.31 482 SER A CA 1
ATOM 3744 C C . SER A 1 482 ? 11.293 12.386 -5.188 1.00 94.31 482 SER A C 1
ATOM 3746 O O . SER A 1 482 ? 10.333 11.654 -5.420 1.00 94.31 482 SER A O 1
ATOM 3748 N N . SER A 1 483 ? 11.239 13.411 -4.335 1.00 90.81 483 SER A N 1
ATOM 3749 C CA . SER A 1 483 ? 10.020 13.868 -3.654 1.00 90.81 483 SER A CA 1
ATOM 3750 C C . SER A 1 483 ? 9.236 14.914 -4.458 1.00 90.81 483 SER A C 1
ATOM 3752 O O . SER A 1 483 ? 8.085 15.228 -4.137 1.00 90.81 483 SER A O 1
ATOM 3754 N N . PHE A 1 484 ? 9.818 15.451 -5.537 1.00 91.69 484 PHE A N 1
ATOM 3755 C CA . PHE A 1 484 ? 9.119 16.380 -6.422 1.00 91.69 484 PHE A CA 1
ATOM 3756 C C . PHE A 1 484 ? 7.963 15.675 -7.137 1.00 91.69 484 PHE A C 1
ATOM 3758 O O . PHE A 1 484 ? 8.044 14.489 -7.455 1.00 91.69 484 PHE A O 1
ATOM 3765 N N . ILE A 1 485 ? 6.875 16.403 -7.385 1.00 92.94 485 ILE A N 1
ATOM 3766 C CA . ILE A 1 485 ? 5.756 15.934 -8.217 1.00 92.94 485 ILE A CA 1
ATOM 3767 C C . ILE A 1 485 ? 6.258 15.485 -9.597 1.00 92.94 485 ILE A C 1
ATOM 3769 O O . ILE A 1 485 ? 7.195 16.069 -10.142 1.00 92.94 485 ILE A O 1
ATOM 3773 N N . GLY A 1 486 ? 5.680 14.416 -10.138 1.00 93.00 486 GLY A N 1
ATOM 3774 C CA . GLY A 1 486 ? 6.185 13.759 -11.348 1.00 93.00 486 GLY A CA 1
ATOM 3775 C C . GLY A 1 486 ? 7.392 12.833 -11.115 1.00 93.00 486 GLY A C 1
ATOM 3776 O O . GLY A 1 486 ? 7.656 11.954 -11.932 1.00 93.00 486 GLY A O 1
ATOM 3777 N N . GLY A 1 487 ? 8.117 12.998 -10.003 1.00 96.56 487 GLY A N 1
ATOM 3778 C CA . GLY A 1 487 ? 9.131 12.060 -9.518 1.00 96.56 487 GLY A CA 1
ATOM 3779 C C . GLY A 1 487 ? 8.531 10.984 -8.614 1.00 96.56 487 GLY A C 1
ATOM 3780 O O . GLY A 1 487 ? 7.390 11.113 -8.169 1.00 96.56 487 GLY A O 1
ATOM 3781 N N . PHE A 1 488 ? 9.309 9.938 -8.328 1.00 98.25 488 PHE A N 1
ATOM 3782 C CA . PHE A 1 488 ? 8.877 8.838 -7.465 1.00 98.25 488 PHE A CA 1
ATOM 3783 C C . PHE A 1 488 ? 9.930 8.479 -6.424 1.00 98.25 488 PHE A C 1
ATOM 3785 O O . PHE A 1 488 ? 11.133 8.592 -6.666 1.00 98.25 488 PHE A O 1
ATOM 3792 N N . SER A 1 489 ? 9.476 7.950 -5.295 1.00 96.56 489 SER A N 1
ATOM 3793 C CA . SER A 1 489 ? 10.285 7.212 -4.341 1.00 96.56 489 SER A CA 1
ATOM 3794 C C . SER A 1 489 ? 9.596 5.883 -4.042 1.00 96.56 489 SER A C 1
ATOM 3796 O O . SER A 1 489 ? 8.563 5.841 -3.379 1.00 96.56 489 SER A O 1
ATOM 3798 N N . ARG A 1 490 ? 10.173 4.790 -4.565 1.00 97.19 490 ARG A N 1
ATOM 3799 C CA . ARG A 1 490 ? 9.693 3.411 -4.378 1.00 97.19 490 ARG A CA 1
ATOM 3800 C C . ARG A 1 490 ? 8.200 3.263 -4.708 1.00 97.19 490 ARG A C 1
ATOM 3802 O O . ARG A 1 490 ? 7.431 2.865 -3.836 1.00 97.19 490 ARG A O 1
ATOM 3809 N N . PRO A 1 491 ? 7.788 3.566 -5.957 1.00 98.19 491 PRO A N 1
ATOM 3810 C CA . PRO A 1 491 ? 6.401 3.399 -6.364 1.00 98.19 491 PRO A CA 1
ATOM 3811 C C . PRO A 1 491 ? 6.033 1.910 -6.341 1.00 98.19 491 PRO A C 1
ATOM 3813 O O . PRO A 1 491 ? 6.761 1.087 -6.901 1.00 98.19 491 PRO A O 1
ATOM 3816 N N . ILE A 1 492 ? 4.933 1.562 -5.673 1.00 96.81 492 ILE A N 1
ATOM 3817 C CA . ILE A 1 492 ? 4.533 0.160 -5.456 1.00 96.81 492 ILE A CA 1
ATOM 3818 C C . ILE A 1 492 ? 3.487 -0.283 -6.474 1.00 96.81 492 ILE A C 1
ATOM 3820 O O . ILE A 1 492 ? 3.644 -1.318 -7.119 1.00 96.81 492 ILE A O 1
ATOM 3824 N N . SER A 1 493 ? 2.425 0.505 -6.621 1.00 96.06 493 SER A N 1
ATOM 3825 C CA . SER A 1 493 ? 1.266 0.152 -7.438 1.00 96.06 493 SER A CA 1
ATOM 3826 C C . SER A 1 493 ? 1.153 1.064 -8.644 1.00 96.06 493 SER A C 1
ATOM 3828 O O . SER A 1 493 ? 1.416 2.264 -8.551 1.00 96.06 493 SER A O 1
ATOM 3830 N N . ILE A 1 494 ? 0.704 0.485 -9.751 1.00 97.69 494 ILE A N 1
ATOM 3831 C CA . ILE A 1 494 ? 0.251 1.187 -10.944 1.00 97.69 494 ILE A CA 1
ATOM 3832 C C . ILE A 1 494 ? -1.026 0.512 -11.440 1.00 97.69 494 ILE A C 1
ATOM 3834 O O . ILE A 1 494 ? -1.047 -0.706 -11.574 1.00 97.69 494 ILE A O 1
ATOM 3838 N N . THR A 1 495 ? -2.057 1.305 -11.723 1.00 96.62 495 THR A N 1
ATOM 3839 C CA . THR A 1 495 ? -3.361 0.814 -12.188 1.00 96.62 495 THR A CA 1
ATOM 3840 C C . THR A 1 495 ? -3.888 1.711 -13.304 1.00 96.62 495 THR A C 1
ATOM 3842 O O . THR A 1 495 ? -3.697 2.932 -13.270 1.00 96.62 495 THR A O 1
ATOM 3845 N N . LEU A 1 496 ? -4.563 1.120 -14.292 1.00 95.25 496 LEU A N 1
ATOM 3846 C CA . LEU A 1 496 ? -5.286 1.867 -15.320 1.00 95.25 496 LEU A CA 1
ATOM 3847 C C . LEU A 1 496 ? -6.645 2.319 -14.784 1.00 95.25 496 LEU A C 1
ATOM 3849 O O . LEU A 1 496 ? -7.423 1.523 -14.265 1.00 95.25 496 LEU A O 1
ATOM 3853 N N . THR A 1 497 ? -6.944 3.606 -14.914 1.00 94.12 497 THR A N 1
ATOM 3854 C CA . THR A 1 497 ? -8.271 4.137 -14.586 1.00 94.12 497 THR A CA 1
ATOM 3855 C C . THR A 1 497 ? -9.2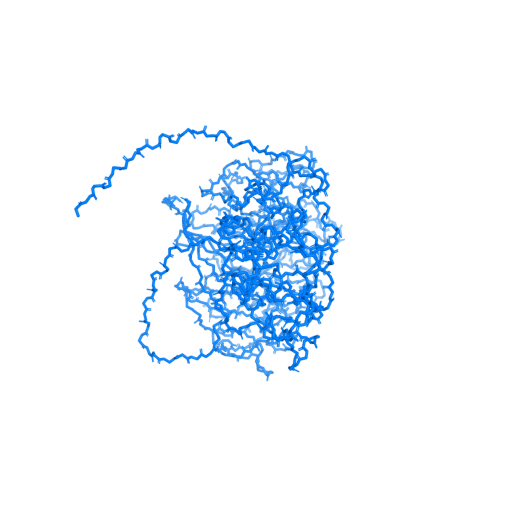59 3.848 -15.725 1.00 94.12 497 THR A C 1
ATOM 3857 O O . THR A 1 497 ? -8.832 3.668 -16.870 1.00 94.12 497 THR A O 1
ATOM 3860 N N . PRO A 1 498 ? -10.585 3.893 -15.477 1.00 89.00 498 PRO A N 1
ATOM 3861 C CA . PRO A 1 498 ? -11.596 3.723 -16.528 1.00 89.00 498 PRO A CA 1
ATOM 3862 C C . PRO A 1 498 ? -11.458 4.694 -17.716 1.00 89.00 498 PRO A C 1
ATOM 3864 O O . PRO A 1 498 ? -11.880 4.376 -18.825 1.00 89.00 498 PRO A O 1
ATOM 3867 N N . ASN A 1 499 ? -10.829 5.854 -17.500 1.00 88.31 499 ASN A N 1
ATOM 3868 C CA . ASN A 1 499 ? -10.581 6.874 -18.523 1.00 88.31 499 ASN A CA 1
ATOM 3869 C C . ASN A 1 499 ? -9.187 6.741 -19.170 1.00 88.31 499 ASN A C 1
ATOM 3871 O O . ASN A 1 499 ? -8.693 7.700 -19.760 1.00 88.31 499 ASN A O 1
ATOM 3875 N N . ASN A 1 500 ? -8.546 5.569 -19.064 1.00 90.00 500 ASN A N 1
ATOM 3876 C CA . ASN A 1 500 ? -7.196 5.287 -19.563 1.00 90.00 500 ASN A CA 1
ATOM 3877 C C . ASN A 1 500 ? -6.147 6.281 -19.041 1.00 90.00 500 ASN A C 1
ATOM 3879 O O . ASN A 1 500 ? -5.369 6.855 -19.799 1.00 90.00 500 ASN A O 1
ATOM 3883 N N . MET A 1 501 ? -6.123 6.494 -17.729 1.00 95.88 501 MET A N 1
ATOM 3884 C CA . MET A 1 501 ? -5.036 7.198 -17.046 1.00 95.88 501 MET A CA 1
ATOM 3885 C C . MET A 1 501 ? -4.261 6.225 -16.162 1.00 95.88 501 MET A C 1
ATOM 3887 O O . MET A 1 501 ? -4.740 5.135 -15.866 1.00 95.88 501 MET A O 1
ATOM 3891 N N . LEU A 1 502 ? -3.074 6.622 -15.718 1.00 98.06 502 LEU A N 1
ATOM 3892 C CA . LEU A 1 502 ? -2.230 5.834 -14.826 1.00 98.06 502 LEU A CA 1
ATOM 3893 C C . LEU A 1 502 ? -2.334 6.399 -13.412 1.00 98.06 502 LEU A C 1
ATOM 3895 O O . LEU A 1 502 ? -1.886 7.520 -13.162 1.00 98.06 502 LEU A O 1
ATOM 3899 N N . LEU A 1 503 ? -2.914 5.627 -12.495 1.00 98.44 503 LEU A N 1
ATOM 3900 C CA . LEU A 1 503 ? -2.877 5.910 -11.064 1.00 98.44 503 LEU A CA 1
ATOM 3901 C C . LEU A 1 503 ? -1.693 5.170 -10.445 1.00 98.44 503 LEU A C 1
ATOM 3903 O O . LEU A 1 503 ? -1.599 3.951 -10.561 1.00 98.44 503 LEU A O 1
ATOM 3907 N N . ILE A 1 504 ? -0.797 5.905 -9.793 1.00 98.69 504 ILE A N 1
ATOM 3908 C CA . ILE A 1 504 ? 0.433 5.368 -9.213 1.00 98.69 504 ILE A CA 1
ATOM 3909 C C . ILE A 1 504 ? 0.467 5.667 -7.717 1.00 98.69 504 ILE A C 1
ATOM 3911 O O . ILE A 1 504 ? 0.325 6.821 -7.307 1.00 98.69 504 ILE A O 1
ATOM 3915 N N . SER A 1 505 ? 0.719 4.639 -6.908 1.00 98.12 505 SER A N 1
ATOM 3916 C CA . SER A 1 505 ? 1.030 4.805 -5.487 1.00 98.12 505 SER A CA 1
ATOM 3917 C C . SER A 1 505 ? 2.520 5.110 -5.329 1.00 98.12 505 SER A C 1
ATOM 3919 O O . SER A 1 505 ? 3.363 4.229 -5.504 1.00 98.12 505 SER A O 1
ATOM 3921 N N . ASP A 1 506 ? 2.849 6.364 -5.016 1.00 97.50 506 ASP A N 1
ATOM 3922 C CA . ASP A 1 506 ? 4.213 6.848 -4.785 1.00 97.50 506 ASP A CA 1
ATOM 3923 C C . ASP A 1 506 ? 4.548 6.737 -3.292 1.00 97.50 506 ASP A C 1
ATOM 3925 O O . ASP A 1 506 ? 4.508 7.704 -2.527 1.00 97.50 506 ASP A O 1
ATOM 3929 N N . SER A 1 507 ? 4.757 5.493 -2.873 1.00 93.94 507 SER A N 1
ATOM 3930 C CA . SER A 1 507 ? 4.516 5.045 -1.505 1.00 93.94 507 SER A CA 1
ATOM 3931 C C . SER A 1 507 ? 5.436 5.662 -0.458 1.00 93.94 507 SER A C 1
ATOM 3933 O O . SER A 1 507 ? 4.947 6.040 0.602 1.00 93.94 507 SER A O 1
ATOM 3935 N N . ASP A 1 508 ? 6.730 5.831 -0.747 1.00 93.44 508 ASP A N 1
ATOM 3936 C CA . ASP A 1 508 ? 7.669 6.448 0.207 1.00 93.44 508 ASP A CA 1
ATOM 3937 C C . ASP A 1 508 ? 7.597 7.988 0.178 1.00 93.44 508 ASP A C 1
ATOM 3939 O O . ASP A 1 508 ? 8.261 8.660 0.965 1.00 93.44 508 ASP A O 1
ATOM 3943 N N . ASN A 1 509 ? 6.781 8.551 -0.718 1.00 93.19 509 ASN A N 1
ATOM 3944 C CA . ASN A 1 509 ? 6.406 9.963 -0.736 1.00 93.19 509 ASN A CA 1
ATOM 3945 C C . ASN A 1 509 ? 4.970 10.195 -0.233 1.00 93.19 509 ASN A C 1
ATOM 3947 O O . ASN A 1 509 ? 4.470 11.312 -0.363 1.00 93.19 509 ASN A O 1
ATOM 3951 N N . TYR A 1 510 ? 4.300 9.178 0.326 1.00 93.69 510 TYR A N 1
ATOM 3952 C CA . TYR A 1 510 ? 3.017 9.331 1.029 1.00 93.69 510 TYR A CA 1
ATOM 3953 C C . TYR A 1 510 ? 1.885 9.917 0.171 1.00 93.69 510 TYR A C 1
ATOM 3955 O O . TYR A 1 510 ? 1.049 10.684 0.652 1.00 93.69 510 TYR A O 1
ATOM 3963 N N . ARG A 1 511 ? 1.866 9.601 -1.129 1.00 95.69 511 ARG A N 1
ATOM 3964 C CA . ARG A 1 511 ? 0.895 10.177 -2.068 1.00 95.69 511 ARG A CA 1
ATOM 3965 C C . ARG A 1 511 ? 0.494 9.222 -3.178 1.00 95.69 511 ARG A C 1
ATOM 3967 O O . ARG A 1 511 ? 1.237 8.316 -3.552 1.00 95.69 511 ARG A O 1
ATOM 3974 N N . LEU A 1 512 ? -0.649 9.521 -3.777 1.00 98.25 512 LEU A N 1
ATOM 3975 C CA . LEU A 1 512 ? -1.033 9.007 -5.085 1.00 98.25 512 LEU A CA 1
ATOM 3976 C C . LEU A 1 512 ? -0.711 10.049 -6.147 1.00 98.25 512 LEU A C 1
ATOM 3978 O O . LEU A 1 512 ? -0.888 11.247 -5.917 1.00 98.25 512 LEU A O 1
ATOM 3982 N N . GLN A 1 513 ? -0.280 9.606 -7.320 1.00 98.19 513 GLN A N 1
ATOM 3983 C CA . GLN A 1 513 ? -0.069 10.473 -8.473 1.00 98.19 513 GLN A CA 1
ATOM 3984 C C . GLN A 1 513 ? -0.811 9.938 -9.694 1.00 98.19 513 GLN A C 1
ATOM 3986 O O . GLN A 1 513 ? -0.799 8.740 -9.969 1.00 98.19 513 GLN A O 1
ATOM 3991 N N . LEU A 1 514 ? -1.438 10.848 -10.432 1.00 98.00 514 LEU A N 1
ATOM 3992 C CA . LEU A 1 514 ? -2.198 10.569 -11.639 1.00 98.00 514 LEU A CA 1
ATOM 3993 C C . LEU A 1 514 ? -1.436 11.087 -12.863 1.00 98.00 514 LEU A C 1
ATOM 3995 O O . LEU A 1 514 ? -0.991 12.239 -12.885 1.00 98.00 514 LEU A O 1
ATOM 3999 N N . PHE A 1 515 ? -1.310 10.248 -13.888 1.00 98.50 515 PHE A N 1
ATOM 4000 C CA . PHE A 1 515 ? -0.639 10.566 -15.148 1.00 98.50 515 PHE A CA 1
ATOM 4001 C C . PHE A 1 515 ? -1.502 10.177 -16.346 1.00 98.50 515 PHE A C 1
ATOM 4003 O O . PHE A 1 515 ? -2.330 9.274 -16.263 1.00 98.50 515 PHE A O 1
ATOM 4010 N N . THR A 1 516 ? -1.283 10.817 -17.491 1.00 97.75 516 THR A N 1
ATOM 4011 C CA . THR A 1 516 ? -1.841 10.331 -18.762 1.00 97.75 516 THR A CA 1
ATOM 4012 C C . THR A 1 516 ? -1.052 9.120 -19.276 1.00 97.75 516 THR A C 1
ATOM 4014 O O . THR A 1 516 ? 0.088 8.884 -18.866 1.00 97.75 516 THR A O 1
ATOM 4017 N N . THR A 1 517 ? -1.606 8.372 -20.231 1.00 95.56 517 THR A N 1
ATOM 4018 C CA . THR A 1 517 ? -0.920 7.255 -20.916 1.00 95.56 517 THR A CA 1
ATOM 4019 C C . THR A 1 517 ? 0.299 7.681 -21.739 1.00 95.56 517 THR A C 1
ATOM 4021 O O . THR A 1 517 ? 1.151 6.858 -22.090 1.00 95.56 517 THR A O 1
ATOM 4024 N N . GLU A 1 518 ? 0.445 8.977 -22.016 1.00 96.19 518 GLU A N 1
ATOM 4025 C CA . GLU A 1 518 ? 1.626 9.596 -22.632 1.00 96.19 518 GLU A CA 1
ATOM 4026 C C . GLU A 1 518 ? 2.715 9.928 -21.599 1.00 96.19 518 GLU A C 1
ATOM 4028 O O . GLU A 1 518 ? 3.785 10.402 -21.978 1.00 96.19 518 GLU A O 1
ATOM 4033 N N . GLY A 1 519 ? 2.471 9.644 -20.315 1.00 97.00 519 GLY A N 1
ATOM 4034 C CA . GLY A 1 519 ? 3.428 9.822 -19.225 1.00 97.00 519 GLY A CA 1
ATOM 4035 C C . GLY A 1 519 ? 3.459 11.239 -18.654 1.00 97.00 519 GLY A C 1
ATOM 4036 O O . GLY A 1 519 ? 4.424 11.594 -17.981 1.00 97.00 519 GLY A O 1
ATOM 4037 N N . LYS A 1 520 ? 2.438 12.060 -18.932 1.00 97.81 520 LYS A N 1
ATOM 4038 C CA . LYS A 1 520 ? 2.362 13.442 -18.442 1.00 97.81 520 LYS A CA 1
ATOM 4039 C C . LYS A 1 520 ? 1.710 13.512 -17.075 1.00 97.81 520 LYS A C 1
ATOM 4041 O O . LYS A 1 520 ? 0.668 12.891 -16.866 1.00 97.81 520 LYS A O 1
ATOM 4046 N N . PHE A 1 521 ? 2.293 14.290 -16.168 1.00 97.75 521 PHE A N 1
ATOM 4047 C CA . PHE A 1 521 ? 1.753 14.464 -14.820 1.00 97.75 521 PHE A CA 1
ATOM 4048 C C . PHE A 1 521 ? 0.440 15.258 -14.849 1.00 97.75 521 PHE A C 1
ATOM 4050 O O . PHE A 1 521 ? 0.356 16.323 -15.465 1.00 97.75 521 PHE A O 1
ATOM 4057 N N . VAL A 1 522 ? -0.585 14.756 -14.158 1.00 97.00 522 VAL A N 1
ATOM 4058 C CA . VAL A 1 522 ? -1.903 15.403 -14.081 1.00 97.00 522 VAL A CA 1
ATOM 4059 C C . VAL A 1 522 ? -2.146 16.019 -12.715 1.00 97.00 522 VAL A C 1
ATOM 4061 O O . VAL A 1 522 ? -2.564 17.176 -12.639 1.00 97.00 522 VAL A O 1
ATOM 4064 N N . GLY A 1 523 ? -1.866 15.276 -11.648 1.00 95.69 523 GLY A N 1
ATOM 4065 C CA . GLY A 1 523 ? -2.025 15.758 -10.285 1.00 95.69 523 GLY A CA 1
ATOM 4066 C C . GLY A 1 523 ? -1.685 14.702 -9.242 1.00 95.69 523 GLY A C 1
ATOM 4067 O O . GLY A 1 523 ? -1.417 13.548 -9.572 1.00 95.69 523 GLY A O 1
ATOM 4068 N N . TRP A 1 524 ? -1.697 15.102 -7.976 1.00 96.00 524 TRP A N 1
ATOM 4069 C CA . TRP A 1 524 ? -1.464 14.221 -6.837 1.00 96.00 524 TRP A CA 1
ATOM 4070 C C . TRP A 1 524 ? -2.557 14.371 -5.775 1.00 96.00 524 TRP A C 1
ATOM 4072 O O . TRP A 1 524 ? -3.219 15.410 -5.702 1.00 96.00 524 TRP A O 1
ATOM 4082 N N . LEU A 1 525 ? -2.737 13.317 -4.978 1.00 95.31 525 LEU A N 1
ATOM 4083 C CA . LEU A 1 525 ? -3.682 13.231 -3.865 1.00 95.31 525 LEU A CA 1
ATOM 4084 C C . LEU A 1 525 ? -2.953 12.706 -2.619 1.00 95.31 525 LEU A C 1
ATOM 4086 O O . LEU A 1 525 ? -2.103 11.818 -2.717 1.00 95.31 525 LEU A O 1
ATOM 4090 N N . GLY A 1 526 ? -3.288 13.258 -1.457 1.00 90.19 526 GLY A N 1
ATOM 4091 C CA . GLY A 1 526 ? -2.713 12.908 -0.156 1.00 90.19 526 GLY A CA 1
ATOM 4092 C C . GLY A 1 526 ? -2.752 14.072 0.838 1.00 90.19 526 GLY A C 1
ATOM 4093 O O . GLY A 1 526 ? -3.444 15.078 0.614 1.00 90.19 526 GLY A O 1
ATOM 4094 N N . ALA A 1 527 ? -1.968 13.956 1.909 1.00 81.00 527 ALA A N 1
ATOM 4095 C CA . ALA A 1 527 ? -1.758 15.014 2.894 1.00 81.00 527 ALA A CA 1
ATOM 4096 C C . ALA A 1 527 ? -0.550 15.893 2.542 1.00 81.00 527 ALA A C 1
ATOM 4098 O O . ALA A 1 527 ? 0.425 15.446 1.941 1.00 81.00 527 ALA A O 1
ATOM 4099 N N . LYS A 1 528 ? -0.619 17.165 2.93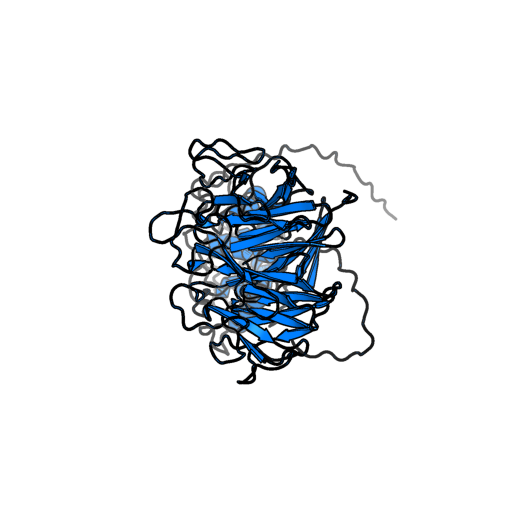1 1.00 74.38 528 LYS A N 1
ATOM 4100 C CA . LYS A 1 528 ? 0.488 18.131 2.943 1.00 74.38 528 LYS A CA 1
ATOM 4101 C C . LYS A 1 528 ? 1.015 18.262 4.372 1.00 74.38 528 LYS A C 1
ATOM 4103 O O . LYS A 1 528 ? 0.393 17.772 5.311 1.00 74.38 528 LYS A O 1
ATOM 4108 N N . SER A 1 529 ? 2.122 18.983 4.552 1.00 62.34 529 SER A N 1
ATOM 4109 C CA . SER A 1 529 ? 2.605 19.352 5.889 1.00 62.34 529 SER A CA 1
ATOM 4110 C C . SER A 1 529 ? 1.501 19.993 6.750 1.00 62.34 529 SER A C 1
ATOM 4112 O O . SER A 1 529 ? 0.651 20.730 6.234 1.00 62.34 529 SER A O 1
ATOM 4114 N N . TYR A 1 530 ? 1.537 19.724 8.062 1.00 46.97 530 TYR A N 1
ATOM 4115 C CA . TYR A 1 530 ? 0.532 20.167 9.044 1.00 46.97 530 TYR A CA 1
ATOM 4116 C C . TYR A 1 530 ? -0.882 19.600 8.796 1.00 46.97 530 TYR A C 1
ATOM 4118 O O . TYR A 1 530 ? -1.867 20.325 8.947 1.00 46.97 530 TYR A O 1
ATOM 4126 N N . ASP A 1 531 ? -0.970 18.344 8.338 1.00 51.16 531 ASP A N 1
ATOM 4127 C CA . ASP A 1 531 ? -2.212 17.575 8.125 1.00 51.16 531 ASP A CA 1
ATOM 4128 C C . ASP A 1 531 ? -3.265 18.247 7.227 1.00 51.16 531 ASP A C 1
ATOM 4130 O O . ASP A 1 531 ? -4.464 17.966 7.285 1.00 51.16 531 ASP A O 1
ATOM 4134 N N . LYS A 1 532 ? -2.835 19.140 6.328 1.00 60.31 532 LYS A N 1
ATOM 4135 C CA . LYS A 1 532 ? -3.735 19.731 5.331 1.00 60.31 532 LYS A CA 1
ATOM 4136 C C . LYS A 1 532 ? -3.879 18.794 4.143 1.00 60.31 532 LYS A C 1
ATOM 4138 O O . LYS A 1 532 ? -2.943 18.634 3.366 1.00 60.31 532 LYS A O 1
ATOM 4143 N N . MET A 1 533 ? -5.065 18.233 3.947 1.00 75.81 533 MET A N 1
ATOM 4144 C CA . MET A 1 533 ? -5.339 17.403 2.776 1.00 75.81 533 MET A CA 1
ATOM 4145 C C . MET A 1 533 ? -5.351 18.218 1.472 1.00 75.81 533 MET A C 1
ATOM 4147 O O . MET A 1 533 ? -5.670 19.412 1.441 1.00 75.81 533 MET A O 1
ATOM 4151 N N . THR A 1 534 ? -5.026 17.546 0.375 1.00 80.25 534 THR A N 1
ATOM 4152 C CA . THR A 1 534 ? -5.323 18.010 -0.986 1.00 80.25 534 THR A CA 1
ATOM 4153 C C . THR A 1 534 ? -6.831 18.176 -1.209 1.00 80.25 534 THR A C 1
ATOM 4155 O O . THR A 1 534 ? -7.635 17.380 -0.730 1.00 80.25 534 THR A O 1
ATOM 4158 N N . VAL A 1 535 ? -7.243 19.216 -1.939 1.00 83.62 535 VAL A N 1
ATOM 4159 C CA . VAL A 1 535 ? -8.656 19.449 -2.305 1.00 83.62 535 VAL A CA 1
ATOM 4160 C C . VAL A 1 535 ? -8.885 18.933 -3.728 1.00 83.62 535 VAL A C 1
ATOM 4162 O O . VAL A 1 535 ? -9.001 19.706 -4.676 1.00 83.62 535 VAL A O 1
ATOM 4165 N N . GLY A 1 536 ? -8.899 17.605 -3.872 1.00 87.12 536 GLY A N 1
ATOM 4166 C CA . GLY A 1 536 ? -8.895 16.922 -5.171 1.00 87.12 536 GLY A CA 1
ATOM 4167 C C . GLY A 1 536 ? -7.484 16.768 -5.747 1.00 87.12 536 GLY A C 1
ATOM 4168 O O . GLY A 1 536 ? -6.503 16.805 -5.009 1.00 87.12 536 GLY A O 1
ATOM 4169 N N . TRP A 1 537 ? -7.375 16.585 -7.065 1.00 92.31 537 TRP A N 1
ATOM 4170 C CA . TRP A 1 537 ? -6.082 16.445 -7.743 1.00 92.31 537 TRP A CA 1
ATOM 4171 C C . TRP A 1 537 ? -5.334 17.778 -7.798 1.00 92.31 537 TRP A C 1
ATOM 4173 O O . TRP A 1 537 ? -5.732 18.701 -8.510 1.00 92.31 537 TRP A O 1
ATOM 4183 N N . GLU A 1 538 ? -4.213 17.876 -7.088 1.00 91.12 538 GLU A N 1
ATOM 4184 C CA . GLU A 1 538 ? -3.402 19.092 -7.067 1.00 91.12 538 GLU A CA 1
ATOM 4185 C C . GLU A 1 538 ? -2.162 18.991 -7.951 1.00 91.12 538 GLU A C 1
ATOM 4187 O O . GLU A 1 538 ? -1.580 17.927 -8.129 1.00 91.12 538 GLU A O 1
ATOM 4192 N N . LYS A 1 539 ? -1.723 20.126 -8.506 1.00 92.06 539 LYS A N 1
ATOM 4193 C CA . LYS A 1 539 ? -0.565 20.199 -9.418 1.00 92.06 539 LYS A CA 1
ATOM 4194 C C . LYS A 1 539 ? 0.707 20.731 -8.767 1.00 92.06 539 LYS A C 1
ATOM 4196 O O . LYS A 1 539 ? 1.713 20.888 -9.444 1.00 92.06 539 LYS A O 1
ATOM 4201 N N . GLN A 1 540 ? 0.647 21.090 -7.490 1.00 84.88 540 GLN A N 1
ATOM 4202 C CA . GLN A 1 540 ? 1.738 21.696 -6.730 1.00 84.88 540 GLN A CA 1
ATOM 4203 C C . GLN A 1 540 ? 1.660 21.234 -5.275 1.00 84.88 540 GLN A C 1
ATOM 4205 O O . GLN A 1 540 ? 0.636 20.708 -4.847 1.00 84.88 540 GLN A O 1
ATOM 4210 N N . GLY A 1 541 ? 2.730 21.455 -4.516 1.00 81.50 541 GLY A N 1
ATOM 4211 C CA . GLY A 1 541 ? 2.803 21.111 -3.099 1.00 81.50 541 GLY A CA 1
ATOM 4212 C C . GLY A 1 541 ? 3.770 19.969 -2.807 1.00 81.50 541 GLY A C 1
ATOM 4213 O O . GLY A 1 541 ? 4.375 19.390 -3.709 1.00 81.50 541 GLY A O 1
ATOM 4214 N N . VAL A 1 542 ? 3.933 19.698 -1.515 1.00 80.31 542 VAL A N 1
ATOM 4215 C CA . VAL A 1 542 ? 4.801 18.647 -0.983 1.00 80.31 542 VAL A CA 1
ATOM 4216 C C . VAL A 1 542 ? 3.933 17.741 -0.128 1.00 80.31 542 VAL A C 1
ATOM 4218 O O . VAL A 1 542 ? 3.231 18.227 0.762 1.00 80.31 542 VAL A O 1
ATOM 4221 N N . ALA A 1 543 ? 3.964 16.450 -0.435 1.00 85.19 543 ALA A N 1
ATOM 4222 C CA . ALA A 1 543 ? 3.250 15.452 0.337 1.00 85.19 543 ALA A CA 1
ATOM 4223 C C . ALA A 1 543 ? 3.935 15.221 1.690 1.00 85.19 543 ALA A C 1
ATOM 4225 O O . ALA A 1 543 ? 5.158 15.339 1.803 1.00 85.19 543 ALA A O 1
ATOM 4226 N N . ALA A 1 544 ? 3.146 14.898 2.705 1.00 76.94 544 ALA A N 1
ATOM 4227 C CA . ALA A 1 544 ? 3.619 14.512 4.024 1.00 76.94 544 ALA A CA 1
ATOM 4228 C C . ALA A 1 544 ? 2.906 13.236 4.475 1.00 76.94 544 ALA A C 1
ATOM 4230 O O . ALA A 1 544 ? 1.745 13.017 4.128 1.00 76.94 544 ALA A O 1
ATOM 4231 N N . SER A 1 545 ? 3.612 12.421 5.260 1.00 81.44 545 SER A N 1
ATOM 4232 C CA . SER A 1 545 ? 3.004 11.276 5.932 1.00 81.44 545 SER A CA 1
ATOM 4233 C C . SER A 1 545 ? 1.974 11.765 6.941 1.00 81.44 545 SER A C 1
ATOM 4235 O O . SER A 1 545 ? 2.226 12.746 7.644 1.00 81.44 545 SER A O 1
ATOM 4237 N N . SER A 1 546 ? 0.823 11.102 7.002 1.00 72.00 546 SER A N 1
ATOM 4238 C CA . SER A 1 546 ? -0.220 11.427 7.970 1.00 72.00 546 SER A CA 1
ATOM 4239 C C . SER A 1 546 ? -1.147 10.236 8.198 1.00 72.00 546 SER A C 1
ATOM 4241 O O . SER A 1 546 ? -1.491 9.508 7.264 1.00 72.00 546 SER A O 1
ATOM 4243 N N . LYS A 1 547 ? -1.569 10.065 9.455 1.00 68.94 547 LYS A N 1
ATOM 4244 C CA . LYS A 1 547 ? -2.608 9.110 9.863 1.00 68.94 547 LYS A CA 1
ATOM 4245 C C . LYS A 1 547 ? -4.005 9.727 9.814 1.00 68.94 547 LYS A C 1
ATOM 4247 O O . LYS A 1 547 ? -4.979 9.032 10.086 1.00 68.94 547 LYS A O 1
ATOM 4252 N N . GLU A 1 548 ? -4.137 10.993 9.433 1.00 75.31 548 GLU A N 1
ATOM 4253 C CA . GLU A 1 548 ? -5.448 11.608 9.263 1.00 75.31 548 GLU A CA 1
ATOM 4254 C C . GLU A 1 548 ? -6.206 11.017 8.073 1.00 75.31 548 GLU A C 1
ATOM 4256 O O . GLU A 1 548 ? -5.586 10.497 7.136 1.00 75.31 548 GLU A O 1
ATOM 4261 N N . PRO A 1 549 ? -7.549 11.101 8.070 1.00 77.75 549 PRO A N 1
ATOM 4262 C CA . PRO A 1 549 ? -8.339 10.845 6.877 1.00 77.75 549 PRO A CA 1
ATOM 4263 C C . PRO A 1 549 ? -7.809 11.628 5.671 1.00 77.75 549 PRO A C 1
ATOM 4265 O O . PRO A 1 549 ? -7.734 12.857 5.675 1.00 77.75 549 PRO A O 1
ATOM 4268 N N . GLY A 1 550 ? -7.441 10.899 4.623 1.00 79.12 550 GLY A N 1
ATOM 4269 C CA . GLY A 1 550 ? -6.881 11.436 3.387 1.00 79.12 550 GLY A CA 1
ATOM 4270 C C . GLY A 1 550 ? -5.362 11.602 3.357 1.00 79.12 550 GLY A C 1
ATOM 4271 O O . GLY A 1 550 ? -4.808 11.913 2.301 1.00 79.12 550 GLY A O 1
ATOM 4272 N N . GLY A 1 551 ? -4.688 11.378 4.484 1.00 83.50 551 GLY A N 1
ATOM 4273 C CA . GLY A 1 551 ? -3.246 11.174 4.561 1.00 83.50 551 GLY A CA 1
ATOM 4274 C C . GLY A 1 551 ? -2.865 9.716 4.337 1.00 83.50 551 GLY A C 1
ATOM 4275 O O . GLY A 1 551 ? -3.693 8.824 4.512 1.00 83.50 551 GLY A O 1
ATOM 4276 N N . PHE A 1 552 ? -1.613 9.475 3.952 1.00 88.00 552 PHE A N 1
ATOM 4277 C CA . PHE A 1 552 ? -1.072 8.126 3.806 1.00 88.00 552 PHE A CA 1
ATOM 4278 C C . PHE A 1 552 ? 0.195 7.972 4.641 1.00 88.00 552 PHE A C 1
ATOM 4280 O O . PHE A 1 552 ? 1.005 8.895 4.680 1.00 88.00 552 PHE A O 1
ATOM 4287 N N . GLU A 1 553 ? 0.412 6.805 5.245 1.00 82.38 553 GLU A N 1
ATOM 4288 C CA . GLU A 1 553 ? 1.735 6.447 5.784 1.00 82.38 553 GLU A CA 1
ATOM 4289 C C . GLU A 1 553 ? 2.559 5.657 4.774 1.00 82.38 553 GLU A C 1
ATOM 4291 O O . GLU A 1 553 ? 3.782 5.765 4.751 1.00 82.38 553 GLU A O 1
ATOM 4296 N N . ARG A 1 554 ? 1.892 4.881 3.919 1.00 90.25 554 ARG A N 1
ATOM 4297 C CA . ARG A 1 554 ? 2.459 4.210 2.753 1.00 90.25 554 ARG A CA 1
ATOM 4298 C C . ARG A 1 554 ? 1.295 3.636 1.947 1.00 90.25 554 ARG A C 1
ATOM 4300 O O . ARG A 1 554 ? 0.874 2.504 2.168 1.00 90.25 554 ARG A O 1
ATOM 4307 N N . ALA A 1 555 ? 0.794 4.391 0.973 1.00 94.44 555 ALA A N 1
ATOM 4308 C CA . ALA A 1 555 ? -0.192 3.858 0.035 1.00 94.44 555 ALA A CA 1
ATOM 4309 C C . ALA A 1 555 ? 0.444 2.705 -0.759 1.00 94.44 555 ALA A C 1
ATOM 4311 O O . ALA A 1 555 ? 1.409 2.928 -1.491 1.00 94.44 555 ALA A O 1
ATOM 4312 N N . VAL A 1 556 ? -0.049 1.477 -0.606 1.00 94.38 556 VAL A N 1
ATOM 4313 C CA . VAL A 1 556 ? 0.566 0.267 -1.187 1.00 94.38 556 VAL A CA 1
ATOM 4314 C C . VAL A 1 556 ? -0.161 -0.237 -2.425 1.00 94.38 556 VAL A C 1
ATOM 4316 O O . VAL A 1 556 ? 0.489 -0.731 -3.339 1.00 94.38 556 VAL A O 1
ATOM 4319 N N . ASN A 1 557 ? -1.473 -0.030 -2.519 1.00 96.12 557 ASN A N 1
ATOM 4320 C CA . ASN A 1 557 ? -2.277 -0.394 -3.685 1.00 96.12 557 ASN A CA 1
ATOM 4321 C C . ASN A 1 557 ? -3.422 0.609 -3.846 1.00 96.12 557 ASN A C 1
ATOM 4323 O O . ASN A 1 557 ? -3.970 1.058 -2.842 1.00 96.12 557 ASN A O 1
ATOM 4327 N N . SER A 1 558 ? -3.735 1.006 -5.082 1.00 96.94 558 SER A N 1
ATOM 4328 C CA . SER A 1 558 ? -4.889 1.863 -5.359 1.00 96.94 558 SER A CA 1
ATOM 4329 C C . SER A 1 558 ? -5.515 1.599 -6.724 1.00 96.94 558 SER A C 1
ATOM 4331 O O . SER A 1 558 ? -4.808 1.330 -7.696 1.00 96.94 558 SER A O 1
ATOM 4333 N N . PHE A 1 559 ? -6.827 1.806 -6.831 1.00 95.69 559 PHE A N 1
ATOM 4334 C CA . PHE A 1 559 ? -7.552 1.810 -8.103 1.00 95.69 559 PHE A CA 1
ATOM 4335 C C . PHE A 1 559 ? -8.701 2.827 -8.102 1.00 95.69 559 PHE A C 1
ATOM 4337 O O . PHE A 1 559 ? -9.096 3.346 -7.057 1.00 95.69 559 PHE A O 1
ATOM 4344 N N . ILE A 1 560 ? -9.242 3.122 -9.289 1.00 95.00 560 ILE A N 1
ATOM 4345 C CA . ILE A 1 560 ? -10.425 3.978 -9.451 1.00 95.00 560 ILE A CA 1
ATOM 4346 C C . ILE A 1 560 ? -11.578 3.153 -10.004 1.00 95.00 560 ILE A C 1
ATOM 4348 O O . ILE A 1 560 ? -11.440 2.521 -11.048 1.00 95.00 560 ILE A O 1
ATOM 4352 N N . HIS A 1 561 ? -12.731 3.221 -9.346 1.00 91.25 561 HIS A N 1
ATOM 4353 C CA . HIS A 1 561 ? -13.962 2.592 -9.809 1.00 91.25 561 HIS A CA 1
ATOM 4354 C C . HIS A 1 561 ? -15.169 3.472 -9.475 1.00 91.25 561 HIS A C 1
ATOM 4356 O O . HIS A 1 561 ? -15.258 4.008 -8.372 1.00 91.25 561 HIS A O 1
ATOM 4362 N N . ASN A 1 562 ? -16.090 3.654 -10.429 1.00 88.44 562 ASN A N 1
ATOM 4363 C CA . ASN A 1 562 ? -17.306 4.468 -10.272 1.00 88.44 562 ASN A CA 1
ATOM 4364 C C . ASN A 1 562 ? -17.064 5.858 -9.643 1.00 88.44 562 ASN A C 1
ATOM 4366 O O . ASN A 1 562 ? -17.807 6.302 -8.768 1.00 88.44 562 ASN A O 1
ATOM 4370 N N . GLY A 1 563 ? -15.995 6.542 -10.070 1.00 86.62 563 GLY A N 1
ATOM 4371 C CA . GLY A 1 563 ? -15.636 7.880 -9.579 1.00 86.62 563 GLY A CA 1
ATOM 4372 C C . GLY A 1 563 ? -15.088 7.919 -8.146 1.00 86.62 563 GLY A C 1
ATOM 4373 O O . GLY A 1 563 ? -14.896 9.009 -7.603 1.00 86.62 563 GLY A O 1
ATOM 4374 N N . LYS A 1 564 ? -14.827 6.755 -7.540 1.00 92.88 564 LYS A N 1
ATOM 4375 C CA . LYS A 1 564 ? -14.190 6.608 -6.229 1.00 92.88 564 LYS A CA 1
ATOM 4376 C C . LYS A 1 564 ? -12.765 6.093 -6.374 1.00 92.88 564 LYS A C 1
ATOM 4378 O O . LYS A 1 564 ? -12.487 5.281 -7.254 1.00 92.88 564 LYS A O 1
ATOM 4383 N N . ILE A 1 565 ? -11.881 6.545 -5.493 1.00 95.94 565 ILE A N 1
ATOM 4384 C CA . ILE A 1 565 ? -10.483 6.109 -5.432 1.00 95.94 565 ILE A CA 1
ATOM 4385 C C . ILE A 1 565 ? -10.340 5.222 -4.205 1.00 95.94 565 ILE A C 1
ATOM 4387 O O . ILE A 1 565 ? -10.519 5.704 -3.091 1.00 95.94 565 ILE A O 1
ATOM 4391 N N . TYR A 1 566 ? -10.048 3.947 -4.414 1.00 97.31 566 TYR A N 1
ATOM 4392 C CA . TYR A 1 566 ? -9.827 2.964 -3.362 1.00 97.31 566 TYR A CA 1
ATOM 4393 C C . TYR A 1 566 ? -8.326 2.848 -3.13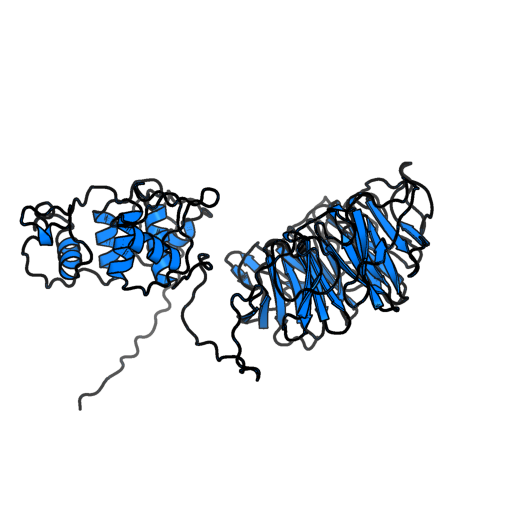2 1.00 97.31 566 TYR A C 1
ATOM 4395 O O . TYR A 1 566 ? -7.583 2.679 -4.097 1.00 97.31 566 TYR A O 1
ATOM 4403 N N . THR A 1 567 ? -7.883 2.927 -1.881 1.00 97.69 567 THR A N 1
ATOM 4404 C CA . THR A 1 567 ? -6.463 2.878 -1.528 1.00 97.69 567 THR A CA 1
ATOM 4405 C C . THR A 1 567 ? -6.238 2.053 -0.276 1.00 97.69 567 THR A C 1
ATOM 4407 O O . THR A 1 567 ? -6.823 2.331 0.767 1.00 97.69 567 THR A O 1
ATOM 4410 N N . ALA A 1 568 ? -5.348 1.070 -0.371 1.00 96.75 568 ALA A N 1
ATOM 4411 C CA . ALA A 1 568 ? -4.804 0.365 0.775 1.00 96.75 568 ALA A CA 1
ATOM 4412 C C . ALA A 1 568 ? -3.584 1.122 1.294 1.00 96.75 568 ALA A C 1
ATOM 4414 O O . ALA A 1 568 ? -2.667 1.440 0.529 1.00 96.75 568 ALA A O 1
ATOM 4415 N N . ASP A 1 569 ? -3.588 1.417 2.586 1.00 90.00 569 ASP A N 1
ATOM 4416 C CA . ASP A 1 569 ? -2.513 2.105 3.286 1.00 90.00 569 ASP A CA 1
ATOM 4417 C C . ASP A 1 569 ? -1.926 1.165 4.340 1.00 90.00 569 ASP A C 1
ATOM 4419 O O . ASP A 1 569 ? -2.660 0.503 5.076 1.00 90.00 569 ASP A O 1
ATOM 4423 N N . SER A 1 570 ? -0.598 1.095 4.438 1.00 82.31 570 SER A N 1
ATOM 4424 C CA . SER A 1 570 ? 0.062 0.108 5.306 1.00 82.31 570 SER A CA 1
ATOM 4425 C C . SER A 1 570 ? -0.131 0.361 6.807 1.00 82.31 570 SER A C 1
ATOM 4427 O O . SER A 1 570 ? 0.469 -0.330 7.619 1.00 82.31 570 SER A O 1
ATOM 4429 N N . ASN A 1 571 ? -0.917 1.365 7.189 1.00 76.44 571 ASN A N 1
ATOM 4430 C CA . ASN A 1 571 ? -1.261 1.683 8.572 1.00 76.44 571 ASN A CA 1
ATOM 4431 C C . ASN A 1 571 ? -2.530 0.976 9.065 1.00 76.44 571 ASN A C 1
ATOM 4433 O O . ASN A 1 571 ? -3.102 1.387 10.071 1.00 76.44 571 ASN A O 1
ATOM 4437 N N . GLY A 1 572 ? -2.971 -0.065 8.356 1.00 84.06 572 GLY A N 1
ATOM 4438 C CA . GLY A 1 572 ? -4.122 -0.872 8.754 1.00 84.06 572 GLY A CA 1
ATOM 4439 C C . GLY A 1 572 ? -5.454 -0.397 8.180 1.00 84.06 572 GLY A C 1
ATOM 4440 O O . GLY A 1 572 ? -6.499 -0.872 8.623 1.00 84.06 572 GLY A O 1
ATOM 4441 N N . ARG A 1 573 ? -5.445 0.511 7.191 1.00 86.94 573 ARG A N 1
ATOM 4442 C CA . ARG A 1 573 ? -6.663 1.157 6.683 1.00 86.94 573 ARG A CA 1
ATOM 4443 C C . ARG A 1 573 ? -6.846 1.002 5.179 1.00 86.94 573 ARG A C 1
ATOM 4445 O O . ARG A 1 573 ? -5.898 1.098 4.400 1.00 86.94 573 ARG A O 1
ATOM 4452 N N . ILE A 1 574 ? -8.104 0.863 4.770 1.00 95.56 574 ILE A N 1
ATOM 4453 C CA . ILE A 1 574 ? -8.544 1.098 3.393 1.00 95.56 574 ILE A CA 1
ATOM 4454 C C . ILE A 1 574 ? -9.260 2.441 3.346 1.00 95.56 574 ILE A C 1
ATOM 4456 O O . ILE A 1 574 ? -10.234 2.644 4.065 1.00 95.56 574 ILE A O 1
ATOM 4460 N N . GLN A 1 575 ? -8.799 3.349 2.493 1.00 94.25 575 GLN A N 1
ATOM 4461 C CA . GLN A 1 575 ? -9.396 4.667 2.296 1.00 94.25 575 GLN A CA 1
ATOM 4462 C C . GLN A 1 575 ? -10.073 4.748 0.931 1.00 94.25 575 GLN A C 1
ATOM 4464 O O . GLN A 1 575 ? -9.510 4.334 -0.080 1.00 94.25 575 GLN A O 1
ATOM 4469 N N . ILE A 1 576 ? -11.290 5.286 0.904 1.00 95.94 576 ILE A N 1
ATOM 4470 C CA . ILE A 1 576 ? -12.125 5.380 -0.291 1.00 95.94 576 ILE A CA 1
ATOM 4471 C C . ILE A 1 576 ? -12.543 6.833 -0.474 1.00 95.94 576 ILE A C 1
ATOM 4473 O O . ILE A 1 576 ? -13.431 7.332 0.220 1.00 95.94 576 ILE A O 1
ATOM 4477 N N . PHE A 1 577 ? -11.906 7.519 -1.415 1.00 94.69 577 PHE A N 1
ATOM 4478 C CA . PHE A 1 577 ? -12.146 8.930 -1.694 1.00 94.69 577 PHE A CA 1
ATOM 4479 C C . PHE A 1 577 ? -13.271 9.086 -2.710 1.00 94.69 577 PHE A C 1
ATOM 4481 O O . PHE A 1 577 ? -13.239 8.479 -3.777 1.00 94.69 577 PHE A O 1
ATOM 4488 N N . THR A 1 578 ? -14.227 9.961 -2.413 1.00 92.56 578 THR A N 1
ATOM 4489 C CA . THR A 1 578 ? -15.222 10.463 -3.367 1.00 92.56 578 THR A CA 1
ATOM 4490 C C . THR A 1 578 ? -15.007 11.962 -3.524 1.00 92.56 578 THR A C 1
ATOM 4492 O O . THR A 1 578 ? -15.380 12.741 -2.647 1.00 92.56 578 THR A O 1
ATOM 4495 N N . LEU A 1 579 ? -14.371 12.383 -4.618 1.00 87.25 579 LEU A N 1
ATOM 4496 C CA . LEU A 1 579 ? -14.010 13.788 -4.825 1.00 87.25 579 LEU A CA 1
ATOM 4497 C C . LEU A 1 579 ? -15.231 14.632 -5.249 1.00 87.25 579 LEU A C 1
ATOM 4499 O O . LEU A 1 579 ? -16.056 14.203 -6.054 1.00 87.25 579 LEU A O 1
ATOM 4503 N N . LYS A 1 580 ? -15.345 15.862 -4.736 1.00 78.31 580 LYS A N 1
ATOM 4504 C CA . LYS A 1 580 ? -16.341 16.855 -5.176 1.00 78.31 580 LYS A CA 1
ATOM 4505 C C . LYS A 1 580 ? -16.034 17.275 -6.619 1.00 78.31 580 LYS A C 1
ATOM 4507 O O . LYS A 1 580 ? -14.905 17.642 -6.924 1.00 78.31 580 LYS A O 1
ATOM 4512 N N . ASN A 1 581 ? -17.059 17.284 -7.476 1.00 60.38 581 ASN A N 1
ATOM 4513 C CA . ASN A 1 581 ? -16.991 17.634 -8.905 1.00 60.38 581 ASN A CA 1
ATOM 4514 C C . ASN A 1 581 ? -16.161 16.677 -9.793 1.00 60.38 581 ASN A C 1
ATOM 4516 O O . ASN A 1 581 ? -15.619 17.117 -10.803 1.00 60.38 581 ASN A O 1
ATOM 4520 N N . SER A 1 582 ? -16.090 15.380 -9.476 1.00 52.81 582 SER A N 1
ATOM 4521 C CA . SER A 1 582 ? -15.402 14.359 -10.295 1.00 52.81 582 SER A CA 1
ATOM 4522 C C . SER A 1 582 ? -16.145 13.958 -11.584 1.00 52.81 582 SER A C 1
ATOM 4524 O O . SER A 1 582 ? -16.151 12.796 -11.974 1.00 52.81 582 SER A O 1
ATOM 4526 N N . THR A 1 583 ? -16.780 14.907 -12.279 1.00 38.66 583 THR A N 1
ATOM 4527 C CA . THR A 1 583 ? -17.363 14.655 -13.613 1.00 38.66 583 THR A CA 1
ATOM 4528 C C . THR A 1 583 ? -16.315 14.430 -14.715 1.00 38.66 583 THR A C 1
ATOM 4530 O O . THR A 1 583 ? -16.706 14.243 -15.865 1.00 38.66 583 THR A O 1
ATOM 4533 N N . GLU A 1 584 ? -15.020 14.445 -14.383 1.00 38.03 584 GLU A N 1
ATOM 4534 C CA . GLU A 1 584 ? -13.897 14.099 -15.269 1.00 38.03 584 GLU A CA 1
ATOM 4535 C C . GLU A 1 584 ? -13.130 12.874 -14.768 1.00 38.03 584 GLU A C 1
ATOM 4537 O O . GLU A 1 584 ? -12.841 12.811 -13.548 1.00 38.03 584 GLU A O 1
#

pLDDT: mean 83.2, std 18.52, range [21.05, 98.81]